Protein AF-0000000077149307 (afdb_homodimer)

Nearest PDB structures (foldseek):
  4i02-assembly3_F-3  TM=7.853E-01  e=3.785E-14  Escherichia coli K-12
  4i0b-assembly1_A  TM=7.941E-01  e=1.086E-13  Escherichia coli K-12
  6dt4-assembly1_B  TM=7.773E-01  e=2.663E-14  Yersinia pestis CO92
  3rpq-assembly1_B  TM=8.135E-01  e=1.456E-13  Escherichia coli K-12
  4i0a-assembly1_B  TM=7.761E-01  e=2.616E-13  Escherichia coli K-12

Structure (mmCIF, N/CA/C/O backbone):
data_AF-0000000077149307-model_v1
#
loop_
_entity.id
_entity.type
_entity.pdbx_description
1 polymer 'Cyclic nucleotide-binding protein'
#
loop_
_atom_site.group_PDB
_atom_site.id
_atom_site.type_symbol
_atom_site.label_atom_id
_atom_site.label_alt_id
_atom_site.label_comp_id
_atom_site.label_asym_id
_atom_site.label_entity_id
_atom_site.label_seq_id
_atom_site.pdbx_PDB_ins_code
_atom_site.Cartn_x
_atom_site.Cartn_y
_atom_site.Cartn_z
_atom_site.occupancy
_atom_site.B_iso_or_equiv
_atom_site.auth_seq_id
_atom_site.auth_comp_id
_atom_site.auth_asym_id
_atom_site.auth_atom_id
_atom_site.pdbx_PDB_model_num
ATOM 1 N N . MET A 1 1 ? 27.969 -8.625 -19.484 1 50.44 1 MET A N 1
ATOM 2 C CA . MET A 1 1 ? 26.938 -9.656 -19.375 1 50.44 1 MET A CA 1
ATOM 3 C C . MET A 1 1 ? 26.922 -10.25 -17.969 1 50.44 1 MET A C 1
ATOM 5 O O . MET A 1 1 ? 25.844 -10.414 -17.375 1 50.44 1 MET A O 1
ATOM 9 N N . ASN A 1 2 ? 28.078 -10.547 -17.375 1 60.25 2 ASN A N 1
ATOM 10 C CA . ASN A 1 2 ? 28.266 -11.211 -16.078 1 60.25 2 ASN A CA 1
ATOM 11 C C . ASN A 1 2 ? 27.781 -10.336 -14.93 1 60.25 2 ASN A C 1
ATOM 13 O O . ASN A 1 2 ? 27.109 -10.82 -14.023 1 60.25 2 ASN A O 1
ATOM 17 N N . ASN A 1 3 ? 27.938 -9.039 -15.055 1 80.62 3 ASN A N 1
ATOM 18 C CA . ASN A 1 3 ? 27.578 -8.125 -13.977 1 80.62 3 ASN A CA 1
ATOM 19 C C . ASN A 1 3 ? 26.078 -7.934 -13.875 1 80.62 3 ASN A C 1
ATOM 21 O O . ASN A 1 3 ? 25.516 -7.918 -12.773 1 80.62 3 ASN A O 1
ATOM 25 N N . LYS A 1 4 ? 25.469 -8.117 -15.016 1 84.44 4 LYS A N 1
ATOM 26 C CA . LYS A 1 4 ? 24.016 -7.941 -15.07 1 84.44 4 LYS A CA 1
ATOM 27 C C . LYS A 1 4 ? 23.297 -9.102 -14.391 1 84.44 4 LYS A C 1
ATOM 29 O O . LYS A 1 4 ? 22.328 -8.883 -13.648 1 84.44 4 LYS A O 1
ATOM 34 N N . ILE A 1 5 ? 23.844 -10.242 -14.562 1 85.44 5 ILE A N 1
ATOM 35 C CA . ILE A 1 5 ? 23.234 -11.43 -13.984 1 85.44 5 ILE A CA 1
ATOM 36 C C . ILE A 1 5 ? 23.344 -11.383 -12.461 1 85.44 5 ILE A C 1
ATOM 38 O O . ILE A 1 5 ? 22.406 -11.773 -11.75 1 85.44 5 ILE A O 1
ATOM 42 N N . GLU A 1 6 ? 24.469 -10.867 -12.078 1 89 6 GLU A N 1
ATOM 43 C CA . GLU A 1 6 ? 24.672 -10.75 -10.633 1 89 6 GLU A CA 1
ATOM 44 C C . GLU A 1 6 ? 23.656 -9.797 -10.016 1 89 6 GLU A C 1
ATOM 46 O O . GLU A 1 6 ? 23.172 -10.031 -8.906 1 89 6 GLU A O 1
ATOM 51 N N . ILE A 1 7 ? 23.375 -8.766 -10.742 1 90.5 7 ILE A N 1
ATOM 52 C CA . ILE A 1 7 ? 22.406 -7.781 -10.289 1 90.5 7 ILE A CA 1
ATOM 53 C C . ILE A 1 7 ? 21 -8.391 -10.312 1 90.5 7 ILE A C 1
ATOM 55 O O . ILE A 1 7 ? 20.234 -8.242 -9.352 1 90.5 7 ILE A O 1
ATOM 59 N N . LEU A 1 8 ? 20.703 -9.117 -11.359 1 91.25 8 LEU A N 1
ATOM 60 C CA . LEU A 1 8 ? 19.375 -9.695 -11.547 1 91.25 8 LEU A CA 1
ATOM 61 C C . LEU A 1 8 ? 19.109 -10.781 -10.508 1 91.25 8 LEU A C 1
ATOM 63 O O . LEU A 1 8 ? 17.969 -10.969 -10.07 1 91.25 8 LEU A O 1
ATOM 67 N N . LYS A 1 9 ? 20.156 -11.391 -10.07 1 90.25 9 LYS A N 1
ATOM 68 C CA . LYS A 1 9 ? 20.031 -12.414 -9.039 1 90.25 9 LYS A CA 1
ATOM 69 C C . LYS A 1 9 ? 19.531 -11.812 -7.727 1 90.25 9 LYS A C 1
ATOM 71 O O . LYS A 1 9 ? 18.938 -12.516 -6.902 1 90.25 9 LYS A O 1
ATOM 76 N N . GLN A 1 10 ? 19.766 -10.523 -7.637 1 91.38 10 GLN A N 1
ATOM 77 C CA . GLN A 1 10 ? 19.359 -9.836 -6.414 1 91.38 10 GLN A CA 1
ATOM 78 C C . GLN A 1 10 ? 17.938 -9.281 -6.527 1 91.38 10 GLN A C 1
ATOM 80 O O . GLN A 1 10 ? 17.359 -8.859 -5.531 1 91.38 10 GLN A O 1
ATOM 85 N N . ALA A 1 11 ? 17.453 -9.289 -7.715 1 92.44 11 ALA A N 1
ATOM 86 C CA . ALA A 1 11 ? 16.078 -8.828 -7.906 1 92.44 11 ALA A CA 1
ATOM 87 C C . ALA A 1 11 ? 15.078 -9.836 -7.352 1 92.44 11 ALA A C 1
ATOM 89 O O . ALA A 1 11 ? 15.195 -11.031 -7.605 1 92.44 11 ALA A O 1
ATOM 90 N N . ALA A 1 12 ? 14.102 -9.367 -6.672 1 90.62 12 ALA A N 1
ATOM 91 C CA . ALA A 1 12 ? 13.133 -10.203 -5.969 1 90.62 12 ALA A CA 1
ATOM 92 C C . ALA A 1 12 ? 12.406 -11.141 -6.938 1 90.62 12 ALA A C 1
ATOM 94 O O . ALA A 1 12 ? 12.086 -12.273 -6.59 1 90.62 12 ALA A O 1
ATOM 95 N N . ILE A 1 13 ? 12.203 -10.734 -8.148 1 90.94 13 ILE A N 1
ATOM 96 C CA . ILE A 1 13 ? 11.43 -11.492 -9.125 1 90.94 13 ILE A CA 1
ATOM 97 C C . ILE A 1 13 ? 12.195 -12.75 -9.531 1 90.94 13 ILE A C 1
ATOM 99 O O . ILE A 1 13 ? 11.609 -13.719 -10.023 1 90.94 13 ILE A O 1
ATOM 103 N N . PHE A 1 14 ? 13.531 -12.75 -9.266 1 91.94 14 PHE A N 1
ATOM 104 C CA . PHE A 1 14 ? 14.344 -13.891 -9.672 1 91.94 14 PHE A CA 1
ATOM 105 C C . PHE A 1 14 ? 14.883 -14.633 -8.461 1 91.94 14 PHE A C 1
ATOM 107 O O . PHE A 1 14 ? 15.891 -15.344 -8.555 1 91.94 14 PHE A O 1
ATOM 114 N N . GLN A 1 15 ? 14.242 -14.391 -7.398 1 90.62 15 GLN A N 1
ATOM 115 C CA . GLN A 1 15 ? 14.672 -15.078 -6.184 1 90.62 15 GLN A CA 1
ATOM 116 C C . GLN A 1 15 ? 14.641 -16.594 -6.371 1 90.62 15 GLN A C 1
ATOM 118 O O . GLN A 1 15 ? 13.664 -17.141 -6.895 1 90.62 15 GLN A O 1
ATOM 123 N N . ASN A 1 16 ? 15.703 -17.328 -6 1 88.31 16 ASN A N 1
ATOM 124 C CA . ASN A 1 16 ? 15.867 -18.781 -6.035 1 88.31 16 ASN A CA 1
ATOM 125 C C . ASN A 1 16 ? 15.82 -19.312 -7.465 1 88.31 16 ASN A C 1
ATOM 127 O O . ASN A 1 16 ? 15.312 -20.406 -7.711 1 88.31 16 ASN A O 1
ATOM 131 N N . VAL A 1 17 ? 16.141 -18.547 -8.406 1 87.69 17 VAL A N 1
ATOM 132 C CA . VAL A 1 17 ? 16.312 -18.984 -9.797 1 87.69 17 VAL A CA 1
ATOM 133 C C . VAL A 1 17 ? 17.797 -19.156 -10.102 1 87.69 17 VAL A C 1
ATOM 135 O O . VAL A 1 17 ? 18.609 -18.266 -9.82 1 87.69 17 VAL A O 1
ATOM 138 N N . SER A 1 18 ? 18.125 -20.266 -10.602 1 87 18 SER A N 1
ATOM 139 C CA . SER A 1 18 ? 19.516 -20.516 -10.945 1 87 18 SER A CA 1
ATOM 140 C C . SER A 1 18 ? 19.984 -19.609 -12.078 1 87 18 SER A C 1
ATOM 142 O O . SER A 1 18 ? 19.156 -19.141 -12.875 1 87 18 SER A O 1
ATOM 144 N N . GLU A 1 19 ? 21.281 -19.391 -12.117 1 85.44 19 GLU A N 1
ATOM 145 C CA . GLU A 1 19 ? 21.844 -18.547 -13.172 1 85.44 19 GLU A CA 1
ATOM 146 C C . GLU A 1 19 ? 21.516 -19.094 -14.555 1 85.44 19 GLU A C 1
ATOM 148 O O . GLU A 1 19 ? 21.172 -18.328 -15.461 1 85.44 19 GLU A O 1
ATOM 153 N N . LYS A 1 20 ? 21.656 -20.359 -14.719 1 83.06 20 LYS A N 1
ATOM 154 C CA . LYS A 1 20 ? 21.344 -21 -16 1 83.06 20 LYS A CA 1
ATOM 155 C C . LYS A 1 20 ? 19.906 -20.75 -16.406 1 83.06 20 LYS A C 1
ATOM 157 O O . LYS A 1 20 ? 19.625 -20.359 -17.547 1 83.06 20 LYS A O 1
ATOM 162 N N . ASN A 1 21 ? 19.016 -20.922 -15.484 1 84.5 21 ASN A N 1
ATOM 163 C CA . ASN A 1 21 ? 17.594 -20.734 -15.758 1 84.5 21 ASN A CA 1
ATOM 164 C C . ASN A 1 21 ? 17.266 -19.266 -16.031 1 84.5 21 ASN A C 1
ATOM 166 O O . ASN A 1 21 ? 16.406 -18.953 -16.859 1 84.5 21 ASN A O 1
ATOM 170 N N . MET A 1 22 ? 18.031 -18.375 -15.391 1 85.44 22 MET A N 1
ATOM 171 C CA . MET A 1 22 ? 17.766 -16.953 -15.547 1 85.44 22 MET A CA 1
ATOM 172 C C . MET A 1 22 ? 18 -16.516 -16.984 1 85.44 22 MET A C 1
ATOM 174 O O . MET A 1 22 ? 17.234 -15.719 -17.531 1 85.44 22 MET A O 1
ATOM 178 N N . LEU A 1 23 ? 19.016 -17.031 -17.547 1 81.38 23 LEU A N 1
ATOM 179 C CA . LEU A 1 23 ? 19.328 -16.672 -18.938 1 81.38 23 LEU A CA 1
ATOM 180 C C . LEU A 1 23 ? 18.219 -17.109 -19.875 1 81.38 23 LEU A C 1
ATOM 182 O O . LEU A 1 23 ? 17.812 -16.359 -20.766 1 81.38 23 LEU A O 1
ATOM 186 N N . TYR A 1 24 ? 17.75 -18.266 -19.625 1 80.31 24 TYR A N 1
ATOM 187 C CA . TYR A 1 24 ? 16.641 -18.781 -20.438 1 80.31 24 TYR A CA 1
ATOM 188 C C . TYR A 1 24 ? 15.383 -17.938 -20.219 1 80.31 24 TYR A C 1
ATOM 190 O O . TYR A 1 24 ? 14.656 -17.656 -21.172 1 80.31 24 TYR A O 1
ATOM 198 N N . MET A 1 25 ? 15.219 -17.562 -19.016 1 82 25 MET A N 1
ATOM 199 C CA . MET A 1 25 ? 14.039 -16.766 -18.672 1 82 25 MET A CA 1
ATOM 200 C C . MET A 1 25 ? 14.078 -15.414 -19.359 1 82 25 MET A C 1
ATOM 202 O O . MET A 1 25 ? 13.062 -14.961 -19.906 1 82 25 MET A O 1
ATOM 206 N N . LEU A 1 26 ? 15.266 -14.805 -19.344 1 83.5 26 LEU A N 1
ATOM 207 C CA . LEU A 1 26 ? 15.391 -13.469 -19.922 1 83.5 26 LEU A CA 1
ATOM 208 C C . LEU A 1 26 ? 15.109 -13.492 -21.422 1 83.5 26 LEU A C 1
ATOM 210 O O . LEU A 1 26 ? 14.516 -12.555 -21.953 1 83.5 26 LEU A O 1
ATOM 214 N N . ASP A 1 27 ? 15.516 -14.547 -22 1 81.12 27 ASP A N 1
ATOM 215 C CA . ASP A 1 27 ? 15.25 -14.711 -23.438 1 81.12 27 ASP A CA 1
ATOM 216 C C . ASP A 1 27 ? 13.766 -14.914 -23.703 1 81.12 27 ASP A C 1
ATOM 218 O O . ASP A 1 27 ? 13.203 -14.32 -24.625 1 81.12 27 ASP A O 1
ATOM 222 N N . CYS A 1 28 ? 13.219 -15.641 -22.906 1 79.69 28 CYS A N 1
ATOM 223 C CA . CYS A 1 28 ? 11.797 -15.93 -23.031 1 79.69 28 CYS A CA 1
ATOM 224 C C . CYS A 1 28 ? 10.969 -14.672 -22.781 1 79.69 28 CYS A C 1
ATOM 226 O O . CYS A 1 28 ? 9.945 -14.461 -23.438 1 79.69 28 CYS A O 1
ATOM 228 N N . LEU A 1 29 ? 11.438 -13.844 -21.906 1 82.12 29 LEU A N 1
ATOM 229 C CA . LEU A 1 29 ? 10.68 -12.672 -21.469 1 82.12 29 LEU A CA 1
ATOM 230 C C . LEU A 1 29 ? 10.891 -11.5 -22.422 1 82.12 29 LEU A C 1
ATOM 232 O O . LEU A 1 29 ? 10.234 -10.461 -22.281 1 82.12 29 LEU A O 1
ATOM 236 N N . LYS A 1 30 ? 11.766 -11.695 -23.406 1 85.25 30 LYS A N 1
ATOM 237 C CA . LYS A 1 30 ? 12.094 -10.648 -24.359 1 85.25 30 LYS A CA 1
ATOM 238 C C . LYS A 1 30 ? 12.469 -9.352 -23.656 1 85.25 30 LYS A C 1
ATOM 240 O O . LYS A 1 30 ? 11.961 -8.281 -24 1 85.25 30 LYS A O 1
ATOM 245 N N . ALA A 1 31 ? 13.273 -9.492 -22.703 1 89.88 31 ALA A N 1
ATOM 246 C CA . ALA A 1 31 ? 13.734 -8.352 -21.922 1 89.88 31 ALA A CA 1
ATOM 247 C C . ALA A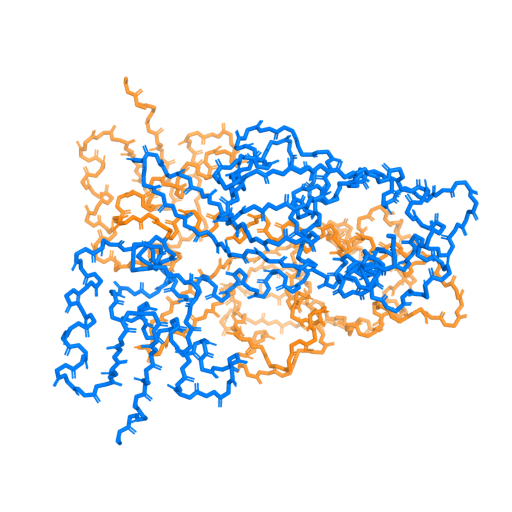 1 31 ? 14.648 -7.449 -22.75 1 89.88 31 ALA A C 1
ATOM 249 O O . ALA A 1 31 ? 15.406 -7.926 -23.594 1 89.88 31 ALA A O 1
ATOM 250 N N . TYR A 1 32 ? 14.555 -6.129 -22.594 1 93.25 32 TYR A N 1
ATOM 251 C CA . TYR A 1 32 ? 15.469 -5.191 -23.234 1 93.25 32 TYR A CA 1
ATOM 252 C C . TYR A 1 32 ? 15.953 -4.137 -22.25 1 93.25 32 TYR A C 1
ATOM 254 O O . TYR A 1 32 ? 15.344 -3.938 -21.188 1 93.25 32 TYR A O 1
ATOM 262 N N . GLU A 1 33 ? 17.062 -3.547 -22.578 1 95.38 33 GLU A N 1
ATOM 263 C CA . GLU A 1 33 ? 17.703 -2.594 -21.688 1 95.38 33 GLU A CA 1
ATOM 264 C C . GLU A 1 33 ? 17.734 -1.192 -22.281 1 95.38 33 GLU A C 1
ATOM 266 O O . GLU A 1 33 ? 17.828 -1.038 -23.5 1 95.38 33 GLU A O 1
ATOM 271 N N . GLN A 1 34 ? 17.578 -0.207 -21.5 1 97.38 34 GLN A N 1
ATOM 272 C CA . GLN A 1 34 ? 17.703 1.191 -21.891 1 97.38 34 GLN A CA 1
ATOM 273 C C . GLN A 1 34 ? 18.547 1.97 -20.891 1 97.38 34 GLN A C 1
ATOM 275 O O . GLN A 1 34 ? 18.516 1.691 -19.688 1 97.38 34 GLN A O 1
ATOM 280 N N . ILE A 1 35 ? 19.281 2.936 -21.406 1 98.12 35 ILE A N 1
ATOM 281 C CA . ILE A 1 35 ? 20.125 3.791 -20.578 1 98.12 35 ILE A CA 1
ATOM 282 C C . ILE A 1 35 ? 19.5 5.18 -20.469 1 98.12 35 ILE A C 1
ATOM 284 O O . ILE A 1 35 ? 19 5.723 -21.453 1 98.12 35 ILE A O 1
ATOM 288 N N . TYR A 1 36 ? 19.594 5.699 -19.281 1 98.44 36 TYR A N 1
ATOM 289 C CA . TYR A 1 36 ? 19 7.004 -18.984 1 98.44 36 TYR A CA 1
ATOM 290 C C . TYR A 1 36 ? 20 7.895 -18.25 1 98.44 36 TYR A C 1
ATOM 292 O O . TYR A 1 36 ? 20.984 7.406 -17.688 1 98.44 36 TYR A O 1
ATOM 300 N N . THR A 1 37 ? 19.719 9.148 -18.328 1 98.38 37 THR A N 1
ATOM 301 C CA . THR A 1 37 ? 20.484 10.117 -17.562 1 98.38 37 THR A CA 1
ATOM 302 C C . THR A 1 37 ? 19.688 10.617 -16.375 1 98.38 37 THR A C 1
ATOM 304 O O . THR A 1 37 ? 18.516 10.266 -16.203 1 98.38 37 THR A O 1
ATOM 307 N N . LYS A 1 38 ? 20.328 11.328 -15.547 1 97.62 38 LYS A N 1
ATOM 308 C CA . LYS A 1 38 ? 19.672 11.922 -14.398 1 97.62 38 LYS A CA 1
ATOM 309 C C . LYS A 1 38 ? 18.469 12.773 -14.836 1 97.62 38 LYS A C 1
ATOM 311 O O . LYS A 1 38 ? 1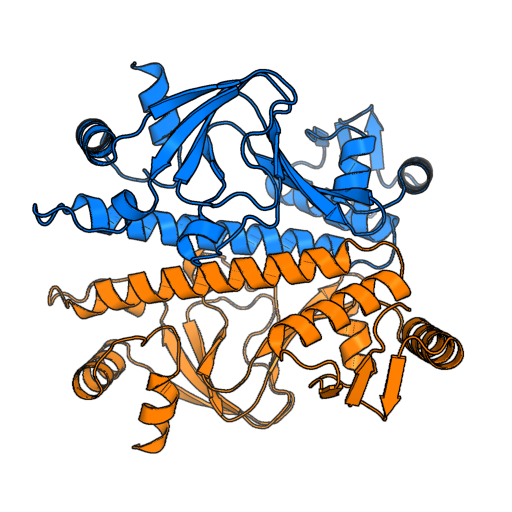8.562 13.523 -15.805 1 97.62 38 LYS A O 1
ATOM 316 N N . ASN A 1 39 ? 17.375 12.602 -14.18 1 97.38 39 ASN A N 1
ATOM 317 C CA . ASN A 1 39 ? 16.141 13.367 -14.352 1 97.38 39 ASN A CA 1
ATOM 318 C C . ASN A 1 39 ? 15.375 12.93 -15.594 1 97.38 39 ASN A C 1
ATOM 320 O O . ASN A 1 39 ? 14.508 13.656 -16.078 1 97.38 39 ASN A O 1
ATOM 324 N N . ASP A 1 40 ? 15.766 11.812 -16.141 1 98.38 40 ASP A N 1
ATOM 325 C CA . ASP A 1 40 ? 14.945 11.227 -17.188 1 98.38 40 ASP A CA 1
ATOM 326 C C . ASP A 1 40 ? 13.688 10.578 -16.609 1 98.38 40 ASP A C 1
ATOM 328 O O . ASP A 1 40 ? 13.695 10.109 -15.469 1 98.38 40 ASP A O 1
ATOM 332 N N . ILE A 1 41 ? 12.625 10.555 -17.359 1 98 41 ILE A N 1
ATOM 333 C CA . ILE A 1 41 ? 11.367 9.938 -16.953 1 98 41 ILE A CA 1
ATOM 334 C C . ILE A 1 41 ? 11.336 8.484 -17.422 1 98 41 ILE A C 1
ATOM 336 O O . ILE A 1 41 ? 11.469 8.203 -18.609 1 98 41 ILE A O 1
ATOM 340 N N . LEU A 1 42 ? 11.219 7.582 -16.5 1 97.94 42 LEU A N 1
ATOM 341 C CA . LEU A 1 42 ? 11.133 6.16 -16.797 1 97.94 42 LEU A CA 1
ATOM 342 C C . LEU A 1 42 ? 9.688 5.754 -17.094 1 97.94 42 LEU A C 1
ATOM 344 O O . LEU A 1 42 ? 9.445 4.867 -17.922 1 97.94 42 LEU A O 1
ATOM 348 N N . LEU A 1 43 ? 8.828 6.273 -16.422 1 96.5 43 LEU A N 1
ATOM 349 C CA . LEU A 1 43 ? 7.383 6.09 -16.516 1 96.5 43 LEU A CA 1
ATOM 350 C C . LEU A 1 43 ? 6.645 7.383 -16.188 1 96.5 43 LEU A C 1
ATOM 352 O O . LEU A 1 43 ? 6.875 7.984 -15.133 1 96.5 43 LEU A O 1
ATOM 356 N N . LEU A 1 44 ? 5.789 7.824 -17.078 1 96 44 LEU A N 1
ATOM 357 C CA . LEU A 1 44 ? 5.082 9.086 -16.891 1 96 44 LEU A CA 1
ATOM 358 C C . LEU A 1 44 ? 3.645 8.844 -16.453 1 96 44 LEU A C 1
ATOM 360 O O . LEU A 1 44 ? 2.98 7.934 -16.953 1 96 44 LEU A O 1
ATOM 364 N N . THR A 1 45 ? 3.225 9.633 -15.508 1 93.69 45 THR A N 1
ATOM 365 C CA . THR A 1 45 ? 1.811 9.602 -15.156 1 93.69 45 THR A CA 1
ATOM 366 C C . THR A 1 45 ? 0.939 9.664 -16.406 1 93.69 45 THR A C 1
ATOM 368 O O . THR A 1 45 ? 1.169 10.484 -17.297 1 93.69 45 THR A O 1
ATOM 371 N N . GLY A 1 46 ? -0.015 8.719 -16.453 1 93.88 46 GLY A N 1
ATOM 372 C CA . GLY A 1 46 ? -0.907 8.695 -17.594 1 93.88 46 GLY A CA 1
ATOM 373 C C . GLY A 1 46 ? -0.478 7.703 -18.656 1 93.88 46 GLY A C 1
ATOM 374 O O . GLY A 1 46 ? -1.261 7.363 -19.547 1 93.88 46 GLY A O 1
ATOM 375 N N . ASP A 1 47 ? 0.778 7.281 -18.625 1 94.06 47 ASP A N 1
ATOM 376 C CA . ASP A 1 47 ? 1.273 6.297 -19.578 1 94.06 47 ASP A CA 1
ATOM 377 C C . ASP A 1 47 ? 0.587 4.945 -19.391 1 94.06 47 ASP A C 1
ATOM 379 O O . ASP A 1 47 ? 0.225 4.586 -18.266 1 94.06 47 ASP A O 1
ATOM 383 N N . LYS A 1 48 ? 0.417 4.219 -20.438 1 93.44 48 LYS A N 1
ATOM 384 C CA . LYS A 1 48 ? 0.049 2.811 -20.328 1 93.44 48 LYS A CA 1
ATOM 385 C C . LYS A 1 48 ? 1.176 1.999 -19.688 1 93.44 48 LYS A C 1
ATOM 387 O O . LYS A 1 48 ? 2.348 2.188 -20.031 1 93.44 48 LYS A O 1
ATOM 392 N N . VAL A 1 49 ? 0.792 1.213 -18.734 1 91.19 49 VAL A N 1
ATOM 393 C CA . VAL A 1 49 ? 1.778 0.366 -18.078 1 91.19 49 VAL A CA 1
ATOM 394 C C . VAL A 1 49 ? 1.739 -1.038 -18.672 1 91.19 49 VAL A C 1
ATOM 396 O O . VAL A 1 49 ? 0.856 -1.835 -18.344 1 91.19 49 VAL A O 1
ATOM 399 N N . SER A 1 50 ? 2.631 -1.366 -19.531 1 88.12 50 SER A N 1
ATOM 400 C CA . SER A 1 50 ? 2.639 -2.666 -20.188 1 88.12 50 SER A CA 1
ATOM 401 C C . SER A 1 50 ? 3.871 -3.477 -19.812 1 88.12 50 SER A C 1
ATOM 403 O O . SER A 1 50 ? 3.91 -4.691 -20.016 1 88.12 50 SER A O 1
ATOM 405 N N . SER A 1 51 ? 4.816 -2.742 -19.281 1 91.12 51 SER A N 1
ATOM 406 C CA . SER A 1 51 ? 6.07 -3.383 -18.891 1 91.12 51 SER A CA 1
ATOM 407 C C . SER A 1 51 ? 6.469 -3.008 -17.469 1 91.12 51 SER A C 1
ATOM 409 O O . SER A 1 51 ? 6.043 -1.972 -16.953 1 91.12 51 SER A O 1
ATOM 411 N N . VAL A 1 52 ? 7.207 -3.889 -16.891 1 94.38 52 VAL A N 1
ATOM 412 C CA . VAL A 1 52 ? 7.82 -3.59 -15.602 1 94.38 52 VAL A CA 1
ATOM 413 C C . VAL A 1 52 ? 9.305 -3.297 -15.797 1 94.38 52 VAL A C 1
ATOM 415 O O . VAL A 1 52 ? 9.93 -3.795 -16.734 1 94.38 52 VAL A O 1
ATOM 418 N N . GLY A 1 53 ? 9.836 -2.467 -14.977 1 96.44 53 GLY A N 1
ATOM 419 C CA . GLY A 1 53 ? 11.25 -2.115 -15.039 1 96.44 53 GLY A CA 1
ATOM 420 C C . GLY A 1 53 ? 12.047 -2.619 -13.852 1 96.44 53 GLY A C 1
ATOM 421 O O . GLY A 1 53 ? 11.547 -2.641 -12.727 1 96.44 53 GLY A O 1
ATOM 422 N N . ILE A 1 54 ? 13.305 -3.004 -14.094 1 96.88 54 ILE A N 1
ATOM 423 C CA . ILE A 1 54 ? 14.273 -3.35 -13.062 1 96.88 54 ILE A CA 1
ATOM 424 C C . ILE A 1 54 ? 15.492 -2.428 -13.172 1 96.88 54 ILE A C 1
ATOM 426 O O . ILE A 1 54 ? 16.109 -2.336 -14.234 1 96.88 54 ILE A O 1
ATOM 430 N N . ILE A 1 55 ? 15.797 -1.803 -12.094 1 98 55 ILE A N 1
ATOM 431 C CA . ILE A 1 55 ? 16.969 -0.929 -12.086 1 98 55 ILE A CA 1
ATOM 432 C C . ILE A 1 55 ? 18.234 -1.771 -12.031 1 98 55 ILE A C 1
ATOM 434 O O . ILE A 1 55 ? 18.484 -2.479 -11.047 1 98 55 ILE A O 1
ATOM 438 N N . LEU A 1 56 ? 19.016 -1.672 -13.062 1 97.06 56 LEU A N 1
ATOM 439 C CA . LEU A 1 56 ? 20.266 -2.412 -13.102 1 97.06 56 LEU A CA 1
ATOM 440 C C . LEU A 1 56 ? 21.391 -1.62 -12.43 1 97.06 56 LEU A C 1
ATOM 442 O O . LEU A 1 56 ? 22.281 -2.201 -11.828 1 97.06 56 LEU A O 1
ATOM 446 N N . SER A 1 57 ? 21.344 -0.375 -12.617 1 97.19 57 SER A N 1
ATOM 447 C CA . SER A 1 57 ? 22.266 0.553 -11.969 1 97.19 57 SER A CA 1
ATOM 448 C C . SER A 1 57 ? 21.641 1.938 -11.828 1 97.19 57 SER A C 1
ATOM 450 O O . SER A 1 57 ? 20.844 2.355 -12.664 1 97.19 57 SER A O 1
ATOM 452 N N . GLY A 1 58 ? 22.031 2.576 -10.688 1 96.69 58 GLY A N 1
ATOM 453 C CA . GLY A 1 58 ? 21.531 3.922 -10.453 1 96.69 58 GLY A CA 1
ATOM 454 C C . GLY A 1 58 ? 20.359 3.959 -9.477 1 96.69 58 GLY A C 1
ATOM 455 O O . GLY A 1 58 ? 20.156 3.021 -8.703 1 96.69 58 GLY A O 1
ATOM 456 N N . SER A 1 59 ? 19.672 5.109 -9.469 1 97.25 59 SER A N 1
ATOM 457 C CA . SER A 1 59 ? 18.578 5.32 -8.539 1 97.25 59 SER A CA 1
ATOM 458 C C . SER A 1 59 ? 17.469 6.168 -9.164 1 97.25 59 SER A C 1
ATOM 460 O O . SER A 1 59 ? 17.719 6.906 -10.125 1 97.25 59 SER A O 1
ATOM 462 N N . ALA A 1 60 ? 16.312 5.938 -8.734 1 97.75 60 ALA A N 1
ATOM 463 C CA . ALA A 1 60 ? 15.148 6.688 -9.195 1 97.75 60 ALA A CA 1
ATOM 464 C C . ALA A 1 60 ? 14.156 6.914 -8.062 1 97.75 60 ALA A C 1
ATOM 466 O O . ALA A 1 60 ? 14.367 6.441 -6.941 1 97.75 60 ALA A O 1
ATOM 467 N N . GLN A 1 61 ? 13.172 7.723 -8.336 1 97.56 61 GLN A N 1
ATOM 468 C CA . GLN A 1 61 ? 12.102 8 -7.387 1 97.56 61 GLN A CA 1
ATOM 469 C C . GLN A 1 61 ? 10.734 7.824 -8.031 1 97.56 61 GLN A C 1
ATOM 471 O O . GLN A 1 61 ? 10.555 8.133 -9.211 1 97.56 61 GLN A O 1
ATOM 476 N N . ILE A 1 62 ? 9.883 7.285 -7.301 1 96.88 62 ILE A N 1
ATOM 477 C CA . ILE A 1 62 ? 8.469 7.25 -7.668 1 96.88 62 ILE A CA 1
ATOM 478 C C . ILE A 1 62 ? 7.75 8.461 -7.082 1 96.88 62 ILE A C 1
ATOM 480 O O . ILE A 1 62 ? 7.719 8.641 -5.863 1 96.88 62 ILE A O 1
ATOM 484 N N . VAL A 1 63 ? 7.176 9.289 -7.953 1 96.25 63 VAL A N 1
ATOM 485 C CA . VAL A 1 63 ? 6.645 10.57 -7.496 1 96.25 63 VAL A CA 1
ATOM 486 C C . VAL A 1 63 ? 5.215 10.75 -8.008 1 96.25 63 VAL A C 1
ATOM 488 O O . VAL A 1 63 ? 4.84 10.18 -9.031 1 96.25 63 VAL A O 1
ATOM 491 N N . LYS A 1 64 ? 4.469 11.391 -7.219 1 93.25 64 LYS A N 1
ATOM 492 C CA . LYS A 1 64 ? 3.121 11.797 -7.609 1 93.25 64 LYS A CA 1
ATOM 493 C C . LYS A 1 64 ? 2.91 13.289 -7.367 1 93.25 64 LYS A C 1
ATOM 495 O O . LYS A 1 64 ? 3.338 13.828 -6.34 1 93.25 64 LYS A O 1
ATOM 500 N N . GLU A 1 65 ? 2.367 13.922 -8.336 1 88.06 65 GLU A N 1
ATOM 501 C CA . GLU A 1 65 ? 2.027 15.336 -8.188 1 88.06 65 GLU A CA 1
ATOM 502 C C . GLU A 1 65 ? 0.56 15.516 -7.809 1 88.06 65 GLU A C 1
ATOM 504 O O . GLU A 1 65 ? -0.32 14.875 -8.391 1 88.06 65 GLU A O 1
ATOM 509 N N . ASP A 1 66 ? 0.333 16.344 -6.816 1 82.19 66 ASP A N 1
ATOM 510 C CA . ASP A 1 66 ? -1.056 16.578 -6.43 1 82.19 66 ASP A CA 1
ATOM 511 C C . ASP A 1 66 ? -1.689 17.688 -7.266 1 82.19 66 ASP A C 1
ATOM 513 O O . ASP A 1 66 ? -1.069 18.188 -8.203 1 82.19 66 ASP A O 1
ATOM 517 N N . ILE A 1 67 ? -2.879 18 -7.008 1 75.75 67 ILE A N 1
ATOM 518 C CA . ILE A 1 67 ? -3.656 18.938 -7.816 1 75.75 67 ILE A CA 1
ATOM 519 C C . ILE A 1 67 ? -3.092 20.344 -7.656 1 75.75 67 ILE A C 1
ATOM 521 O O . ILE A 1 67 ? -3.301 21.203 -8.516 1 75.75 67 ILE A O 1
ATOM 525 N N . MET A 1 68 ? -2.459 20.562 -6.547 1 79.5 68 MET A N 1
ATOM 526 C CA . MET A 1 68 ? -1.898 21.891 -6.281 1 79.5 68 MET A CA 1
ATOM 527 C C . MET A 1 68 ? -0.5 22.016 -6.875 1 79.5 68 MET A C 1
ATOM 529 O O . MET A 1 68 ? 0.116 23.078 -6.801 1 79.5 68 MET A O 1
ATOM 533 N N . GLY A 1 69 ? 0.008 20.922 -7.402 1 82.12 69 GLY A N 1
ATOM 534 C CA . GLY A 1 69 ? 1.317 20.938 -8.039 1 82.12 69 GLY A CA 1
ATOM 535 C C . GLY A 1 69 ? 2.439 20.531 -7.102 1 82.12 69 GLY A C 1
ATOM 536 O O . GLY A 1 69 ? 3.613 20.594 -7.469 1 82.12 69 GLY A O 1
ATOM 537 N N . ASN A 1 70 ? 2.08 20.172 -5.918 1 85.94 70 ASN A N 1
ATOM 538 C CA . ASN A 1 70 ? 3.1 19.719 -4.984 1 85.94 70 ASN A CA 1
ATOM 539 C C . ASN A 1 70 ? 3.602 18.312 -5.352 1 85.94 70 ASN A C 1
ATOM 541 O O . ASN A 1 70 ? 2.812 17.453 -5.723 1 85.94 70 ASN A O 1
ATOM 545 N N . ARG A 1 71 ? 4.902 18.234 -5.27 1 89.69 71 ARG A N 1
ATOM 546 C CA . ARG A 1 71 ? 5.512 16.922 -5.5 1 89.69 71 ARG A CA 1
ATOM 547 C C . ARG A 1 71 ? 5.508 16.078 -4.227 1 89.69 71 ARG A C 1
ATOM 549 O O . ARG A 1 71 ? 5.945 16.547 -3.172 1 89.69 71 ARG A O 1
ATOM 556 N N . ASN A 1 72 ? 5.023 14.898 -4.344 1 93.25 72 ASN A N 1
ATOM 557 C CA . ASN A 1 72 ? 5.059 13.914 -3.266 1 93.25 72 ASN A CA 1
ATOM 558 C C . ASN A 1 72 ? 5.859 12.68 -3.66 1 93.25 72 ASN A C 1
ATOM 560 O O . ASN A 1 72 ? 5.516 11.992 -4.625 1 93.25 72 ASN A O 1
ATOM 564 N N . ILE A 1 73 ? 6.914 12.445 -2.949 1 95.88 73 ILE A N 1
ATOM 565 C CA . ILE A 1 73 ? 7.707 11.25 -3.209 1 95.88 73 ILE A CA 1
ATOM 566 C C . ILE A 1 73 ? 7.082 10.047 -2.496 1 95.88 73 ILE A C 1
ATOM 568 O O . ILE A 1 73 ? 6.887 10.078 -1.278 1 95.88 73 ILE A O 1
ATOM 572 N N . VAL A 1 74 ? 6.758 9.062 -3.242 1 94.88 74 VAL A N 1
ATOM 573 C CA . VAL A 1 74 ? 6.172 7.848 -2.678 1 94.88 74 VAL A CA 1
ATOM 574 C C . VAL A 1 74 ? 7.281 6.922 -2.178 1 94.88 74 VAL A C 1
ATOM 576 O O . VAL A 1 74 ? 7.199 6.391 -1.069 1 94.88 74 VAL A O 1
ATOM 579 N N . SER A 1 75 ? 8.32 6.746 -2.984 1 94.06 75 SER A N 1
ATOM 580 C CA . SER A 1 75 ? 9.422 5.863 -2.619 1 94.06 75 SER A CA 1
ATOM 581 C C . SER A 1 75 ? 10.664 6.145 -3.465 1 94.06 75 SER A C 1
ATOM 583 O O . SER A 1 75 ? 10.586 6.855 -4.469 1 94.06 75 SER A O 1
ATOM 585 N N . GLU A 1 76 ? 11.742 5.633 -2.955 1 94.81 76 GLU A N 1
ATOM 586 C CA . GLU A 1 76 ? 12.984 5.566 -3.719 1 94.81 76 GLU A CA 1
ATOM 587 C C . GLU A 1 76 ? 13.289 4.137 -4.152 1 94.81 76 GLU A C 1
ATOM 589 O O . GLU A 1 76 ? 13.047 3.189 -3.404 1 94.81 76 GLU A O 1
ATOM 594 N N . ILE A 1 77 ? 13.828 4.09 -5.352 1 96.06 77 ILE A N 1
ATOM 595 C CA . ILE A 1 77 ? 14.203 2.766 -5.832 1 96.06 77 ILE A CA 1
ATOM 596 C C . ILE A 1 77 ? 15.648 2.791 -6.34 1 96.06 77 ILE A C 1
ATOM 598 O O . ILE A 1 77 ? 16.094 3.789 -6.906 1 96.06 77 ILE A O 1
ATOM 602 N N . GLY A 1 78 ? 16.344 1.707 -6.074 1 96.31 78 GLY A N 1
ATOM 603 C CA . GLY A 1 78 ? 17.719 1.551 -6.484 1 96.31 78 GLY A CA 1
ATOM 604 C C . GLY A 1 78 ? 18 0.239 -7.195 1 96.31 78 GLY A C 1
ATOM 605 O O . GLY A 1 78 ? 17.078 -0.376 -7.742 1 96.31 78 GLY A O 1
ATOM 606 N N . THR A 1 79 ? 19.234 -0.119 -7.219 1 96.06 79 THR A N 1
ATOM 607 C CA . THR A 1 79 ? 19.688 -1.307 -7.93 1 96.06 79 THR A CA 1
ATOM 608 C C . THR A 1 79 ? 18.891 -2.535 -7.5 1 96.06 79 THR A C 1
ATOM 610 O O . THR A 1 79 ? 18.688 -2.756 -6.305 1 96.06 79 THR A O 1
ATOM 613 N N . SER A 1 80 ? 18.391 -3.246 -8.469 1 96.06 80 SER A N 1
ATOM 614 C CA . SER A 1 80 ? 17.688 -4.516 -8.344 1 96.06 80 SER A CA 1
ATOM 615 C C . SER A 1 80 ? 16.219 -4.301 -7.965 1 96.06 80 SER A C 1
ATOM 617 O O . SER A 1 80 ? 15.453 -5.254 -7.887 1 96.06 80 SER A O 1
ATOM 619 N N . ASP A 1 81 ? 15.844 -3.037 -7.715 1 96.19 81 ASP A N 1
ATOM 620 C CA . ASP A 1 81 ? 14.438 -2.748 -7.43 1 96.19 81 ASP A CA 1
ATOM 621 C C . ASP A 1 81 ? 13.609 -2.73 -8.711 1 96.19 81 ASP A C 1
ATOM 623 O O . ASP A 1 81 ? 14.141 -2.496 -9.797 1 96.19 81 ASP A O 1
ATOM 627 N N . MET A 1 82 ? 12.359 -2.994 -8.523 1 96 82 MET A N 1
ATOM 628 C CA . MET A 1 82 ? 11.422 -3.021 -9.648 1 96 82 MET A CA 1
ATOM 629 C C . MET A 1 82 ? 10.383 -1.912 -9.523 1 96 82 MET A C 1
ATOM 631 O O . MET A 1 82 ? 10.133 -1.417 -8.422 1 96 82 MET A O 1
ATOM 635 N N . PHE A 1 83 ? 9.852 -1.499 -10.633 1 96 83 PHE A N 1
ATOM 636 C CA . PHE A 1 83 ? 8.734 -0.555 -10.648 1 96 83 PHE A CA 1
ATOM 637 C C . PHE A 1 83 ? 7.734 -0.917 -11.734 1 96 83 PHE A C 1
ATOM 639 O O . PHE A 1 83 ? 8.07 -1.631 -12.68 1 96 83 PHE A O 1
ATOM 646 N N . GLY A 1 84 ? 6.496 -0.514 -11.555 1 93.5 84 GLY A N 1
ATOM 647 C CA . GLY A 1 84 ? 5.434 -0.723 -12.523 1 93.5 84 GLY A CA 1
ATOM 648 C C . GLY A 1 84 ? 4.688 -2.027 -12.32 1 93.5 84 GLY A C 1
ATOM 649 O O . GLY A 1 84 ? 3.611 -2.23 -12.891 1 93.5 84 GLY A O 1
ATOM 650 N N . GLU A 1 85 ? 5.195 -2.869 -11.508 1 91.75 85 GLU A N 1
ATOM 651 C CA . GLU A 1 85 ? 4.664 -4.223 -11.383 1 91.75 85 GLU A CA 1
ATOM 652 C C . GLU A 1 85 ? 3.293 -4.223 -10.719 1 91.75 85 GLU A C 1
ATOM 654 O O . GLU A 1 85 ? 2.41 -4.992 -11.102 1 91.75 85 GLU A O 1
ATOM 659 N N . ALA A 1 86 ? 3.158 -3.389 -9.703 1 90.5 86 ALA A N 1
ATOM 660 C CA . ALA A 1 86 ? 1.877 -3.361 -9 1 90.5 86 ALA A CA 1
ATOM 661 C C . ALA A 1 86 ? 0.751 -2.916 -9.93 1 90.5 86 ALA A C 1
ATOM 663 O O . ALA A 1 86 ? -0.35 -3.471 -9.891 1 90.5 86 ALA A O 1
ATOM 664 N N . PHE A 1 87 ? 1.027 -2.006 -10.766 1 91 87 PHE A N 1
ATOM 665 C CA . PHE A 1 87 ? 0.029 -1.476 -11.688 1 91 87 PHE A CA 1
ATOM 666 C C . PHE A 1 87 ? -0.253 -2.467 -12.805 1 91 87 PHE A C 1
ATOM 668 O O . PHE A 1 87 ? -1.407 -2.668 -13.195 1 91 87 PHE A O 1
ATOM 675 N N . ALA A 1 88 ? 0.801 -3.047 -13.273 1 88.69 88 ALA A N 1
ATOM 676 C CA . ALA A 1 88 ? 0.637 -4.066 -14.305 1 88.69 88 ALA A CA 1
ATOM 677 C C . ALA A 1 88 ? -0.191 -5.238 -13.789 1 88.69 88 ALA A C 1
ATOM 679 O O . ALA A 1 88 ? -1.111 -5.703 -14.469 1 88.69 88 ALA A O 1
ATOM 680 N N . CYS A 1 89 ? 0.112 -5.668 -12.578 1 87.31 89 CYS A N 1
ATOM 681 C CA . CYS A 1 89 ? -0.567 -6.812 -11.984 1 87.31 89 CYS A CA 1
ATOM 682 C C . CYS A 1 89 ? -2.033 -6.5 -11.719 1 87.31 89 CYS A C 1
ATOM 684 O O . CYS A 1 89 ? -2.893 -7.375 -11.836 1 87.31 89 CYS A O 1
ATOM 686 N N . ALA A 1 90 ? -2.291 -5.258 -11.383 1 87.62 90 ALA A N 1
ATOM 687 C CA . ALA A 1 90 ? -3.654 -4.852 -11.055 1 87.62 90 ALA A CA 1
ATOM 688 C C . ALA A 1 90 ? -4.414 -4.41 -12.305 1 87.62 90 ALA A C 1
ATOM 690 O O . ALA A 1 90 ? -5.562 -3.969 -12.211 1 87.62 90 ALA A O 1
ATOM 691 N N . ASN A 1 91 ? -3.791 -4.465 -13.445 1 85.94 91 ASN A N 1
ATOM 692 C CA . ASN A 1 91 ? -4.375 -4.098 -14.727 1 85.94 91 ASN A CA 1
ATOM 693 C C . ASN A 1 91 ? -4.887 -2.66 -14.719 1 85.94 91 ASN A C 1
ATOM 695 O O . ASN A 1 91 ? -6.012 -2.396 -15.148 1 85.94 91 ASN A O 1
ATOM 699 N N . VAL A 1 92 ? -4.09 -1.852 -14.125 1 86.88 92 VAL A N 1
ATOM 700 C CA . VAL A 1 92 ? -4.395 -0.425 -14.164 1 86.88 92 VAL A CA 1
ATOM 701 C C . VAL A 1 92 ? -4.137 0.118 -15.57 1 86.88 92 VAL A C 1
ATOM 703 O O . VAL A 1 92 ? -3.09 -0.151 -16.156 1 86.88 92 VAL A O 1
ATOM 706 N N . ALA A 1 93 ? -5 0.863 -16.094 1 85.88 93 ALA A N 1
ATOM 707 C CA . ALA A 1 93 ? -4.934 1.304 -17.484 1 85.88 93 ALA A CA 1
ATOM 708 C C . ALA A 1 93 ? -3.807 2.312 -17.688 1 85.88 93 ALA A C 1
ATOM 710 O O . ALA A 1 93 ? -3.061 2.236 -18.672 1 85.88 93 ALA A O 1
ATOM 711 N N . LYS A 1 94 ? -3.734 3.277 -16.719 1 93.56 94 LYS A N 1
ATOM 712 C CA . LYS A 1 94 ? -2.75 4.352 -16.812 1 93.56 94 LYS A CA 1
ATOM 713 C C . LYS A 1 94 ? -2.002 4.523 -15.5 1 93.56 94 LYS A C 1
ATOM 715 O O . LYS A 1 94 ? -2.598 4.434 -14.422 1 93.56 94 LYS A O 1
ATOM 720 N N . SER A 1 95 ? -0.764 4.805 -15.648 1 94 95 SER A N 1
ATOM 721 C CA . SER A 1 95 ? 0.056 4.98 -14.453 1 94 95 SER A CA 1
ATOM 722 C C . SER A 1 95 ? -0.405 6.184 -13.641 1 94 95 SER A C 1
ATOM 724 O O . SER A 1 95 ? -0.581 7.277 -14.188 1 94 95 SER A O 1
ATOM 726 N N . PRO A 1 96 ? -0.562 6.023 -12.352 1 91.62 96 PRO A N 1
ATOM 727 C CA . PRO A 1 96 ? -0.892 7.164 -11.5 1 91.62 96 PRO A CA 1
ATOM 728 C C . PRO A 1 96 ? 0.348 7.895 -10.984 1 91.62 96 PRO A C 1
ATOM 730 O O . PRO A 1 96 ? 0.23 8.891 -10.266 1 91.62 96 PRO A O 1
ATOM 733 N N . VAL A 1 97 ? 1.547 7.355 -11.352 1 94.19 97 VAL A N 1
ATOM 734 C CA . VAL A 1 97 ? 2.773 7.918 -10.797 1 94.19 97 VAL A CA 1
ATOM 735 C C . VAL A 1 97 ? 3.779 8.18 -11.922 1 94.19 97 VAL A C 1
ATOM 737 O O . VAL A 1 97 ? 3.645 7.637 -13.016 1 94.19 97 VAL A O 1
ATOM 740 N N . THR A 1 98 ? 4.688 8.984 -11.602 1 96.5 98 THR A N 1
ATOM 741 C CA . THR A 1 98 ? 5.859 9.195 -12.445 1 96.5 98 THR A CA 1
ATOM 742 C C . THR A 1 98 ? 7.113 8.625 -11.789 1 96.5 98 THR A C 1
ATOM 744 O O . THR A 1 98 ? 7.305 8.758 -10.578 1 96.5 98 THR A O 1
ATOM 747 N N . VAL A 1 99 ? 7.859 7.898 -12.547 1 97.62 99 VAL A N 1
ATOM 748 C CA . VAL A 1 99 ? 9.156 7.41 -12.086 1 97.62 99 VAL A CA 1
ATOM 749 C C . VAL A 1 99 ? 10.273 8.211 -12.75 1 97.62 99 VAL A C 1
ATOM 751 O O . VAL A 1 99 ? 10.367 8.258 -13.977 1 97.62 99 VAL A O 1
ATOM 754 N N . ILE A 1 100 ? 11.094 8.844 -11.914 1 97.69 100 ILE A N 1
ATOM 755 C CA . ILE A 1 100 ? 12.109 9.758 -12.422 1 97.69 100 ILE A CA 1
ATOM 756 C C . ILE A 1 100 ? 13.477 9.359 -11.883 1 97.69 100 ILE A C 1
ATOM 758 O O . ILE A 1 100 ? 13.617 9.055 -10.695 1 97.69 100 ILE A O 1
ATOM 762 N N . THR A 1 101 ? 14.477 9.352 -12.781 1 98.12 101 THR A N 1
ATOM 763 C CA . THR A 1 101 ? 15.82 8.984 -12.359 1 98.12 101 THR A CA 1
ATOM 764 C C . THR A 1 101 ? 16.453 10.086 -11.516 1 98.12 101 THR A C 1
ATOM 766 O O . THR A 1 101 ? 16.25 11.273 -11.789 1 98.12 101 THR A O 1
ATOM 769 N N . THR A 1 102 ? 17.141 9.664 -10.492 1 96.69 102 THR A N 1
ATOM 770 C CA . THR A 1 102 ? 17.875 10.625 -9.672 1 96.69 102 THR A CA 1
ATOM 771 C C . THR A 1 102 ? 19.359 10.578 -10 1 96.69 102 THR A C 1
ATOM 773 O O . THR A 1 102 ? 20.125 11.453 -9.578 1 96.69 102 THR A O 1
ATOM 776 N N . THR A 1 103 ? 19.797 9.617 -10.625 1 97.31 103 THR A N 1
ATOM 777 C CA . THR A 1 103 ? 21.125 9.461 -11.188 1 97.31 103 THR A CA 1
ATOM 778 C C . THR A 1 103 ? 21.047 8.867 -12.594 1 97.31 103 THR A C 1
ATOM 780 O O . THR A 1 103 ? 19.953 8.586 -13.094 1 97.31 103 THR A O 1
ATOM 783 N N . GLY A 1 104 ? 22.188 8.758 -13.242 1 97.5 104 GLY A N 1
ATOM 784 C CA . GLY A 1 104 ? 22.188 7.883 -14.398 1 97.5 104 GLY A CA 1
ATOM 785 C C . GLY A 1 104 ? 21.75 6.465 -14.078 1 97.5 104 GLY A C 1
ATOM 786 O O . GLY A 1 104 ? 22.125 5.922 -13.039 1 97.5 104 GLY A O 1
ATOM 787 N N . CYS A 1 105 ? 20.906 5.945 -15 1 97.75 105 CYS A N 1
ATOM 788 C CA . CYS A 1 105 ? 20.375 4.625 -14.703 1 97.75 105 CYS A CA 1
ATOM 789 C C . CYS A 1 105 ? 20.469 3.711 -15.922 1 97.75 105 CYS A C 1
ATOM 791 O O . CYS A 1 105 ? 20.391 4.176 -17.062 1 97.75 105 CYS A O 1
ATOM 793 N N . ALA A 1 106 ? 20.734 2.5 -15.711 1 98.12 106 ALA A N 1
ATOM 794 C CA . ALA A 1 106 ? 20.406 1.423 -16.641 1 98.12 106 ALA A CA 1
ATOM 795 C C . ALA A 1 106 ? 19.203 0.625 -16.172 1 98.12 106 ALA A C 1
ATOM 797 O O . ALA A 1 106 ? 19.141 0.213 -15.008 1 98.12 106 ALA A O 1
ATOM 798 N N . VAL A 1 107 ? 18.203 0.458 -17.094 1 98 107 VAL A N 1
ATOM 799 C CA . VAL A 1 107 ? 16.953 -0.186 -16.688 1 98 107 VAL A CA 1
ATOM 800 C C . VAL A 1 107 ? 16.625 -1.322 -17.656 1 98 107 VAL A C 1
ATOM 802 O O . VAL A 1 107 ? 16.734 -1.164 -18.875 1 98 107 VAL A O 1
ATOM 805 N N . MET A 1 108 ? 16.297 -2.445 -17.125 1 96.56 108 MET A N 1
ATOM 806 C CA . MET A 1 108 ? 15.781 -3.553 -17.922 1 96.56 108 MET A CA 1
ATOM 807 C C . MET A 1 108 ? 14.25 -3.574 -17.891 1 96.56 108 MET A C 1
ATOM 809 O O . MET A 1 108 ? 13.641 -3.471 -16.828 1 96.56 108 MET A O 1
ATOM 813 N N . TYR A 1 109 ? 13.656 -3.742 -19 1 95.62 109 TYR A N 1
ATOM 814 C CA . TYR A 1 109 ? 12.203 -3.799 -19.109 1 95.62 109 TYR A CA 1
ATOM 815 C C . TYR A 1 109 ? 11.742 -5.188 -19.516 1 95.62 109 TYR A C 1
ATOM 817 O O . TYR A 1 109 ? 12.367 -5.832 -20.375 1 95.62 109 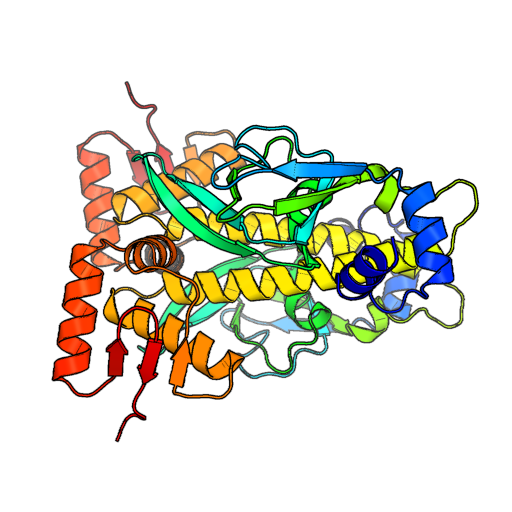TYR A O 1
ATOM 825 N N . ILE A 1 110 ? 10.664 -5.613 -18.891 1 92.56 110 ILE A N 1
ATOM 826 C CA . ILE A 1 110 ? 10.031 -6.887 -19.219 1 92.56 110 ILE A CA 1
ATOM 827 C C . ILE A 1 110 ? 8.531 -6.672 -19.406 1 92.56 110 ILE A C 1
ATOM 829 O O . ILE A 1 110 ? 7.871 -6.047 -18.578 1 92.56 110 ILE A O 1
ATOM 833 N N . GLN A 1 111 ? 8.023 -7.191 -20.484 1 89.94 111 GLN A N 1
ATOM 834 C CA . GLN A 1 111 ? 6.578 -7.125 -20.688 1 89.94 111 GLN A CA 1
ATOM 835 C C . GLN A 1 111 ? 5.832 -7.965 -19.656 1 89.94 111 GLN A C 1
ATOM 837 O O . GLN A 1 111 ? 6.16 -9.141 -19.453 1 89.94 111 GLN A O 1
ATOM 842 N N . PHE A 1 112 ? 4.832 -7.332 -19.062 1 85.5 112 PHE A N 1
ATOM 843 C CA . PHE A 1 112 ? 4.137 -7.98 -17.953 1 85.5 112 PHE A CA 1
ATOM 844 C C . PHE A 1 112 ? 3.453 -9.258 -18.422 1 85.5 112 PHE A C 1
ATOM 846 O O . PHE A 1 112 ? 3.479 -10.273 -17.719 1 85.5 112 PHE A O 1
ATOM 853 N N . ASN A 1 113 ? 2.814 -9.258 -19.578 1 83.5 113 ASN A N 1
ATOM 854 C CA . ASN A 1 113 ? 2.092 -10.406 -20.109 1 83.5 113 ASN A CA 1
ATOM 855 C C . ASN A 1 113 ? 3.012 -11.617 -20.297 1 83.5 113 ASN A C 1
ATOM 857 O O . ASN A 1 113 ? 2.566 -12.758 -20.203 1 83.5 113 ASN A O 1
ATOM 861 N N . LYS A 1 114 ? 4.223 -11.422 -20.484 1 83.56 114 LYS A N 1
ATOM 862 C CA . LYS A 1 114 ? 5.188 -12.508 -20.656 1 83.56 114 LYS A CA 1
ATOM 863 C C . LYS A 1 114 ? 5.547 -13.148 -19.328 1 83.56 114 LYS A C 1
ATOM 865 O O . LYS A 1 114 ? 6.023 -14.289 -19.281 1 83.56 114 LYS A O 1
ATOM 870 N N . ILE A 1 115 ? 5.445 -12.367 -18.312 1 82.12 115 ILE A N 1
ATOM 871 C CA . ILE A 1 115 ? 5.734 -12.883 -16.984 1 82.12 115 ILE A CA 1
ATOM 872 C C . ILE A 1 115 ? 4.617 -13.82 -16.531 1 82.12 115 ILE A C 1
ATOM 874 O O . ILE A 1 115 ? 4.883 -14.891 -15.977 1 82.12 115 ILE A O 1
ATOM 878 N N . VAL A 1 116 ? 3.412 -13.484 -16.844 1 75.81 116 VAL A N 1
ATOM 879 C CA . VAL A 1 116 ? 2.281 -14.195 -16.25 1 75.81 116 VAL A CA 1
ATOM 880 C C . VAL A 1 116 ? 1.741 -15.227 -17.234 1 75.81 116 VAL A C 1
ATOM 882 O O . VAL A 1 116 ? 0.964 -16.109 -16.875 1 75.81 116 VAL A O 1
ATOM 885 N N . THR A 1 117 ? 1.983 -15.07 -18.469 1 71.69 117 THR A N 1
ATOM 886 C CA . THR A 1 117 ? 1.455 -16.016 -19.453 1 71.69 117 THR A CA 1
ATOM 887 C C . THR A 1 117 ? 2.418 -17.188 -19.656 1 71.69 117 THR A C 1
ATOM 889 O O . THR A 1 117 ? 3.637 -16.984 -19.688 1 71.69 117 THR A O 1
ATOM 892 N N . THR A 1 118 ? 1.854 -18.344 -19.156 1 59.88 118 THR A N 1
ATOM 893 C CA . THR A 1 118 ? 2.611 -19.578 -19.281 1 59.88 118 THR A CA 1
ATOM 894 C C . THR A 1 118 ? 3.041 -19.828 -20.719 1 59.88 118 THR A C 1
ATOM 896 O O . THR A 1 118 ? 2.277 -19.562 -21.656 1 59.88 118 THR A O 1
ATOM 899 N N . CYS A 1 119 ? 4.305 -19.781 -20.938 1 58.09 119 CYS A N 1
ATOM 900 C CA . CYS A 1 119 ? 4.828 -20.188 -22.234 1 58.09 119 CYS A CA 1
ATOM 901 C C . CYS A 1 119 ? 4.355 -21.594 -22.594 1 58.09 119 CYS A C 1
ATOM 903 O O . CYS A 1 119 ? 3.939 -22.359 -21.719 1 58.09 119 CYS A O 1
ATOM 905 N N . SER A 1 120 ? 3.939 -21.812 -23.797 1 53.56 120 SER A N 1
ATOM 906 C CA . SER A 1 120 ? 3.557 -23.109 -24.328 1 53.56 120 SER A CA 1
ATOM 907 C C . SER A 1 120 ? 4.363 -24.234 -23.688 1 53.56 120 SER A C 1
ATOM 909 O O . SER A 1 120 ? 3.916 -25.375 -23.641 1 53.56 120 SER A O 1
ATOM 911 N N . SER A 1 121 ? 5.52 -24.031 -23.281 1 49.38 121 SER A N 1
ATOM 912 C CA . SER A 1 121 ? 6.344 -25.141 -22.828 1 49.38 121 SER A CA 1
ATOM 913 C C . SER A 1 121 ? 6.141 -25.422 -21.344 1 49.38 121 SER A C 1
ATOM 915 O O . SER A 1 121 ? 6.867 -26.203 -20.75 1 49.38 121 SER A O 1
ATOM 917 N N . SER A 1 122 ? 4.914 -25.25 -20.812 1 53.06 122 SER A N 1
ATOM 918 C CA . SER A 1 122 ? 4.664 -25.625 -19.422 1 53.06 122 SER A CA 1
ATOM 919 C C . SER A 1 122 ? 5.828 -25.203 -18.531 1 53.06 122 SER A C 1
ATOM 921 O O . SER A 1 122 ? 6.375 -26.031 -17.797 1 53.06 122 SER A O 1
ATOM 923 N N . CYS A 1 123 ? 6.445 -24.141 -18.781 1 63.56 123 CYS A N 1
ATOM 924 C CA . CYS A 1 123 ? 7.727 -23.75 -18.188 1 63.56 123 CYS A CA 1
ATOM 925 C C . CYS A 1 123 ? 7.594 -23.531 -16.688 1 63.56 123 CYS A C 1
ATOM 927 O O . CYS A 1 123 ? 6.762 -22.75 -16.25 1 63.56 123 CYS A O 1
ATOM 929 N N . SER A 1 124 ? 8.023 -24.531 -15.891 1 70.69 124 SER A N 1
ATOM 930 C CA . SER A 1 124 ? 8.203 -24.469 -14.445 1 70.69 124 SER A CA 1
ATOM 931 C C . SER A 1 124 ? 8.703 -23.094 -14.016 1 70.69 124 SER A C 1
ATOM 933 O O . SER A 1 124 ? 8.508 -22.688 -12.867 1 70.69 124 SER A O 1
ATOM 935 N N . PHE A 1 125 ? 9.109 -22.297 -15 1 76.94 125 PHE A N 1
ATOM 936 C CA . PHE A 1 125 ? 9.672 -20.984 -14.695 1 76.94 125 PHE A CA 1
ATOM 937 C C . PHE A 1 125 ? 8.578 -20 -14.352 1 76.94 125 PHE A C 1
ATOM 939 O O . PHE A 1 125 ? 8.742 -19.156 -13.461 1 76.94 125 PHE A O 1
ATOM 946 N N . HIS A 1 126 ? 7.441 -20.156 -14.883 1 76.56 126 HIS A N 1
ATOM 947 C CA . HIS A 1 126 ? 6.387 -19.172 -14.711 1 76.56 126 HIS A CA 1
ATOM 948 C C . HIS A 1 126 ? 5.762 -19.266 -13.32 1 76.56 126 HIS A C 1
ATOM 950 O O . HIS A 1 126 ? 5.41 -18.25 -12.727 1 76.56 126 HIS A O 1
ATOM 956 N N . THR A 1 127 ? 5.691 -20.469 -12.852 1 78.44 127 THR A N 1
ATOM 957 C CA . THR A 1 127 ? 5.168 -20.625 -11.492 1 78.44 127 THR A CA 1
ATOM 958 C C . THR A 1 127 ? 6.082 -19.938 -10.477 1 78.44 127 THR A C 1
ATOM 960 O O . THR A 1 127 ? 5.605 -19.25 -9.578 1 78.44 127 THR A O 1
ATOM 963 N N . LYS A 1 128 ? 7.332 -20.125 -10.68 1 84.19 128 LYS A N 1
ATOM 964 C CA . LYS A 1 128 ? 8.312 -19.5 -9.797 1 84.19 128 LYS A CA 1
ATOM 965 C C . LYS A 1 128 ? 8.234 -17.969 -9.898 1 84.19 128 LYS A C 1
ATOM 967 O O . LYS A 1 128 ? 8.32 -17.266 -8.891 1 84.19 128 LYS A O 1
ATOM 972 N N . LEU A 1 129 ? 8.023 -17.484 -11.047 1 85.69 129 LEU A N 1
ATOM 973 C CA . LEU A 1 129 ? 7.938 -16.047 -11.273 1 85.69 129 LEU A CA 1
ATOM 974 C C . LEU A 1 129 ? 6.715 -15.461 -10.578 1 85.69 129 LEU A C 1
ATOM 976 O O . LEU A 1 129 ? 6.789 -14.383 -9.977 1 85.69 129 LEU A O 1
ATOM 980 N N . ILE A 1 130 ? 5.664 -16.141 -10.625 1 83.62 130 ILE A N 1
ATOM 981 C CA . ILE A 1 130 ? 4.426 -15.672 -10.016 1 83.62 130 ILE A CA 1
ATOM 982 C C . ILE A 1 130 ? 4.574 -15.664 -8.492 1 83.62 130 ILE A C 1
ATOM 984 O O . ILE A 1 130 ? 4.141 -14.719 -7.828 1 83.62 130 ILE A O 1
ATOM 988 N N . GLU A 1 131 ? 5.172 -16.688 -8.031 1 85.81 131 GLU A N 1
ATOM 989 C CA . GLU A 1 131 ? 5.422 -16.766 -6.598 1 85.81 131 GLU A CA 1
ATOM 990 C C . GLU A 1 131 ? 6.301 -15.602 -6.133 1 85.81 131 GLU A C 1
ATOM 992 O O . GLU A 1 131 ? 6.031 -14.984 -5.102 1 85.81 131 GLU A O 1
ATOM 997 N N . ASN A 1 132 ? 7.332 -15.375 -6.852 1 90.44 132 ASN A N 1
ATOM 998 C CA . ASN A 1 132 ? 8.234 -14.273 -6.516 1 90.44 132 ASN A CA 1
ATOM 999 C C . ASN A 1 132 ? 7.535 -12.922 -6.617 1 90.44 132 ASN A C 1
ATOM 1001 O O . ASN A 1 132 ? 7.777 -12.031 -5.801 1 90.44 132 ASN A O 1
ATOM 1005 N N . MET A 1 133 ? 6.68 -12.812 -7.605 1 89.94 133 MET A N 1
ATOM 1006 C CA . MET A 1 133 ? 5.914 -11.578 -7.77 1 89.94 133 MET A CA 1
ATOM 1007 C C . MET A 1 133 ? 4.988 -11.352 -6.582 1 89.94 133 MET A C 1
ATOM 1009 O O . MET A 1 133 ? 4.855 -10.219 -6.102 1 89.94 133 MET A O 1
ATOM 1013 N N . LEU A 1 134 ? 4.375 -12.406 -6.203 1 88.81 134 LEU A N 1
ATOM 1014 C CA . LEU A 1 134 ? 3.498 -12.32 -5.035 1 88.81 134 LEU A CA 1
ATOM 1015 C C . LEU A 1 134 ? 4.258 -11.781 -3.828 1 88.81 134 LEU A C 1
ATOM 1017 O O . LEU A 1 134 ? 3.797 -10.852 -3.166 1 88.81 134 LEU A O 1
ATOM 1021 N N . SER A 1 135 ? 5.402 -12.344 -3.596 1 89.88 135 SER A N 1
ATOM 1022 C CA . SER A 1 135 ? 6.23 -11.898 -2.479 1 89.88 135 SER A CA 1
ATOM 1023 C C . SER A 1 135 ? 6.641 -10.438 -2.643 1 89.88 135 SER A C 1
ATOM 1025 O O . SER A 1 135 ? 6.617 -9.664 -1.681 1 89.88 135 SER A O 1
ATOM 1027 N N . LEU A 1 136 ? 6.969 -10.125 -3.775 1 92.75 136 LEU A N 1
ATOM 1028 C CA . LEU A 1 136 ? 7.414 -8.773 -4.082 1 92.75 136 LEU A CA 1
ATOM 1029 C C . LEU A 1 136 ? 6.297 -7.766 -3.836 1 92.75 136 LEU A C 1
ATOM 1031 O O . LEU A 1 136 ? 6.508 -6.742 -3.186 1 92.75 136 LEU A O 1
ATOM 1035 N N . ILE A 1 137 ? 5.133 -8.023 -4.312 1 93.25 137 ILE A N 1
ATOM 1036 C CA . ILE A 1 137 ? 4.004 -7.113 -4.184 1 93.25 137 ILE A CA 1
ATOM 1037 C C . ILE A 1 137 ? 3.568 -7.039 -2.721 1 93.25 137 ILE A C 1
ATOM 1039 O O . ILE A 1 137 ? 3.156 -5.977 -2.242 1 93.25 137 ILE A O 1
ATOM 1043 N N . ALA A 1 138 ? 3.621 -8.148 -2.047 1 92.38 138 ALA A N 1
ATOM 1044 C CA . ALA A 1 138 ? 3.309 -8.156 -0.62 1 92.38 138 ALA A CA 1
ATOM 1045 C C . ALA A 1 138 ? 4.262 -7.25 0.153 1 92.38 138 ALA A C 1
ATOM 1047 O O . ALA A 1 138 ? 3.838 -6.492 1.03 1 92.38 138 ALA A O 1
ATOM 1048 N N . GLN A 1 139 ? 5.527 -7.344 -0.17 1 91.62 139 GLN A N 1
ATOM 1049 C CA . GLN A 1 139 ? 6.516 -6.484 0.474 1 91.62 139 GLN A CA 1
ATOM 1050 C C . GLN A 1 139 ? 6.246 -5.016 0.172 1 91.62 139 GLN A C 1
ATOM 1052 O O . GLN A 1 139 ? 6.434 -4.152 1.033 1 91.62 139 GLN A O 1
ATOM 1057 N N . LYS A 1 140 ? 5.859 -4.762 -0.994 1 93.5 140 LYS A N 1
ATOM 1058 C CA . LYS A 1 140 ? 5.488 -3.396 -1.351 1 93.5 140 LYS A CA 1
ATOM 1059 C C . LYS A 1 140 ? 4.305 -2.914 -0.519 1 93.5 140 LYS A C 1
ATOM 1061 O O . LYS A 1 140 ? 4.246 -1.746 -0.127 1 93.5 140 LYS A O 1
ATOM 1066 N N . ASN A 1 141 ? 3.383 -3.775 -0.309 1 93.81 141 ASN A N 1
ATOM 1067 C CA . ASN A 1 141 ? 2.254 -3.438 0.552 1 93.81 141 ASN A CA 1
ATOM 1068 C C . ASN A 1 141 ? 2.717 -3.039 1.951 1 93.81 141 ASN A C 1
ATOM 1070 O O . ASN A 1 141 ? 2.209 -2.076 2.525 1 93.81 141 ASN A O 1
ATOM 1074 N N . ILE A 1 142 ? 3.658 -3.801 2.432 1 91.31 142 ILE A N 1
ATOM 1075 C CA . ILE A 1 142 ? 4.199 -3.51 3.754 1 91.31 142 ILE A CA 1
ATOM 1076 C C . ILE A 1 142 ? 4.855 -2.131 3.752 1 91.31 142 ILE A C 1
ATOM 1078 O O . ILE A 1 142 ? 4.66 -1.342 4.68 1 91.31 142 ILE A O 1
ATOM 1082 N N . PHE A 1 143 ? 5.57 -1.856 2.771 1 92.25 143 PHE A N 1
ATOM 1083 C CA . PHE A 1 143 ? 6.227 -0.56 2.652 1 92.25 143 PHE A CA 1
ATOM 1084 C C . PHE A 1 143 ? 5.199 0.562 2.586 1 92.25 143 PHE A C 1
ATOM 1086 O O . PHE A 1 143 ? 5.336 1.579 3.27 1 92.25 143 PHE A O 1
ATOM 1093 N N . LEU A 1 144 ? 4.184 0.391 1.765 1 94.5 144 LEU A N 1
ATOM 1094 C CA . LEU A 1 144 ? 3.15 1.41 1.612 1 94.5 144 LEU A CA 1
ATOM 1095 C C . LEU A 1 144 ? 2.418 1.641 2.93 1 94.5 144 LEU A C 1
ATOM 1097 O O . LEU A 1 144 ? 2.062 2.775 3.258 1 94.5 144 LEU A O 1
ATOM 1101 N N . ASN A 1 145 ? 2.201 0.548 3.645 1 93.25 145 ASN A N 1
ATOM 1102 C CA . ASN A 1 145 ? 1.611 0.681 4.973 1 93.25 145 ASN A CA 1
ATOM 1103 C C . ASN A 1 145 ? 2.492 1.516 5.898 1 93.25 145 ASN A C 1
ATOM 1105 O O . ASN A 1 145 ? 1.989 2.311 6.691 1 93.25 145 ASN A O 1
ATOM 1109 N N . SER A 1 146 ? 3.797 1.329 5.844 1 92.94 146 SER A N 1
ATOM 1110 C CA . SER A 1 146 ? 4.723 2.121 6.648 1 92.94 146 SER A CA 1
ATOM 1111 C C . SER A 1 146 ? 4.668 3.596 6.262 1 92.94 146 SER A C 1
ATOM 1113 O O . SER A 1 146 ? 4.758 4.473 7.125 1 92.94 146 SER A O 1
ATOM 1115 N N . LYS A 1 147 ? 4.59 3.82 4.957 1 95.5 147 LYS A N 1
ATOM 1116 C CA . LYS A 1 147 ? 4.441 5.195 4.496 1 95.5 147 LYS A CA 1
ATOM 1117 C C . LYS A 1 147 ? 3.148 5.816 5.027 1 95.5 147 LYS A C 1
ATOM 1119 O O . LYS A 1 147 ? 3.133 6.977 5.438 1 95.5 147 LYS A O 1
ATOM 1124 N N . ILE A 1 148 ? 2.129 5.07 5.023 1 95.44 148 ILE A N 1
ATOM 1125 C CA . ILE A 1 148 ? 0.85 5.52 5.559 1 95.44 148 ILE A CA 1
ATOM 1126 C C . ILE A 1 148 ? 0.997 5.832 7.047 1 95.44 148 ILE A C 1
ATOM 1128 O O . ILE A 1 148 ? 0.447 6.824 7.535 1 95.44 148 ILE A O 1
ATOM 1132 N N . ASP A 1 149 ? 1.774 5.062 7.77 1 93.62 149 ASP A N 1
ATOM 1133 C CA . ASP A 1 149 ? 2.035 5.312 9.18 1 93.62 149 ASP A CA 1
ATOM 1134 C C . ASP A 1 149 ? 2.662 6.691 9.391 1 93.62 149 ASP A C 1
ATOM 1136 O O . ASP A 1 149 ? 2.277 7.422 10.305 1 93.62 149 ASP A O 1
ATOM 1140 N N . ILE A 1 150 ? 3.537 6.938 8.578 1 95.44 150 ILE A N 1
ATOM 1141 C CA . ILE A 1 150 ? 4.234 8.219 8.664 1 95.44 150 ILE A CA 1
ATOM 1142 C C . ILE A 1 150 ? 3.262 9.359 8.367 1 95.44 150 ILE A C 1
ATOM 1144 O O . ILE A 1 150 ? 3.148 10.305 9.156 1 95.44 150 ILE A O 1
ATOM 1148 N N . LEU A 1 151 ? 2.488 9.211 7.301 1 95.62 151 LEU A N 1
ATOM 1149 C CA . LEU A 1 151 ? 1.644 10.297 6.809 1 95.62 151 LEU A CA 1
ATOM 1150 C C . LEU A 1 151 ? 0.399 10.445 7.68 1 95.62 151 LEU A C 1
ATOM 1152 O O . LEU A 1 151 ? -0.288 11.469 7.609 1 95.62 151 LEU A O 1
ATOM 1156 N N . SER A 1 152 ? 0.101 9.43 8.414 1 94.69 152 SER A N 1
ATOM 1157 C CA . SER A 1 152 ? -1.067 9.477 9.289 1 94.69 152 SER A CA 1
ATOM 1158 C C . SER A 1 152 ? -0.805 10.352 10.516 1 94.69 152 SER A C 1
ATOM 1160 O O . SER A 1 152 ? -1.738 10.727 11.227 1 94.69 152 SER A O 1
ATOM 1162 N N . GLN A 1 153 ? 0.483 10.641 10.758 1 92.94 153 GLN A N 1
ATOM 1163 C CA . GLN A 1 153 ? 0.807 11.523 11.875 1 92.94 153 GLN A CA 1
ATOM 1164 C C . GLN A 1 153 ? 0.288 12.938 11.625 1 92.94 153 GLN A C 1
ATOM 1166 O O . GLN A 1 153 ? 0.197 13.383 10.477 1 92.94 153 GLN A O 1
ATOM 1171 N N . ARG A 1 154 ? 0.032 13.617 12.703 1 88.25 154 ARG A N 1
ATOM 1172 C CA . ARG A 1 154 ? -0.717 14.859 12.555 1 88.25 154 ARG A CA 1
ATOM 1173 C C . ARG A 1 154 ? 0.219 16.062 12.523 1 88.25 154 ARG A C 1
ATOM 1175 O O . ARG A 1 154 ? -0.179 17.156 12.109 1 88.25 154 ARG A O 1
ATOM 1182 N N . SER A 1 155 ? 1.456 15.938 13 1 91.31 155 SER A N 1
ATOM 1183 C CA . SER A 1 155 ? 2.395 17.062 12.984 1 91.31 155 SER A CA 1
ATOM 1184 C C . SER A 1 155 ? 3.68 16.688 12.258 1 91.31 155 SER A C 1
ATOM 1186 O O . SER A 1 155 ? 3.988 15.508 12.086 1 91.31 155 SER A O 1
ATOM 1188 N N . THR A 1 156 ? 4.391 17.719 11.867 1 95.06 156 THR A N 1
ATOM 1189 C CA . THR A 1 156 ? 5.672 17.516 11.203 1 95.06 156 THR A CA 1
ATOM 1190 C C . THR A 1 156 ? 6.629 16.734 12.094 1 95.06 156 THR A C 1
ATOM 1192 O O . THR A 1 156 ? 7.316 15.828 11.633 1 95.06 156 THR A O 1
ATOM 1195 N N . ARG A 1 157 ? 6.617 17.078 13.375 1 95.38 157 ARG A N 1
ATOM 1196 C CA . ARG A 1 157 ? 7.492 16.406 14.328 1 95.38 157 ARG A CA 1
ATOM 1197 C C . ARG A 1 157 ? 7.168 14.914 14.398 1 95.38 157 ARG A C 1
ATOM 1199 O O . ARG A 1 157 ? 8.07 14.078 14.359 1 95.38 157 ARG A O 1
ATOM 1206 N N . GLU A 1 158 ? 5.883 14.664 14.523 1 93.69 158 GLU A N 1
ATOM 1207 C CA . GLU A 1 158 ? 5.457 13.273 14.633 1 93.69 158 GLU A CA 1
ATOM 1208 C C . GLU A 1 158 ? 5.789 12.492 13.367 1 93.69 158 GLU A C 1
ATOM 1210 O O . GLU A 1 158 ? 6.191 11.328 13.43 1 93.69 158 GLU A O 1
ATOM 1215 N N . LYS A 1 159 ? 5.566 13.062 12.18 1 95.31 159 LYS A N 1
ATOM 1216 C CA . LYS A 1 159 ? 5.938 12.43 10.914 1 95.31 159 LYS A CA 1
ATOM 1217 C C . LYS A 1 159 ? 7.434 12.148 10.867 1 95.31 159 LYS A C 1
ATOM 1219 O O . LYS A 1 159 ? 7.852 11.047 10.492 1 95.31 159 LYS A O 1
ATOM 1224 N N . LEU A 1 160 ? 8.203 13.148 11.266 1 96.38 160 LEU A N 1
ATOM 1225 C CA . LEU A 1 160 ? 9.656 13.016 11.273 1 96.38 160 LEU A CA 1
ATOM 1226 C C . LEU A 1 160 ? 10.102 11.898 12.211 1 96.38 160 LEU A C 1
ATOM 1228 O O . LEU A 1 160 ? 10.945 11.07 11.852 1 96.38 160 LEU A O 1
ATOM 1232 N N . MET A 1 161 ? 9.516 11.898 13.367 1 94.88 161 MET A N 1
ATOM 1233 C CA . MET A 1 161 ? 9.875 10.875 14.344 1 94.88 161 MET A CA 1
ATOM 1234 C C . MET A 1 161 ? 9.516 9.484 13.836 1 94.88 161 MET A C 1
ATOM 1236 O O . MET A 1 161 ? 10.281 8.531 14.016 1 94.88 161 MET A O 1
ATOM 1240 N N . ALA A 1 162 ? 8.359 9.359 13.258 1 94.12 162 ALA A N 1
ATOM 1241 C CA . ALA A 1 162 ? 7.945 8.078 12.68 1 94.12 162 ALA A CA 1
ATOM 1242 C C . ALA A 1 162 ? 8.922 7.621 11.609 1 94.12 162 ALA A C 1
ATOM 1244 O O . ALA A 1 162 ? 9.328 6.453 11.586 1 94.12 162 ALA A O 1
ATOM 1245 N N . TYR A 1 163 ? 9.336 8.516 10.758 1 96.38 163 TYR A N 1
ATOM 1246 C CA . TYR A 1 163 ? 10.266 8.203 9.688 1 96.38 163 TYR A CA 1
ATOM 1247 C C . TYR A 1 163 ? 11.617 7.766 10.242 1 96.38 163 TYR A C 1
ATOM 1249 O O . TYR A 1 163 ? 12.195 6.77 9.789 1 96.38 163 TYR A O 1
ATOM 1257 N N . LEU A 1 164 ? 12.078 8.531 11.203 1 96.44 164 LEU A N 1
ATOM 1258 C CA . LEU A 1 164 ? 13.375 8.227 11.789 1 96.44 164 LEU A CA 1
ATOM 1259 C C . LEU A 1 164 ? 13.344 6.883 12.523 1 96.44 164 LEU A C 1
ATOM 1261 O O . LEU A 1 164 ? 14.312 6.117 12.461 1 96.44 164 LEU A O 1
ATOM 1265 N N . SER A 1 165 ? 12.273 6.66 13.18 1 94.06 165 SER A N 1
ATOM 1266 C CA . SER A 1 165 ? 12.102 5.367 13.844 1 94.06 165 SER A CA 1
ATOM 1267 C C . SER A 1 165 ? 12.148 4.223 12.844 1 94.06 165 SER A C 1
ATOM 1269 O O . SER A 1 165 ? 12.758 3.184 13.109 1 94.06 165 SER A O 1
ATOM 1271 N N . MET A 1 166 ? 11.492 4.398 11.766 1 92.81 166 MET A N 1
ATOM 1272 C CA . MET A 1 166 ? 11.508 3.404 10.695 1 92.81 166 MET A CA 1
ATOM 1273 C C . MET A 1 166 ? 12.93 3.162 10.195 1 92.81 166 MET A C 1
ATOM 1275 O O . MET A 1 166 ? 13.32 2.018 9.953 1 92.81 166 MET A O 1
ATOM 1279 N N . GLN A 1 167 ? 13.711 4.215 10.047 1 94.88 167 GLN A N 1
ATOM 1280 C CA . GLN A 1 167 ? 15.102 4.094 9.602 1 94.88 167 GLN A CA 1
ATOM 1281 C C . GLN A 1 167 ? 15.938 3.324 10.625 1 94.88 167 GLN A C 1
ATOM 1283 O O . GLN A 1 167 ? 16.766 2.494 10.25 1 94.88 167 GLN A O 1
ATOM 1288 N N . ILE A 1 168 ? 15.703 3.609 11.875 1 94.69 168 ILE A N 1
ATOM 1289 C CA . ILE A 1 168 ? 16.422 2.922 12.945 1 94.69 168 ILE A CA 1
ATOM 1290 C C . ILE A 1 168 ? 16.109 1.428 12.898 1 94.69 168 ILE A C 1
ATOM 1292 O O . ILE A 1 168 ? 17.016 0.596 13.008 1 94.69 168 ILE A O 1
ATOM 1296 N N . GLN A 1 169 ? 14.852 1.151 12.781 1 90.38 169 GLN A N 1
ATOM 1297 C CA . GLN A 1 169 ? 14.438 -0.247 12.703 1 90.38 169 GLN A CA 1
ATOM 1298 C C . GLN A 1 169 ? 15.078 -0.938 11.5 1 90.38 169 GLN A C 1
ATOM 1300 O O . GLN A 1 169 ? 15.492 -2.094 11.586 1 90.38 169 GLN A O 1
ATOM 1305 N N . ARG A 1 170 ? 15.172 -0.279 10.453 1 89.62 170 ARG A N 1
ATOM 1306 C CA . ARG A 1 170 ? 15.703 -0.824 9.203 1 89.62 170 ARG A CA 1
ATOM 1307 C C . ARG A 1 170 ? 17.203 -1.053 9.305 1 89.62 170 ARG A C 1
ATOM 1309 O O . ARG A 1 170 ? 17.719 -2.096 8.883 1 89.62 170 ARG A O 1
ATOM 1316 N N . THR A 1 171 ? 17.891 -0.123 9.906 1 93.25 171 THR A N 1
ATOM 1317 C CA . THR A 1 171 ? 19.344 -0.171 9.93 1 93.25 171 THR A CA 1
ATOM 1318 C C . THR A 1 171 ? 19.844 -0.856 11.195 1 93.25 171 THR A C 1
ATOM 1320 O O . THR A 1 171 ? 20.984 -1.326 11.25 1 93.25 171 THR A O 1
ATOM 1323 N N . GLY A 1 172 ? 19.031 -0.765 12.172 1 93.81 172 GLY A N 1
ATOM 1324 C CA . GLY A 1 172 ? 19.438 -1.271 13.477 1 93.81 172 GLY A CA 1
ATOM 1325 C C . GLY A 1 172 ? 20.344 -0.315 14.234 1 93.81 172 GLY A C 1
ATOM 1326 O O . GLY A 1 172 ? 20.922 -0.682 15.25 1 93.81 172 GLY A O 1
ATOM 1327 N N . LYS A 1 173 ? 20.5 0.892 13.672 1 96.12 173 LYS A N 1
ATOM 1328 C CA . LYS A 1 173 ? 21.406 1.878 14.258 1 96.12 173 LYS A CA 1
ATOM 1329 C C . LYS A 1 173 ? 20.688 3.199 14.516 1 96.12 173 LYS A C 1
ATOM 1331 O O . LYS A 1 173 ? 19.734 3.537 13.805 1 96.12 173 LYS A O 1
ATOM 1336 N N . ASN A 1 174 ? 21.141 3.85 15.516 1 96.69 174 ASN A N 1
ATOM 1337 C CA . ASN A 1 174 ? 20.594 5.172 15.805 1 96.69 174 ASN A CA 1
ATOM 1338 C C . ASN A 1 174 ? 21.312 6.258 15 1 96.69 174 ASN A C 1
ATOM 1340 O O . ASN A 1 174 ? 20.891 7.418 15.016 1 96.69 174 ASN A O 1
ATOM 1344 N N . ARG A 1 175 ? 22.359 5.855 14.383 1 97.31 175 ARG A N 1
ATOM 1345 C CA . ARG A 1 175 ? 23.078 6.723 13.453 1 97.31 175 ARG A CA 1
ATOM 1346 C C . ARG A 1 175 ? 23 6.188 12.031 1 97.31 175 ARG A C 1
ATOM 1348 O O . ARG A 1 175 ? 23.344 5.031 11.773 1 97.31 175 ARG A O 1
ATOM 1355 N N . PHE A 1 176 ? 22.5 6.988 11.164 1 97.12 176 PHE A N 1
ATOM 1356 C CA . PHE A 1 176 ? 22.312 6.496 9.805 1 97.12 176 PHE A CA 1
ATOM 1357 C C . PHE A 1 176 ? 22.25 7.656 8.812 1 97.12 176 PHE A C 1
ATOM 1359 O O . PHE A 1 176 ? 22.016 8.797 9.203 1 97.12 176 PHE A O 1
ATOM 1366 N N . LYS A 1 177 ? 22.547 7.301 7.594 1 96.31 177 LYS A N 1
ATOM 1367 C CA . LYS A 1 177 ? 22.453 8.234 6.477 1 96.31 177 LYS A CA 1
ATOM 1368 C C . LYS A 1 177 ? 21.203 7.941 5.633 1 96.31 177 LYS A C 1
ATOM 1370 O O . LYS A 1 177 ? 20.906 6.781 5.344 1 96.31 177 LYS A O 1
ATOM 1375 N N . ILE A 1 178 ? 20.438 8.977 5.352 1 94.69 178 ILE A N 1
ATOM 1376 C CA . ILE A 1 178 ? 19.297 8.781 4.469 1 94.69 178 ILE A CA 1
ATOM 1377 C C . ILE A 1 178 ? 19.641 9.25 3.059 1 94.69 178 ILE A C 1
ATOM 1379 O O . ILE A 1 178 ? 20.594 10.008 2.869 1 94.69 178 ILE A O 1
ATOM 1383 N N . SER A 1 179 ? 18.938 8.812 2.08 1 89.88 179 SER A N 1
ATOM 1384 C CA . SER A 1 179 ? 19.25 9.102 0.683 1 89.88 179 SER A CA 1
ATOM 1385 C C . SER A 1 179 ? 18.562 10.383 0.222 1 89.88 179 SER A C 1
ATOM 1387 O O . SER A 1 179 ? 18.812 10.852 -0.893 1 89.88 179 SER A O 1
ATOM 1389 N N . PHE A 1 180 ? 17.781 10.945 1.047 1 93.5 180 PHE A N 1
ATOM 1390 C CA . PHE A 1 180 ? 17.016 12.125 0.678 1 93.5 180 PHE A CA 1
ATOM 1391 C C . PHE A 1 180 ? 17.781 13.398 1.016 1 93.5 180 PHE A C 1
ATOM 1393 O O . PHE A 1 180 ? 18.422 13.484 2.062 1 93.5 180 PHE A O 1
ATOM 1400 N N . SER A 1 181 ? 17.672 14.359 0.061 1 93.69 181 SER A N 1
ATOM 1401 C CA . SER A 1 181 ? 17.969 15.727 0.466 1 93.69 181 SER A CA 1
ATOM 1402 C C . SER A 1 181 ? 16.891 16.266 1.4 1 93.69 181 SER A C 1
ATOM 1404 O O . SER A 1 181 ? 15.875 15.617 1.633 1 93.69 181 SER A O 1
ATOM 1406 N N . ARG A 1 182 ? 17.172 17.438 1.923 1 94.81 182 ARG A N 1
ATOM 1407 C CA . ARG A 1 182 ? 16.172 18.047 2.805 1 94.81 182 ARG A CA 1
ATOM 1408 C C . ARG A 1 182 ? 14.867 18.281 2.072 1 94.81 182 ARG A C 1
ATOM 1410 O O . ARG A 1 182 ? 13.789 18.031 2.617 1 94.81 182 ARG A O 1
ATOM 1417 N N . ASP A 1 183 ? 15.023 18.75 0.86 1 94.44 183 ASP A N 1
ATOM 1418 C CA . ASP A 1 183 ? 13.836 18.984 0.049 1 94.44 183 ASP A CA 1
ATOM 1419 C C . ASP A 1 183 ? 13.094 17.672 -0.246 1 94.44 183 ASP A C 1
ATOM 1421 O O . ASP A 1 183 ? 11.867 17.625 -0.163 1 94.44 183 ASP A O 1
ATOM 1425 N N . GLU A 1 184 ? 13.82 16.703 -0.583 1 94.19 184 GLU A N 1
ATOM 1426 C CA . GLU A 1 184 ? 13.234 15.391 -0.89 1 94.19 184 GLU A CA 1
ATOM 1427 C C . GLU A 1 184 ? 12.594 14.773 0.347 1 94.19 184 GLU A C 1
ATOM 1429 O O . GLU A 1 184 ? 11.562 14.102 0.247 1 94.19 184 GLU A O 1
ATOM 1434 N N . LEU A 1 185 ? 13.25 14.977 1.469 1 96.5 185 LEU A N 1
ATOM 1435 C CA . LEU A 1 185 ? 12.664 14.492 2.711 1 96.5 185 LEU A CA 1
ATOM 1436 C C . LEU A 1 185 ? 11.328 15.172 2.984 1 96.5 185 LEU A C 1
ATOM 1438 O O . LEU A 1 185 ? 10.359 14.516 3.387 1 96.5 185 LEU A O 1
ATOM 1442 N N . ALA A 1 186 ? 11.281 16.484 2.775 1 96.25 186 ALA A N 1
ATOM 1443 C CA . ALA A 1 186 ? 10.023 17.203 2.922 1 96.25 186 ALA A CA 1
ATOM 1444 C C . ALA A 1 186 ? 8.953 16.641 1.991 1 96.25 186 ALA A C 1
ATOM 1446 O O . ALA A 1 186 ? 7.805 16.438 2.404 1 96.25 186 ALA A O 1
ATOM 1447 N N . ASP A 1 187 ? 9.344 16.344 0.75 1 94.69 187 ASP A N 1
ATOM 1448 C CA . ASP A 1 187 ? 8.43 15.758 -0.234 1 94.69 187 ASP A CA 1
ATOM 1449 C C . ASP A 1 187 ? 7.941 14.383 0.211 1 94.69 187 ASP A C 1
ATOM 1451 O O . ASP A 1 187 ? 6.77 14.047 0.02 1 94.69 187 ASP A O 1
ATOM 1455 N N . PHE A 1 188 ? 8.812 13.656 0.797 1 96.19 188 PHE A N 1
ATOM 1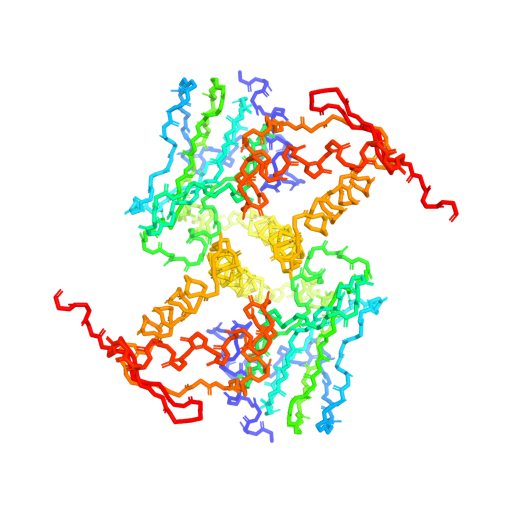456 C CA . PHE A 1 188 ? 8.484 12.312 1.246 1 96.19 188 PHE A CA 1
ATOM 1457 C C . PHE A 1 188 ? 7.523 12.359 2.43 1 96.19 188 PHE A C 1
ATOM 1459 O O . PHE A 1 188 ? 6.613 11.531 2.531 1 96.19 188 PHE A O 1
ATOM 1466 N N . LEU A 1 189 ? 7.719 13.328 3.287 1 96.31 189 LEU A N 1
ATOM 1467 C CA . LEU A 1 189 ? 6.887 13.484 4.477 1 96.31 189 LEU A CA 1
ATOM 1468 C C . LEU A 1 189 ? 5.645 14.32 4.164 1 96.31 189 LEU A C 1
ATOM 1470 O O . LEU A 1 189 ? 4.77 14.477 5.016 1 96.31 189 LEU A O 1
ATOM 1474 N N . CYS A 1 190 ? 5.625 14.828 3.006 1 94.38 190 CYS A N 1
ATOM 1475 C CA . CYS A 1 190 ? 4.527 15.664 2.527 1 94.38 190 CYS A CA 1
ATOM 1476 C C . CYS A 1 190 ? 4.293 16.844 3.467 1 94.38 190 CYS A C 1
ATOM 1478 O O . CYS A 1 190 ? 3.158 17.094 3.883 1 94.38 190 CYS A O 1
ATOM 1480 N N . VAL A 1 191 ? 5.391 17.5 3.797 1 94.5 191 VAL A N 1
ATOM 1481 C CA . VAL A 1 191 ? 5.352 18.719 4.617 1 94.5 191 VAL A CA 1
ATOM 1482 C C . VAL A 1 191 ? 6.082 19.844 3.904 1 94.5 191 VAL A C 1
ATOM 1484 O O . VAL A 1 191 ? 6.754 19.625 2.893 1 94.5 191 VAL A O 1
ATOM 1487 N N . ASN A 1 192 ? 5.84 21.016 4.449 1 92.62 192 ASN A N 1
ATOM 1488 C CA . ASN A 1 192 ? 6.586 22.156 3.936 1 92.62 192 ASN A CA 1
ATOM 1489 C C . ASN A 1 192 ? 8.055 22.109 4.348 1 92.62 192 ASN A C 1
ATOM 1491 O O . ASN A 1 192 ? 8.367 21.781 5.496 1 92.62 192 ASN A O 1
ATOM 1495 N N . ARG A 1 193 ? 8.867 22.438 3.398 1 93.06 193 ARG A N 1
ATOM 1496 C CA . ARG A 1 193 ? 10.312 22.359 3.609 1 93.06 193 ARG A CA 1
ATOM 1497 C C . ARG A 1 193 ? 10.742 23.234 4.777 1 93.06 193 ARG A C 1
ATOM 1499 O O . ARG A 1 193 ? 11.562 22.828 5.598 1 93.06 193 ARG A O 1
ATOM 1506 N N . SER A 1 194 ? 10.211 24.453 4.777 1 96 194 SER A N 1
ATOM 1507 C CA . SER A 1 194 ? 10.594 25.391 5.836 1 96 194 SER A CA 1
ATOM 1508 C C . SER A 1 194 ? 10.148 24.891 7.203 1 96 194 SER A C 1
ATOM 1510 O O . SER A 1 194 ? 10.867 25.031 8.188 1 96 194 SER A O 1
ATOM 1512 N N . ALA A 1 195 ? 8.984 24.297 7.223 1 94.69 195 ALA A N 1
ATOM 1513 C CA . ALA A 1 195 ? 8.461 23.734 8.469 1 94.69 195 ALA A CA 1
ATOM 1514 C C . ALA A 1 195 ? 9.312 22.562 8.938 1 94.69 195 ALA A C 1
ATOM 1516 O O . ALA A 1 195 ? 9.594 22.438 10.133 1 94.69 195 ALA A O 1
ATOM 1517 N N . LEU A 1 196 ? 9.75 21.766 8.008 1 96.69 196 LEU A N 1
ATOM 1518 C CA . LEU A 1 196 ? 10.602 20.625 8.32 1 96.69 196 LEU A CA 1
ATOM 1519 C C . LEU A 1 196 ? 11.93 21.078 8.906 1 96.69 196 LEU A C 1
ATOM 1521 O O . LEU A 1 196 ? 12.367 20.578 9.945 1 96.69 196 LEU A O 1
ATOM 1525 N N . SER A 1 197 ? 12.516 22.047 8.266 1 97.19 197 SER A N 1
ATOM 1526 C CA . SER A 1 197 ? 13.812 22.562 8.711 1 97.19 197 SER A CA 1
ATOM 1527 C C . SER A 1 197 ? 13.719 23.172 10.109 1 97.19 197 SER A C 1
ATOM 1529 O O . SER A 1 197 ? 14.57 22.906 10.961 1 97.19 197 SER A O 1
ATOM 1531 N N . ARG A 1 198 ? 12.656 23.906 10.297 1 97.81 198 ARG A N 1
ATOM 1532 C CA . ARG A 1 198 ? 12.438 24.5 11.609 1 97.81 198 ARG A CA 1
ATOM 1533 C C . ARG A 1 198 ? 12.266 23.438 12.68 1 97.81 198 ARG A C 1
ATOM 1535 O O . ARG A 1 198 ? 12.828 23.547 13.773 1 97.81 198 ARG A O 1
ATOM 1542 N N . GLU A 1 199 ? 11.523 22.469 12.352 1 97.88 199 GLU A N 1
ATOM 1543 C CA . GLU A 1 199 ? 11.266 21.406 13.328 1 97.88 199 GLU A CA 1
ATOM 1544 C C . GLU A 1 199 ? 12.539 20.625 13.633 1 97.88 199 GLU A C 1
ATOM 1546 O O . GLU A 1 199 ? 12.797 20.25 14.781 1 97.88 199 GLU A O 1
ATOM 1551 N N . LEU A 1 200 ? 13.289 20.312 12.633 1 97.69 200 LEU A N 1
ATOM 1552 C CA . LEU A 1 200 ? 14.562 19.625 12.812 1 97.69 200 LEU A CA 1
ATOM 1553 C C . LEU A 1 200 ? 15.477 20.406 13.75 1 97.69 200 LEU A C 1
ATOM 1555 O O . LEU A 1 200 ? 16.078 19.844 14.664 1 97.69 200 LEU A O 1
ATOM 1559 N N . SER A 1 201 ? 15.562 21.703 13.484 1 98.12 201 SER A N 1
ATOM 1560 C CA . SER A 1 201 ? 16.375 22.562 14.328 1 98.12 201 SER A CA 1
ATOM 1561 C C . SER A 1 201 ? 15.898 22.547 15.773 1 98.12 201 SER A C 1
ATOM 1563 O O . SER A 1 201 ? 16.703 22.469 16.703 1 98.12 201 SER A O 1
ATOM 1565 N N . LYS A 1 202 ? 14.625 22.656 15.922 1 98.12 202 LYS A N 1
ATOM 1566 C CA . LYS A 1 202 ? 14.023 22.625 17.25 1 98.12 202 LYS A CA 1
ATOM 1567 C C . LYS A 1 202 ? 14.336 21.312 17.969 1 98.12 202 LYS A C 1
ATOM 1569 O O . LYS A 1 202 ? 14.695 21.297 19.141 1 98.12 202 LYS A O 1
ATOM 1574 N N . MET A 1 203 ? 14.211 20.188 17.281 1 97.44 203 MET A N 1
ATOM 1575 C CA . MET A 1 203 ? 14.453 18.859 17.844 1 97.44 203 MET A CA 1
ATOM 1576 C C . MET A 1 203 ? 15.93 18.688 18.219 1 97.44 203 MET A C 1
ATOM 1578 O O . MET A 1 203 ? 16.25 18.016 19.188 1 97.44 203 MET A O 1
ATOM 1582 N N . LYS A 1 204 ? 16.75 19.297 17.422 1 97.44 204 LYS A N 1
ATOM 1583 C CA . LYS A 1 204 ? 18.188 19.297 17.75 1 97.44 204 LYS A CA 1
ATOM 1584 C C . LYS A 1 204 ? 18.453 20.078 19.031 1 97.44 204 LYS A C 1
ATOM 1586 O O . LYS A 1 204 ? 19.203 19.609 19.891 1 97.44 204 LYS A O 1
ATOM 1591 N N . GLN A 1 205 ? 17.859 21.219 19.156 1 97.75 205 GLN A N 1
ATOM 1592 C CA . GLN A 1 205 ? 18 22.047 20.344 1 97.75 205 GLN A CA 1
ATOM 1593 C C . GLN A 1 205 ? 17.484 21.312 21.594 1 97.75 205 GLN A C 1
ATOM 1595 O O . GLN A 1 205 ? 18.016 21.484 22.688 1 97.75 205 GLN A O 1
ATOM 1600 N N . GLU A 1 206 ? 16.484 20.484 21.375 1 97.19 206 GLU A N 1
ATOM 1601 C CA . GLU A 1 206 ? 15.883 19.719 22.469 1 97.19 206 GLU A CA 1
ATOM 1602 C C . GLU A 1 206 ? 16.656 18.438 22.75 1 97.19 206 GLU A C 1
ATOM 1604 O O . GLU A 1 206 ? 16.266 17.625 23.594 1 97.19 206 GLU A O 1
ATOM 1609 N N . ASN A 1 207 ? 17.672 18.219 22.047 1 96.44 207 ASN A N 1
ATOM 1610 C CA . ASN A 1 207 ? 18.562 17.062 22.188 1 96.44 207 ASN A CA 1
ATOM 1611 C C . ASN A 1 207 ? 17.844 15.758 21.906 1 96.44 207 ASN A C 1
ATOM 1613 O O . ASN A 1 207 ? 18.078 14.758 22.594 1 96.44 207 ASN A O 1
ATOM 1617 N N . ILE A 1 208 ? 16.953 15.805 21.031 1 96.56 208 ILE A N 1
ATOM 1618 C CA . ILE A 1 208 ? 16.234 14.617 20.594 1 96.56 208 ILE A CA 1
ATOM 1619 C C . ILE A 1 208 ? 17 13.922 19.469 1 96.56 208 ILE A C 1
ATOM 1621 O O . ILE A 1 208 ? 17.047 12.695 19.406 1 96.56 208 ILE A O 1
ATOM 1625 N N . LEU A 1 209 ? 17.547 14.742 18.625 1 97.88 209 LEU A N 1
ATOM 1626 C CA . LEU A 1 209 ? 18.328 14.242 17.5 1 97.88 209 LEU A CA 1
ATOM 1627 C C . LEU A 1 209 ? 19.422 15.234 17.109 1 97.88 209 LEU A C 1
ATOM 1629 O O . LEU A 1 209 ? 19.438 16.359 17.609 1 97.88 209 LEU A O 1
ATOM 1633 N N . ASP A 1 210 ? 20.359 14.812 16.391 1 97.88 210 ASP A N 1
ATOM 1634 C CA . ASP A 1 210 ? 21.359 15.633 15.688 1 97.88 210 ASP A CA 1
ATOM 1635 C C . ASP A 1 210 ? 21.453 15.234 14.219 1 97.88 210 ASP A C 1
ATOM 1637 O O . ASP A 1 210 ? 20.969 14.172 13.82 1 97.88 210 ASP A O 1
ATOM 1641 N N . TYR A 1 211 ? 21.844 16.141 13.484 1 97.44 211 TYR A N 1
ATOM 1642 C CA . TYR A 1 211 ? 21.969 15.828 12.07 1 97.44 211 TYR A CA 1
ATOM 1643 C C . TYR A 1 211 ? 23.016 16.703 11.406 1 97.44 211 TYR A C 1
ATOM 1645 O O . TYR A 1 211 ? 23.328 17.797 11.891 1 97.44 211 TYR A O 1
ATOM 1653 N N . ASP A 1 212 ? 23.641 16.234 10.398 1 95.62 212 ASP A N 1
ATOM 1654 C CA . ASP A 1 212 ? 24.484 16.922 9.422 1 95.62 212 ASP A CA 1
ATOM 1655 C C . ASP A 1 212 ? 24.062 16.578 7.996 1 95.62 212 ASP A C 1
ATOM 1657 O O . ASP A 1 212 ? 24.422 15.523 7.477 1 95.62 212 ASP A O 1
ATOM 1661 N N . ARG A 1 213 ? 23.438 17.422 7.441 1 92.5 213 ARG A N 1
ATOM 1662 C CA . ARG A 1 213 ? 22.844 17.172 6.129 1 92.5 213 ARG A CA 1
ATOM 1663 C C . ARG A 1 213 ? 21.938 15.953 6.164 1 92.5 213 ARG A C 1
ATOM 1665 O O . ARG A 1 213 ? 20.922 15.945 6.852 1 92.5 213 ARG A O 1
ATOM 1672 N N . ASN A 1 214 ? 22.328 14.852 5.523 1 94.38 214 ASN A N 1
ATOM 1673 C CA . ASN A 1 214 ? 21.469 13.672 5.438 1 94.38 214 ASN A CA 1
ATOM 1674 C C . ASN A 1 214 ? 21.938 12.562 6.371 1 94.38 214 ASN A C 1
ATOM 1676 O O . ASN A 1 214 ? 21.578 11.398 6.199 1 94.38 214 ASN A O 1
ATOM 1680 N N . GLU A 1 215 ? 22.781 12.922 7.277 1 97.19 215 GLU A N 1
ATOM 1681 C CA . GLU A 1 215 ? 23.203 12 8.328 1 97.19 215 GLU A CA 1
ATOM 1682 C C . GLU A 1 215 ? 22.531 12.32 9.656 1 97.19 215 GLU A C 1
ATOM 1684 O O . GLU A 1 215 ? 22.594 13.461 10.133 1 97.19 215 GLU A O 1
ATOM 1689 N N . PHE A 1 216 ? 21.922 11.336 10.234 1 97.94 216 PHE A N 1
ATOM 1690 C CA . PHE A 1 216 ? 21.141 11.57 11.438 1 97.94 216 PHE A CA 1
ATOM 1691 C C . PHE A 1 216 ? 21.672 10.734 12.602 1 97.94 216 PHE A C 1
ATOM 1693 O O . PHE A 1 216 ? 22.203 9.648 12.391 1 97.94 216 PHE A O 1
ATOM 1700 N N . VAL A 1 217 ? 21.578 11.281 13.75 1 98 217 VAL A N 1
ATOM 1701 C CA . VAL A 1 217 ? 21.734 10.57 15.016 1 98 217 VAL A CA 1
ATOM 1702 C C . VAL A 1 217 ? 20.516 10.812 15.898 1 98 217 VAL A C 1
ATOM 1704 O O . VAL A 1 217 ? 20.172 11.961 16.203 1 98 217 VAL A O 1
ATOM 1707 N N . VAL A 1 218 ? 19.812 9.82 16.266 1 97.12 218 VAL A N 1
ATOM 1708 C CA . VAL A 1 218 ? 18.641 9.945 17.125 1 97.12 218 VAL A CA 1
ATOM 1709 C C . VAL A 1 218 ? 18.969 9.477 18.531 1 97.12 218 VAL A C 1
ATOM 1711 O O . VAL A 1 218 ? 19.469 8.375 18.734 1 97.12 218 VAL A O 1
ATOM 1714 N N . TYR A 1 219 ? 18.656 10.273 19.5 1 94.69 219 TYR A N 1
ATOM 1715 C CA . TYR A 1 219 ? 19 9.953 20.875 1 94.69 219 TYR A CA 1
ATOM 1716 C C . TYR A 1 219 ? 17.875 9.219 21.562 1 94.69 219 TYR A C 1
ATOM 1718 O O . TYR A 1 219 ? 16.703 9.578 21.406 1 94.69 219 TYR A O 1
ATOM 1726 N N . PRO A 1 220 ? 18.156 8.086 22.266 1 82 220 PRO A N 1
ATOM 1727 C CA . PRO A 1 220 ? 17.109 7.363 22.984 1 82 220 PRO A CA 1
ATOM 1728 C C . PRO A 1 220 ? 16.391 8.227 24.031 1 82 220 PRO A C 1
ATOM 1730 O O . PRO A 1 220 ? 17 9.148 24.594 1 82 220 PRO A O 1
ATOM 1733 N N . ALA A 1 221 ? 15.031 8.234 24.016 1 67.12 221 ALA A N 1
ATOM 1734 C CA . ALA A 1 221 ? 14.312 8.961 25.062 1 67.12 221 ALA A CA 1
ATOM 1735 C C . ALA A 1 221 ? 14.859 8.609 26.438 1 67.12 221 ALA A C 1
ATOM 1737 O O . ALA A 1 221 ? 15.227 7.457 26.703 1 67.12 221 ALA A O 1
ATOM 1738 N N . GLU A 1 222 ? 15.508 9.617 27.266 1 52.78 222 GLU A N 1
ATOM 1739 C CA . GLU A 1 222 ? 15.891 9.352 28.641 1 52.78 222 GLU A CA 1
ATOM 1740 C C . GLU A 1 222 ? 14.75 8.695 29.422 1 52.78 222 GLU A C 1
ATOM 1742 O O . GLU A 1 222 ? 13.578 8.906 29.109 1 52.78 222 GLU A O 1
ATOM 1747 N N . MET B 1 1 ? -25.203 -23.5 4.277 1 50.25 1 MET B N 1
ATOM 1748 C CA . MET B 1 1 ? -24.062 -23.953 3.471 1 50.25 1 MET B CA 1
ATOM 1749 C C . MET B 1 1 ? -24.047 -23.25 2.115 1 50.25 1 MET B C 1
ATOM 1751 O O . MET B 1 1 ? -23 -22.781 1.667 1 50.25 1 MET B O 1
ATOM 1755 N N . ASN B 1 2 ? -25.203 -23.125 1.446 1 60.19 2 ASN B N 1
ATOM 1756 C CA . ASN B 1 2 ? -25.391 -22.578 0.105 1 60.19 2 ASN B CA 1
ATOM 1757 C C . ASN B 1 2 ? -25.062 -21.094 0.054 1 60.19 2 ASN B C 1
ATOM 1759 O O . ASN B 1 2 ? -24.375 -20.625 -0.862 1 60.19 2 ASN B O 1
ATOM 1763 N N . ASN B 1 3 ? -25.344 -20.375 1.137 1 80.62 3 ASN B N 1
ATOM 1764 C CA . ASN B 1 3 ? -25.141 -18.938 1.156 1 80.62 3 ASN B CA 1
ATOM 1765 C C . ASN B 1 3 ? -23.672 -18.562 1.321 1 80.62 3 ASN B C 1
ATOM 1767 O O . ASN B 1 3 ? -23.188 -17.656 0.649 1 80.62 3 ASN B O 1
ATOM 1771 N N . LYS B 1 4 ? -23 -19.484 1.958 1 84.69 4 LYS B N 1
ATOM 1772 C CA . LYS B 1 4 ? -21.578 -19.25 2.209 1 84.69 4 LYS B CA 1
ATOM 1773 C C . LYS B 1 4 ? -20.766 -19.375 0.923 1 84.69 4 LYS B C 1
ATOM 1775 O O . LYS B 1 4 ? -19.875 -18.562 0.665 1 84.69 4 LYS B O 1
ATOM 1780 N N . ILE B 1 5 ? -21.156 -20.312 0.136 1 85.56 5 ILE B N 1
ATOM 1781 C CA . ILE B 1 5 ? -20.438 -20.562 -1.114 1 85.56 5 ILE B CA 1
ATOM 1782 C C . ILE B 1 5 ? -20.641 -19.375 -2.057 1 85.56 5 ILE B C 1
ATOM 1784 O O . ILE B 1 5 ? -19.703 -18.969 -2.758 1 85.56 5 ILE B O 1
ATOM 1788 N N . GLU B 1 6 ? -21.844 -18.891 -1.973 1 89 6 GLU B N 1
ATOM 1789 C CA . GLU B 1 6 ? -22.125 -17.75 -2.824 1 89 6 GLU B CA 1
ATOM 1790 C C . GLU B 1 6 ? -21.281 -16.531 -2.439 1 89 6 GLU B C 1
ATOM 1792 O O . GLU B 1 6 ? -20.828 -15.789 -3.307 1 89 6 GLU B O 1
ATOM 1797 N N . ILE B 1 7 ? -21.062 -16.406 -1.176 1 90.56 7 ILE B N 1
ATOM 1798 C CA . ILE B 1 7 ? -20.25 -15.312 -0.661 1 90.56 7 ILE B CA 1
ATOM 1799 C C . ILE B 1 7 ? -18.781 -15.555 -1.039 1 90.56 7 ILE B C 1
ATOM 1801 O O . ILE B 1 7 ? -18.094 -14.641 -1.506 1 90.56 7 ILE B O 1
ATOM 1805 N N . LEU B 1 8 ? -18.359 -16.781 -0.896 1 91.31 8 LEU B N 1
ATOM 1806 C CA . LEU B 1 8 ? -16.969 -17.141 -1.151 1 91.31 8 LEU B CA 1
ATOM 1807 C C . LEU B 1 8 ? -16.641 -17 -2.635 1 91.31 8 LEU B C 1
ATOM 1809 O O . LEU B 1 8 ? -15.508 -16.641 -2.992 1 91.31 8 LEU B O 1
ATOM 1813 N N . LYS B 1 9 ? -17.609 -17.188 -3.436 1 90.38 9 LYS B N 1
ATOM 1814 C CA . LYS B 1 9 ? -17.422 -17.031 -4.875 1 90.38 9 LYS B CA 1
ATOM 1815 C C . LYS B 1 9 ? -17.078 -15.586 -5.23 1 90.38 9 LYS B C 1
ATOM 1817 O O . LYS B 1 9 ? -16.453 -15.328 -6.266 1 90.38 9 LYS B O 1
ATOM 1822 N N . GLN B 1 10 ? -17.453 -14.719 -4.316 1 91.38 10 GLN B N 1
ATOM 1823 C CA . GLN B 1 10 ? -17.203 -13.297 -4.559 1 91.38 10 GLN B CA 1
ATOM 1824 C C . GLN B 1 10 ? -15.859 -12.875 -3.984 1 91.38 10 GLN B C 1
ATOM 1826 O O . GLN B 1 10 ? -15.367 -11.781 -4.281 1 91.38 10 GLN B O 1
ATOM 1831 N N . ALA B 1 11 ? -15.32 -13.727 -3.199 1 92.44 11 ALA B N 1
ATOM 1832 C CA . ALA B 1 11 ? -14.008 -13.414 -2.645 1 92.44 11 ALA B CA 1
ATOM 1833 C C . ALA B 1 11 ? -12.922 -13.516 -3.715 1 92.44 11 ALA B C 1
ATOM 1835 O O . ALA B 1 11 ? -12.883 -14.484 -4.477 1 92.44 11 ALA B O 1
ATOM 1836 N N . ALA B 1 12 ? -12.039 -12.586 -3.756 1 90.56 12 ALA B N 1
ATOM 1837 C CA . ALA B 1 12 ? -11.023 -12.469 -4.801 1 90.56 12 ALA B CA 1
ATOM 1838 C C . ALA B 1 12 ? -10.141 -13.719 -4.848 1 90.56 12 ALA B C 1
ATOM 1840 O O . ALA B 1 12 ? -9.703 -14.133 -5.922 1 90.56 12 ALA B O 1
ATOM 1841 N N . ILE B 1 13 ? -9.922 -14.359 -3.738 1 91 13 ILE B N 1
ATOM 1842 C CA . ILE B 1 13 ? -9.008 -15.492 -3.65 1 91 13 ILE B CA 1
ATOM 1843 C C . ILE B 1 13 ? -9.602 -16.688 -4.383 1 91 13 ILE B C 1
ATOM 1845 O O . ILE B 1 13 ? -8.875 -17.609 -4.773 1 91 13 ILE B O 1
ATOM 1849 N N . PHE B 1 14 ? -10.938 -16.656 -4.629 1 92 14 PHE B N 1
ATOM 1850 C CA . PHE B 1 14 ? -11.586 -17.781 -5.281 1 92 14 PHE B CA 1
ATOM 1851 C C . PHE B 1 14 ? -12.102 -17.391 -6.66 1 92 14 PHE B C 1
ATOM 1853 O O . PHE B 1 14 ? -13.008 -18.031 -7.195 1 92 14 PHE B O 1
ATOM 1860 N N . GLN B 1 15 ? -11.555 -16.359 -7.117 1 90.62 15 GLN B N 1
ATOM 1861 C CA . GLN B 1 15 ? -11.969 -15.922 -8.445 1 90.62 15 GLN B CA 1
ATOM 1862 C C . GLN B 1 15 ? -11.75 -17.016 -9.484 1 90.62 15 GLN B C 1
ATOM 1864 O O . GLN B 1 15 ? -10.688 -17.656 -9.508 1 90.62 15 GLN B O 1
ATOM 1869 N N . ASN B 1 16 ? -12.734 -17.328 -10.352 1 88.25 16 ASN B N 1
ATOM 1870 C CA . ASN B 1 16 ? -12.719 -18.297 -11.445 1 88.25 16 ASN B CA 1
ATOM 1871 C C . ASN B 1 16 ? -12.547 -19.719 -10.93 1 88.25 16 ASN B C 1
ATOM 1873 O O . ASN B 1 16 ? -11.898 -20.547 -11.578 1 88.25 16 ASN B O 1
ATOM 1877 N N . VAL B 1 17 ? -12.906 -20 -9.758 1 87.81 17 VAL B N 1
ATOM 1878 C CA . VAL B 1 17 ? -12.953 -21.344 -9.203 1 87.81 17 VAL B CA 1
ATOM 1879 C C . VAL B 1 17 ? -14.391 -21.859 -9.211 1 87.81 17 VAL B C 1
ATOM 1881 O O . VAL B 1 17 ? -15.305 -21.172 -8.758 1 87.81 17 VAL B O 1
ATOM 1884 N N . SER B 1 18 ? -14.562 -23 -9.758 1 87.25 18 SER B N 1
ATOM 1885 C CA . SER B 1 18 ? -15.898 -23.578 -9.797 1 87.25 18 SER B CA 1
ATOM 1886 C C . SER B 1 18 ? -16.391 -23.922 -8.398 1 87.25 18 SER B C 1
ATOM 1888 O O . SER B 1 18 ? -15.594 -24.125 -7.484 1 87.25 18 SER B O 1
ATOM 1890 N N . GLU B 1 19 ? -17.719 -23.953 -8.258 1 85.56 19 GLU B N 1
ATOM 1891 C CA . GLU B 1 19 ? -18.312 -24.297 -6.969 1 85.56 19 GLU B CA 1
ATOM 1892 C C . GLU B 1 19 ? -17.828 -25.656 -6.477 1 85.56 19 GLU B C 1
ATOM 1894 O O . GLU B 1 19 ? -17.531 -25.828 -5.289 1 85.56 19 GLU B O 1
ATOM 1899 N N . LYS B 1 20 ? -17.812 -26.609 -7.363 1 83.38 20 LYS B N 1
ATOM 1900 C CA . LYS B 1 20 ? -17.359 -27.953 -7.004 1 83.38 20 LYS B CA 1
ATOM 1901 C C . LYS B 1 20 ? -15.93 -27.922 -6.484 1 83.38 20 LYS B C 1
ATOM 1903 O O . LYS B 1 20 ? -15.633 -28.516 -5.441 1 83.38 20 LYS B O 1
ATOM 1908 N N . ASN B 1 21 ? -15.094 -27.234 -7.16 1 84.88 21 ASN B N 1
ATOM 1909 C CA . ASN B 1 21 ? -13.688 -27.156 -6.773 1 84.88 21 ASN B CA 1
ATOM 1910 C C . ASN B 1 21 ? -13.508 -26.391 -5.461 1 84.88 21 ASN B C 1
ATOM 1912 O O . ASN B 1 21 ? -12.633 -26.719 -4.66 1 84.88 21 ASN B O 1
ATOM 1916 N N . MET B 1 22 ? -14.398 -25.438 -5.242 1 85.62 22 MET B N 1
ATOM 1917 C CA . MET B 1 22 ? -14.297 -24.609 -4.035 1 85.62 22 MET B CA 1
ATOM 1918 C C . MET B 1 22 ? -14.492 -25.469 -2.783 1 85.62 22 MET B C 1
ATOM 1920 O O . MET B 1 22 ? -13.781 -25.281 -1.79 1 85.62 22 MET B O 1
ATOM 1924 N N . LEU B 1 23 ? -15.398 -26.328 -2.871 1 81.56 23 LEU B N 1
ATOM 1925 C CA . LEU B 1 23 ? -15.664 -27.188 -1.723 1 81.56 23 LEU B CA 1
ATOM 1926 C C . LEU B 1 23 ? -14.453 -28.062 -1.403 1 81.56 23 LEU B C 1
ATOM 1928 O O . LEU B 1 23 ? -14.086 -28.219 -0.236 1 81.56 23 LEU B O 1
ATOM 1932 N N . TYR B 1 24 ? -13.875 -28.547 -2.416 1 80.69 24 TYR B N 1
ATOM 1933 C CA . TYR B 1 24 ? -12.672 -29.359 -2.238 1 80.69 24 TYR B CA 1
ATOM 1934 C C . TYR B 1 24 ? -11.531 -28.516 -1.678 1 80.69 24 TYR B C 1
ATOM 1936 O O . TYR B 1 24 ? -10.781 -28.969 -0.811 1 80.69 24 TYR B O 1
ATOM 1944 N N . MET B 1 25 ? -11.484 -27.328 -2.15 1 82.31 25 MET B N 1
ATOM 1945 C CA . MET B 1 25 ? -10.422 -26.422 -1.705 1 82.31 25 MET B CA 1
ATOM 1946 C C . MET B 1 25 ? -10.57 -26.094 -0.223 1 82.31 25 MET B C 1
ATOM 1948 O O . MET B 1 25 ? -9.594 -26.109 0.52 1 82.31 25 MET B O 1
ATOM 1952 N N . LEU B 1 26 ? -11.828 -25.844 0.161 1 83.62 26 LEU B N 1
ATOM 1953 C CA . LEU B 1 26 ? -12.07 -25.453 1.545 1 83.62 26 LEU B CA 1
ATOM 1954 C C . LEU B 1 26 ? -11.695 -26.578 2.504 1 83.62 26 LEU B C 1
ATOM 1956 O O . LEU B 1 26 ? -11.18 -26.328 3.596 1 83.62 26 LEU B O 1
ATOM 1960 N N . ASP B 1 27 ? -11.945 -27.75 2.051 1 81.56 27 ASP B N 1
ATOM 1961 C CA . ASP B 1 27 ? -11.578 -28.906 2.854 1 81.56 27 ASP B CA 1
ATOM 1962 C C . ASP B 1 27 ? -10.062 -29.062 2.943 1 81.56 27 ASP B C 1
ATOM 1964 O O . ASP B 1 27 ? -9.523 -29.328 4.02 1 81.56 27 ASP B O 1
ATOM 1968 N N . CYS B 1 28 ? -9.484 -28.828 1.901 1 80.44 28 CYS B N 1
ATOM 1969 C CA . CYS B 1 28 ? -8.031 -28.922 1.836 1 80.44 28 CYS B CA 1
ATOM 1970 C C . CYS B 1 28 ? -7.371 -27.844 2.682 1 80.44 28 CYS B C 1
ATOM 1972 O O . CYS B 1 28 ? -6.344 -28.094 3.314 1 80.44 28 CYS B O 1
ATOM 1974 N N . LEU B 1 29 ? -7.98 -26.719 2.736 1 82.62 29 LEU B N 1
ATOM 1975 C CA . LEU B 1 29 ? -7.402 -25.547 3.383 1 82.62 29 LEU B CA 1
ATOM 1976 C C . LEU B 1 29 ? -7.684 -25.562 4.883 1 82.62 29 LEU B C 1
ATOM 1978 O O . LEU B 1 29 ? -7.152 -24.719 5.621 1 82.62 29 LEU B O 1
ATOM 1982 N N . LYS B 1 30 ? -8.484 -26.531 5.316 1 85.69 30 LYS B N 1
ATOM 1983 C CA . LYS B 1 30 ? -8.867 -26.641 6.719 1 85.69 30 LYS B CA 1
ATOM 1984 C C . LYS B 1 30 ? -9.43 -25.328 7.246 1 85.69 30 LYS B C 1
ATOM 1986 O O . LYS B 1 30 ? -9.016 -24.859 8.312 1 85.69 30 LYS B O 1
ATOM 1991 N N . ALA B 1 31 ? -10.266 -24.781 6.492 1 90.06 31 ALA B N 1
ATOM 1992 C CA . ALA B 1 31 ? -10.891 -23.5 6.844 1 90.06 31 ALA B CA 1
ATOM 1993 C C . ALA B 1 31 ? -11.852 -23.672 8.023 1 90.06 31 ALA B C 1
ATOM 1995 O O . ALA B 1 31 ? -12.5 -24.703 8.156 1 90.06 31 ALA B O 1
ATOM 1996 N N . TYR B 1 32 ? -11.922 -22.703 8.938 1 93.38 32 TYR B N 1
ATOM 1997 C CA . TYR B 1 32 ? -12.906 -22.703 10.016 1 93.38 32 TYR B CA 1
ATOM 1998 C C . TYR B 1 32 ? -13.562 -21.344 10.156 1 93.38 32 TYR B C 1
ATOM 2000 O O . TYR B 1 32 ? -13.039 -20.344 9.664 1 93.38 32 TYR B O 1
ATOM 2008 N N . GLU B 1 33 ? -14.711 -21.359 10.781 1 95.44 33 GLU B N 1
ATOM 2009 C CA . GLU B 1 33 ? -15.508 -20.141 10.891 1 95.44 33 GLU B CA 1
ATOM 2010 C C . GLU B 1 33 ? -15.664 -19.703 12.352 1 95.44 33 GLU B C 1
ATOM 2012 O O . GLU B 1 33 ? -15.719 -20.547 13.242 1 95.44 33 GLU B O 1
ATOM 2017 N N . GLN B 1 34 ? -15.68 -18.469 12.586 1 97.44 34 GLN B N 1
ATOM 2018 C CA . GLN B 1 34 ? -15.953 -17.891 13.898 1 97.44 34 GLN B CA 1
ATOM 2019 C C . GLN B 1 34 ? -16.938 -16.734 13.805 1 97.44 34 GLN B C 1
ATOM 2021 O O . GLN B 1 34 ? -16.953 -16 12.82 1 97.44 34 GLN B O 1
ATOM 2026 N N . ILE B 1 35 ? -17.75 -16.594 14.844 1 98.19 35 ILE B N 1
ATOM 2027 C CA . ILE B 1 35 ? -18.75 -15.523 14.922 1 98.19 35 ILE B CA 1
ATOM 2028 C C . ILE B 1 35 ? -18.281 -14.477 15.938 1 98.19 35 ILE B C 1
ATOM 2030 O O . ILE B 1 35 ? -17.797 -14.82 17.016 1 98.19 35 ILE B O 1
ATOM 2034 N N . TYR B 1 36 ? -18.5 -13.258 15.562 1 98.44 36 TYR B N 1
ATOM 2035 C CA . TYR B 1 36 ? -18.094 -12.133 16.391 1 98.44 36 TYR B CA 1
ATOM 2036 C C . TYR B 1 36 ? -19.234 -11.133 16.547 1 98.44 36 TYR B C 1
ATOM 2038 O O . TYR B 1 36 ? -20.188 -11.133 15.773 1 98.44 36 TYR B O 1
ATOM 2046 N N . THR B 1 37 ? -19.094 -10.344 17.562 1 98.38 37 THR B N 1
ATOM 2047 C CA . THR B 1 37 ? -20.016 -9.234 17.766 1 98.38 37 THR B CA 1
ATOM 2048 C C . THR B 1 37 ? -19.344 -7.906 17.422 1 98.38 37 THR B C 1
ATOM 2050 O O . THR B 1 37 ? -18.156 -7.871 17.094 1 98.38 37 THR B O 1
ATOM 2053 N N . LYS B 1 38 ? -20.109 -6.918 17.391 1 97.69 38 LYS B N 1
ATOM 2054 C CA . LYS B 1 38 ? -19.578 -5.578 17.141 1 97.69 38 LYS B CA 1
ATOM 2055 C C . LYS B 1 38 ? -18.484 -5.227 18.125 1 97.69 38 LYS B C 1
ATOM 2057 O O . LYS B 1 38 ? -18.594 -5.504 19.328 1 97.69 38 LYS B O 1
ATOM 2062 N N . ASN B 1 39 ? -17.406 -4.707 17.641 1 97.44 39 ASN B N 1
ATOM 2063 C CA . ASN B 1 39 ? -16.266 -4.199 18.406 1 97.44 39 ASN B CA 1
ATOM 2064 C C . ASN B 1 39 ? -15.383 -5.336 18.906 1 97.44 39 ASN B C 1
ATOM 2066 O O . ASN B 1 39 ? -14.586 -5.141 19.828 1 97.44 39 ASN B O 1
ATOM 2070 N N . ASP B 1 40 ? -15.602 -6.504 18.391 1 98.38 40 ASP B N 1
ATOM 2071 C CA . ASP B 1 40 ? -14.656 -7.578 18.656 1 98.38 40 ASP B CA 1
ATOM 2072 C C . ASP B 1 40 ? -13.375 -7.398 17.859 1 98.38 40 ASP B C 1
ATOM 2074 O O . ASP B 1 40 ? -13.391 -6.832 16.766 1 98.38 40 ASP B O 1
ATOM 2078 N N . ILE B 1 41 ? -12.273 -7.867 18.391 1 98 41 ILE B N 1
ATOM 2079 C CA . ILE B 1 41 ? -10.977 -7.801 17.719 1 98 41 ILE B CA 1
ATOM 2080 C C . ILE B 1 41 ? -10.75 -9.078 16.922 1 98 41 ILE B C 1
ATOM 2082 O O . ILE B 1 41 ? -10.781 -10.18 17.469 1 98 41 ILE B O 1
ATOM 2086 N N . LEU B 1 42 ? -10.586 -8.922 15.633 1 97.94 42 LEU B N 1
ATOM 2087 C CA . LEU B 1 42 ? -10.312 -10.055 14.75 1 97.94 42 LEU B CA 1
ATOM 2088 C C . LEU B 1 42 ? -8.82 -10.359 14.703 1 97.94 42 LEU B C 1
ATOM 2090 O O . LEU B 1 42 ? -8.422 -11.516 14.562 1 97.94 42 LEU B O 1
ATOM 2094 N N . LEU B 1 43 ? -8.055 -9.414 14.703 1 96.69 43 LEU B N 1
ATOM 2095 C CA . LEU B 1 43 ? -6.598 -9.43 14.695 1 96.69 43 LEU B CA 1
ATOM 2096 C C . LEU B 1 43 ? -6.039 -8.266 15.516 1 96.69 43 LEU B C 1
ATOM 2098 O O . LEU B 1 43 ? -6.406 -7.109 15.297 1 96.69 43 LEU B O 1
ATOM 2102 N N . LEU B 1 44 ? -5.203 -8.562 16.469 1 96.12 44 LEU B N 1
ATOM 2103 C CA . LEU B 1 44 ? -4.66 -7.531 17.344 1 96.12 44 LEU B CA 1
ATOM 2104 C C . LEU B 1 44 ? -3.229 -7.176 16.938 1 96.12 44 LEU B C 1
ATOM 2106 O O . LEU B 1 44 ? -2.436 -8.062 16.609 1 96.12 44 LEU B O 1
ATOM 2110 N N . THR B 1 45 ? -2.947 -5.91 16.969 1 93.88 45 THR B N 1
ATOM 2111 C CA . THR B 1 45 ? -1.562 -5.488 16.797 1 93.88 45 THR B CA 1
ATOM 2112 C C . THR B 1 45 ? -0.632 -6.305 17.688 1 93.88 45 THR B C 1
ATOM 2114 O O . THR B 1 45 ? -0.906 -6.484 18.875 1 93.88 45 THR B O 1
ATOM 2117 N N . GLY B 1 46 ? 0.429 -6.816 17.047 1 94.06 46 GLY B N 1
ATOM 2118 C CA . GLY B 1 46 ? 1.383 -7.602 17.812 1 94.06 46 GLY B CA 1
ATOM 2119 C C . GLY B 1 46 ? 1.135 -9.094 17.719 1 94.06 46 GLY B C 1
ATOM 2120 O O . GLY B 1 46 ? 2.004 -9.898 18.078 1 94.06 46 GLY B O 1
ATOM 2121 N N . ASP B 1 47 ? -0.067 -9.484 17.312 1 94.31 47 ASP B N 1
ATOM 2122 C CA . ASP B 1 47 ? -0.387 -10.906 17.141 1 94.31 47 ASP B CA 1
ATOM 2123 C C . ASP B 1 47 ? 0.437 -11.531 16.031 1 94.31 47 ASP B C 1
ATOM 2125 O O . ASP B 1 47 ? 0.771 -10.859 15.047 1 94.31 47 ASP B O 1
ATOM 2129 N N . LYS B 1 48 ? 0.752 -12.773 16.156 1 93.75 48 LYS B N 1
ATOM 2130 C CA . LYS B 1 48 ? 1.274 -13.531 15.031 1 93.75 48 LYS B CA 1
ATOM 2131 C C . LYS B 1 48 ? 0.217 -13.688 13.938 1 93.75 48 LYS B C 1
ATOM 2133 O O . LYS B 1 48 ? -0.949 -13.961 14.234 1 93.75 48 LYS B O 1
ATOM 2138 N N . VAL B 1 49 ? 0.638 -13.422 12.742 1 91.69 49 VAL B N 1
ATOM 2139 C CA . VAL B 1 49 ? -0.278 -13.57 11.617 1 91.69 49 VAL B CA 1
ATOM 2140 C C . VAL B 1 49 ? -0.037 -14.906 10.93 1 91.69 49 VAL B C 1
ATOM 2142 O O . VAL B 1 49 ? 0.906 -15.055 10.148 1 91.69 49 VAL B O 1
ATOM 2145 N N . SER B 1 50 ? -0.825 -15.883 11.188 1 88.56 50 SER B N 1
ATOM 2146 C CA . SER B 1 50 ? -0.637 -17.219 10.625 1 88.56 50 SER B CA 1
ATOM 2147 C C . SER B 1 50 ? -1.788 -17.594 9.695 1 88.56 50 SER B C 1
ATOM 2149 O O . SER B 1 50 ? -1.677 -18.531 8.906 1 88.56 50 SER B O 1
ATOM 2151 N N . SER B 1 51 ? -2.844 -16.828 9.859 1 91.62 51 SER B N 1
ATOM 2152 C CA . SER B 1 51 ? -4.039 -17.094 9.062 1 91.62 51 SER B CA 1
ATOM 2153 C C . SER B 1 51 ? -4.559 -15.828 8.406 1 91.62 51 SER B C 1
ATOM 2155 O O . SER B 1 51 ? -4.281 -14.719 8.875 1 91.62 51 SER B O 1
ATOM 2157 N N . VAL B 1 52 ? -5.238 -16.047 7.34 1 94.56 52 VAL B N 1
ATOM 2158 C CA . VAL B 1 52 ? -5.961 -14.945 6.703 1 94.56 52 VAL B CA 1
ATOM 2159 C C . VAL B 1 52 ? -7.457 -15.086 6.98 1 94.56 52 VAL B C 1
ATOM 2161 O O . VAL B 1 52 ? -7.957 -16.188 7.184 1 94.56 52 VAL B O 1
ATOM 2164 N N . GLY B 1 53 ? -8.125 -13.992 7.051 1 96.56 53 GLY B N 1
ATOM 2165 C CA . GLY B 1 53 ? -9.555 -13.992 7.293 1 96.56 53 GLY B CA 1
ATOM 2166 C C . GLY B 1 53 ? -10.359 -13.508 6.102 1 96.56 53 GLY B C 1
ATOM 2167 O O . GLY B 1 53 ? -9.93 -12.602 5.383 1 96.56 53 GLY B O 1
ATOM 2168 N N . ILE B 1 54 ? -11.555 -14.094 5.914 1 96.94 54 ILE B N 1
ATOM 2169 C CA . ILE B 1 54 ? -12.539 -13.648 4.934 1 96.94 54 ILE B CA 1
ATOM 2170 C C . ILE B 1 54 ? -13.844 -13.289 5.645 1 96.94 54 ILE B C 1
ATOM 2172 O O . ILE B 1 54 ? -14.414 -14.109 6.367 1 96.94 54 ILE B O 1
ATOM 2176 N N . ILE B 1 55 ? -14.289 -12.102 5.41 1 98 55 ILE B N 1
ATOM 2177 C CA . ILE B 1 55 ? -15.555 -11.68 6.008 1 98 55 ILE B CA 1
ATOM 2178 C C . ILE B 1 55 ? -16.719 -12.328 5.266 1 98 55 ILE B C 1
ATOM 2180 O O . ILE B 1 55 ? -16.922 -12.07 4.082 1 98 55 ILE B O 1
ATOM 2184 N N . LEU B 1 56 ? -17.438 -13.141 5.961 1 97.06 56 LEU B N 1
ATOM 2185 C CA . LEU B 1 56 ? -18.594 -13.789 5.355 1 97.06 56 LEU B CA 1
ATOM 2186 C C . LEU B 1 56 ? -19.828 -12.914 5.477 1 97.06 56 LEU B C 1
ATOM 2188 O O . LEU B 1 56 ? -20.703 -12.938 4.602 1 97.06 56 LEU B O 1
ATOM 2192 N N . SER B 1 57 ? -19.922 -12.258 6.547 1 97.25 57 SER B N 1
ATOM 2193 C CA . SER B 1 57 ? -20.984 -11.281 6.789 1 97.25 57 SER B CA 1
ATOM 2194 C C . SER B 1 57 ? -20.531 -10.219 7.781 1 97.25 57 SER B C 1
ATOM 2196 O O . SER B 1 57 ? -19.75 -10.492 8.68 1 97.25 57 SER B O 1
ATOM 2198 N N . GLY B 1 58 ? -21.062 -8.984 7.516 1 96.69 58 GLY B N 1
ATOM 2199 C CA . GLY B 1 58 ? -20.734 -7.887 8.406 1 96.69 58 GLY B CA 1
ATOM 2200 C C . GLY B 1 58 ? -19.641 -6.984 7.871 1 96.69 58 GLY B C 1
ATOM 2201 O O . GLY B 1 58 ? -19.375 -6.965 6.668 1 96.69 58 GLY B O 1
ATOM 2202 N N . SER B 1 59 ? -19.094 -6.16 8.781 1 97.19 59 SER B N 1
ATOM 2203 C CA . SER B 1 59 ? -18.078 -5.191 8.391 1 97.19 59 SER B CA 1
ATOM 2204 C C . SER B 1 59 ? -17.047 -4.996 9.508 1 97.19 59 SER B C 1
ATOM 2206 O O . SER B 1 59 ? -17.328 -5.285 10.672 1 97.19 59 SER B O 1
ATOM 2208 N N . ALA B 1 60 ? -15.898 -4.676 9.117 1 97.75 60 ALA B N 1
ATOM 2209 C CA . ALA B 1 60 ? -14.805 -4.41 10.047 1 97.75 60 ALA B CA 1
ATOM 2210 C C . ALA B 1 60 ? -13.914 -3.285 9.539 1 97.75 60 ALA B C 1
ATOM 2212 O O . ALA B 1 60 ? -14.125 -2.76 8.438 1 97.75 60 ALA B O 1
ATOM 2213 N N . GLN B 1 61 ? -13.023 -2.857 10.375 1 97.56 61 GLN B N 1
ATOM 2214 C CA . GLN B 1 61 ? -12.047 -1.828 10.031 1 97.56 61 GLN B CA 1
ATOM 2215 C C . GLN B 1 61 ? -10.633 -2.27 10.383 1 97.56 61 GLN B C 1
ATOM 2217 O O . GLN B 1 61 ? -10.414 -2.943 11.391 1 97.56 61 GLN B O 1
ATOM 2222 N N . ILE B 1 62 ? -9.766 -1.961 9.539 1 96.94 62 ILE B N 1
ATOM 2223 C CA . ILE B 1 62 ? -8.336 -2.094 9.82 1 96.94 62 ILE B CA 1
ATOM 2224 C C . ILE B 1 62 ? -7.805 -0.786 10.398 1 96.94 62 ILE B C 1
ATOM 2226 O O . ILE B 1 62 ? -7.867 0.261 9.75 1 96.94 62 ILE B O 1
ATOM 2230 N N . VAL B 1 63 ? -7.277 -0.845 11.617 1 96.25 63 VAL B N 1
ATOM 2231 C CA . VAL B 1 63 ? -6.926 0.381 12.328 1 96.25 63 VAL B CA 1
ATOM 2232 C C . VAL B 1 63 ? -5.5 0.277 12.859 1 96.25 63 VAL B C 1
ATOM 2234 O O . VAL B 1 63 ? -4.996 -0.824 13.102 1 96.25 63 VAL B O 1
ATOM 2237 N N . LYS B 1 64 ? -4.875 1.368 12.891 1 93.31 64 LYS B N 1
ATOM 2238 C CA . LYS B 1 64 ? -3.564 1.495 13.531 1 93.31 64 LYS B CA 1
ATOM 2239 C C . LYS B 1 64 ? -3.547 2.648 14.523 1 93.31 64 LYS B C 1
ATOM 2241 O O . LYS B 1 64 ? -4.102 3.717 14.258 1 93.31 64 LYS B O 1
ATOM 2246 N N . GLU B 1 65 ? -3.031 2.383 15.656 1 88.06 65 GLU B N 1
ATOM 2247 C CA . GLU B 1 65 ? -2.869 3.428 16.656 1 88.06 65 GLU B CA 1
ATOM 2248 C C . GLU B 1 65 ? -1.458 4.008 16.625 1 88.06 65 GLU B C 1
ATOM 2250 O O . GLU B 1 65 ? -0.478 3.262 16.562 1 88.06 65 GLU B O 1
ATOM 2255 N N . ASP B 1 66 ? -1.382 5.301 16.641 1 81.81 66 ASP B N 1
ATOM 2256 C CA . ASP B 1 66 ? -0.053 5.906 16.625 1 81.81 66 ASP B CA 1
ATOM 2257 C C . ASP B 1 66 ? 0.494 6.047 18.047 1 81.81 66 ASP B C 1
ATOM 2259 O O . ASP B 1 66 ? -0.129 5.59 19.016 1 81.81 66 ASP B O 1
ATOM 2263 N N . ILE B 1 67 ? 1.631 6.594 18.188 1 75.06 67 ILE B N 1
ATOM 2264 C CA . ILE B 1 67 ? 2.338 6.668 19.453 1 75.06 67 ILE B CA 1
ATOM 2265 C C . ILE B 1 67 ? 1.604 7.621 20.391 1 75.06 67 ILE B C 1
ATOM 2267 O O . ILE B 1 67 ? 1.749 7.531 21.625 1 75.06 67 ILE B O 1
ATOM 2271 N N . MET B 1 68 ? 0.876 8.531 19.812 1 78.81 68 MET B N 1
ATOM 2272 C CA . MET B 1 68 ? 0.152 9.508 20.625 1 78.81 68 MET B CA 1
ATOM 2273 C C . MET B 1 68 ? -1.216 8.969 21.031 1 78.81 68 MET B C 1
ATOM 2275 O O . MET B 1 68 ? -1.956 9.633 21.75 1 78.81 68 MET B O 1
ATOM 2279 N N . GLY B 1 69 ? -1.548 7.812 20.5 1 81.69 69 GLY B N 1
ATOM 2280 C CA . GLY B 1 69 ? -2.812 7.191 20.859 1 81.69 69 GLY B CA 1
ATOM 2281 C C . GLY B 1 69 ? -3.932 7.512 19.875 1 81.69 69 GLY B C 1
ATOM 2282 O O . GLY B 1 69 ? -5.082 7.129 20.109 1 81.69 69 GLY B O 1
ATOM 2283 N N . ASN B 1 70 ? -3.592 8.227 18.875 1 85.81 70 ASN B N 1
ATOM 2284 C CA . ASN B 1 70 ? -4.602 8.523 17.859 1 85.81 70 ASN B CA 1
ATOM 2285 C C . ASN B 1 70 ? -4.922 7.297 17.016 1 85.81 70 ASN B C 1
ATOM 2287 O O . ASN B 1 70 ? -4.02 6.551 16.625 1 85.81 70 ASN B O 1
ATOM 2291 N N . ARG B 1 71 ? -6.211 7.156 16.828 1 89.5 71 ARG B N 1
ATOM 2292 C CA . ARG B 1 71 ? -6.652 6.074 15.953 1 89.5 71 ARG B CA 1
ATOM 2293 C C . ARG B 1 71 ? -6.625 6.504 14.484 1 89.5 71 ARG B C 1
ATOM 2295 O O . ARG B 1 71 ? -7.168 7.551 14.133 1 89.5 71 ARG B O 1
ATOM 2302 N N . ASN B 1 72 ? -6 5.719 13.68 1 93.12 72 ASN B N 1
ATOM 2303 C CA . ASN B 1 72 ? -5.977 5.91 12.234 1 93.12 72 ASN B CA 1
ATOM 2304 C C . ASN B 1 72 ? -6.609 4.727 11.5 1 93.12 72 ASN B C 1
ATOM 2306 O O . ASN B 1 72 ? -6.133 3.598 11.617 1 93.12 72 ASN B O 1
ATOM 2310 N N . ILE B 1 73 ? -7.68 5 10.812 1 95.94 73 ILE B N 1
ATOM 2311 C CA . ILE B 1 73 ? -8.312 3.945 10.031 1 95.94 73 ILE B CA 1
ATOM 2312 C C . ILE B 1 73 ? -7.594 3.801 8.688 1 95.94 73 ILE B C 1
ATOM 2314 O O . ILE B 1 73 ? -7.473 4.77 7.934 1 95.94 73 ILE B O 1
ATOM 2318 N N . VAL B 1 74 ? -7.113 2.645 8.43 1 94.88 74 VAL B N 1
ATOM 2319 C CA . VAL B 1 74 ? -6.422 2.371 7.176 1 94.88 74 VAL B CA 1
ATOM 2320 C C . VAL B 1 74 ? -7.441 2.031 6.09 1 94.88 74 VAL B C 1
ATOM 2322 O O . VAL B 1 74 ? -7.367 2.549 4.973 1 94.88 74 VAL B O 1
ATOM 2325 N N . SER B 1 75 ? -8.398 1.181 6.414 1 94.06 75 SER B N 1
ATOM 2326 C CA . SER B 1 75 ? -9.414 0.767 5.449 1 94.06 75 SER B CA 1
ATOM 2327 C C . SER B 1 75 ? -10.625 0.153 6.148 1 94.06 75 SER B C 1
ATOM 2329 O O . SER B 1 75 ? -10.57 -0.14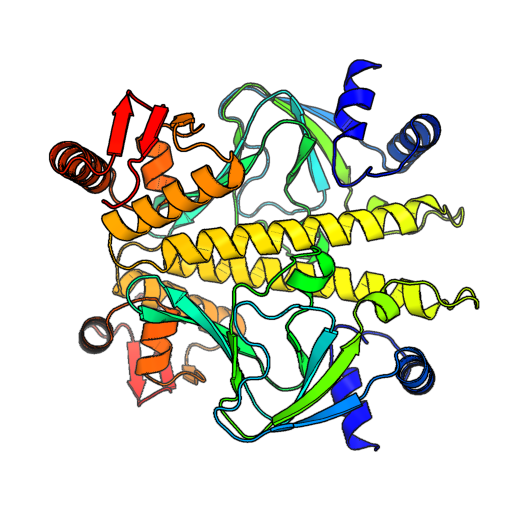6 7.344 1 94.06 75 SER B O 1
ATOM 2331 N N . GLU B 1 76 ? -11.672 0.077 5.379 1 94.75 76 GLU B N 1
ATOM 2332 C CA . GLU B 1 76 ? -12.852 -0.696 5.762 1 94.75 76 GLU B CA 1
ATOM 2333 C C . GLU B 1 76 ? -12.969 -1.974 4.938 1 94.75 76 GLU B C 1
ATOM 2335 O O . GLU B 1 76 ? -12.664 -1.975 3.742 1 94.75 76 GLU B O 1
ATOM 2340 N N . ILE B 1 77 ? -13.422 -2.98 5.648 1 96.06 77 ILE B N 1
ATOM 2341 C CA . ILE B 1 77 ? -13.617 -4.234 4.93 1 96.06 77 ILE B CA 1
ATOM 2342 C C . ILE B 1 77 ? -15.016 -4.773 5.203 1 96.06 77 ILE B C 1
ATOM 2344 O O . ILE B 1 77 ? -15.547 -4.621 6.309 1 96.06 77 ILE B O 1
ATOM 2348 N N . GLY B 1 78 ? -15.586 -5.355 4.172 1 96.31 78 GLY B N 1
ATOM 2349 C CA . GLY B 1 78 ? -16.922 -5.934 4.25 1 96.31 78 GLY B CA 1
ATOM 2350 C C . GLY B 1 78 ? -16.984 -7.34 3.695 1 96.31 78 GLY B C 1
ATOM 2351 O O . GLY B 1 78 ? -15.977 -8.039 3.613 1 96.31 78 GLY B O 1
ATOM 2352 N N . THR B 1 79 ? -18.172 -7.742 3.383 1 96.12 79 THR B N 1
ATOM 2353 C CA . THR B 1 79 ? -18.453 -9.094 2.914 1 96.12 79 THR B CA 1
ATOM 2354 C C . THR B 1 79 ? -17.547 -9.453 1.737 1 96.12 79 THR B C 1
ATOM 2356 O O . THR B 1 79 ? -17.375 -8.656 0.809 1 96.12 79 THR B O 1
ATOM 2359 N N . SER B 1 80 ? -16.906 -10.586 1.841 1 96.06 80 SER B N 1
ATOM 2360 C CA . SER B 1 80 ? -16.062 -11.203 0.821 1 96.06 80 SER B CA 1
ATOM 2361 C C . SER B 1 80 ? -14.664 -10.602 0.816 1 96.06 80 SER B C 1
ATOM 2363 O O . SER B 1 80 ? -13.789 -11.055 0.076 1 96.06 80 SER B O 1
ATOM 2365 N N . ASP B 1 81 ? -14.445 -9.555 1.636 1 96.25 81 ASP B N 1
ATOM 2366 C CA . ASP B 1 81 ? -13.109 -8.984 1.742 1 96.25 81 ASP B CA 1
ATOM 2367 C C . ASP B 1 81 ? -12.211 -9.852 2.627 1 96.25 81 ASP B C 1
ATOM 2369 O O . ASP B 1 81 ? -12.703 -10.602 3.475 1 96.25 81 ASP B O 1
ATOM 2373 N N . MET B 1 82 ? -10.953 -9.719 2.375 1 96.12 82 MET B N 1
ATOM 2374 C CA . MET B 1 82 ? -9.953 -10.484 3.125 1 96.12 82 MET B CA 1
ATOM 2375 C C . MET B 1 82 ? -9.062 -9.555 3.945 1 96.12 82 MET B C 1
ATOM 2377 O O . MET B 1 82 ? -8.938 -8.367 3.629 1 96.12 82 MET B O 1
ATOM 2381 N N . PHE B 1 83 ? -8.516 -10.078 5.004 1 96.12 83 PHE B N 1
ATOM 2382 C CA . PHE B 1 83 ? -7.523 -9.352 5.789 1 96.12 83 PHE B CA 1
ATOM 2383 C C . PHE B 1 83 ? -6.418 -10.289 6.266 1 96.12 83 PHE B C 1
ATOM 2385 O O . PHE B 1 83 ? -6.609 -11.508 6.309 1 96.12 83 PHE B O 1
ATOM 2392 N N . GLY B 1 84 ? -5.25 -9.742 6.508 1 93.88 84 GLY B N 1
ATOM 2393 C CA . GLY B 1 84 ? -4.113 -10.484 7.027 1 93.88 84 GLY B CA 1
ATOM 2394 C C . GLY B 1 84 ? -3.234 -11.07 5.941 1 93.88 84 GLY B C 1
ATOM 2395 O O . GLY B 1 84 ? -2.111 -11.5 6.207 1 93.88 84 GLY B O 1
ATOM 2396 N N . GLU B 1 85 ? -3.689 -11.055 4.754 1 92.25 85 GLU B N 1
ATOM 2397 C CA . GLU B 1 85 ? -3.014 -11.766 3.674 1 92.25 85 GLU B CA 1
ATOM 2398 C C . GLU B 1 85 ? -1.69 -11.094 3.314 1 92.25 85 GLU B C 1
ATOM 2400 O O . GLU B 1 85 ? -0.705 -11.773 3.018 1 92.25 85 GLU B O 1
ATOM 2405 N N . ALA B 1 86 ? -1.715 -9.766 3.297 1 91.12 86 ALA B N 1
ATOM 2406 C CA . ALA B 1 86 ? -0.489 -9.07 2.93 1 91.12 86 ALA B CA 1
ATOM 2407 C C . ALA B 1 86 ? 0.627 -9.352 3.93 1 91.12 86 ALA B C 1
ATOM 2409 O O . ALA B 1 86 ? 1.782 -9.547 3.543 1 91.12 86 ALA B O 1
ATOM 2410 N N . PHE B 1 87 ? 0.307 -9.438 5.152 1 91.44 87 PHE B N 1
ATOM 2411 C CA . PHE B 1 87 ? 1.288 -9.68 6.203 1 91.44 87 PHE B CA 1
ATOM 2412 C C . PHE B 1 87 ? 1.749 -11.133 6.191 1 91.44 87 PHE B C 1
ATOM 2414 O O . PHE B 1 87 ? 2.939 -11.414 6.344 1 91.44 87 PHE B O 1
ATOM 2421 N N . ALA B 1 88 ? 0.796 -11.984 5.996 1 89.38 88 ALA B N 1
ATOM 2422 C CA . ALA B 1 88 ? 1.14 -13.398 5.902 1 89.38 88 ALA B CA 1
ATOM 2423 C C . ALA B 1 88 ? 2.064 -13.664 4.719 1 89.38 88 ALA B C 1
ATOM 2425 O O . ALA B 1 88 ? 3.07 -14.359 4.852 1 89.38 88 ALA B O 1
ATOM 2426 N N . CYS B 1 89 ? 1.746 -13.055 3.598 1 87.88 89 CYS B N 1
ATOM 2427 C CA . CYS B 1 89 ? 2.518 -13.258 2.375 1 87.88 89 CYS B CA 1
ATOM 2428 C C . CYS B 1 89 ? 3.92 -12.672 2.514 1 87.88 89 CYS B C 1
ATOM 2430 O O . CYS B 1 89 ? 4.879 -13.219 1.967 1 87.88 89 CYS B O 1
ATOM 2432 N N . ALA B 1 90 ? 4.012 -11.594 3.252 1 88.19 90 ALA B N 1
ATOM 2433 C CA . ALA B 1 90 ? 5.297 -10.922 3.412 1 88.19 90 ALA B CA 1
ATOM 2434 C C . ALA B 1 90 ? 6.074 -11.492 4.594 1 88.19 90 ALA B C 1
ATOM 2436 O O . ALA B 1 90 ? 7.156 -11.008 4.93 1 88.19 90 ALA B O 1
ATOM 2437 N N . ASN B 1 91 ? 5.52 -12.469 5.262 1 86.44 91 ASN B N 1
ATOM 2438 C CA . ASN B 1 91 ? 6.133 -13.148 6.402 1 86.44 91 ASN B CA 1
ATOM 2439 C C . ASN B 1 91 ? 6.48 -12.164 7.516 1 86.44 91 ASN B C 1
ATOM 2441 O O . ASN B 1 91 ? 7.59 -12.188 8.047 1 86.44 91 ASN B O 1
ATOM 2445 N N . VAL B 1 92 ? 5.566 -11.289 7.703 1 87.5 92 VAL B N 1
ATOM 2446 C CA . VAL B 1 92 ? 5.707 -10.375 8.828 1 87.5 92 VAL B CA 1
ATOM 2447 C C . VAL B 1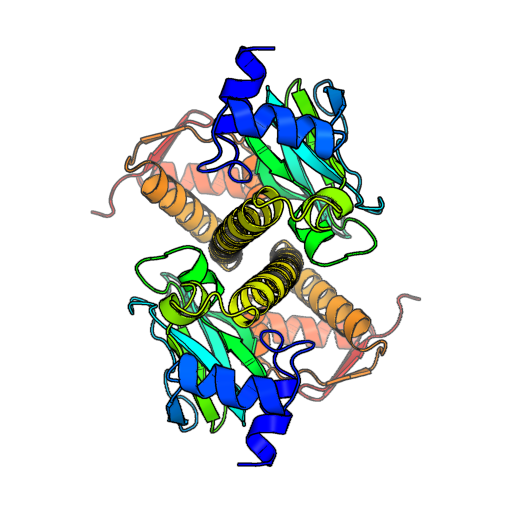 92 ? 5.473 -11.125 10.141 1 87.5 92 VAL B C 1
ATOM 2449 O O . VAL B 1 92 ? 4.508 -11.883 10.266 1 87.5 92 VAL B O 1
ATOM 2452 N N . ALA B 1 93 ? 6.273 -10.945 11.102 1 86 93 ALA B N 1
ATOM 2453 C CA . ALA B 1 93 ? 6.238 -11.727 12.328 1 86 93 ALA B CA 1
ATOM 2454 C C . ALA B 1 93 ? 5.016 -11.375 13.172 1 86 93 ALA B C 1
ATOM 2456 O O . ALA B 1 93 ? 4.348 -12.258 13.711 1 86 93 ALA B O 1
ATOM 2457 N N . LYS B 1 94 ? 4.762 -10.039 13.281 1 93.81 94 LYS B N 1
ATOM 2458 C CA . LYS B 1 94 ? 3.668 -9.539 14.102 1 93.81 94 LYS B CA 1
ATOM 2459 C C . LYS B 1 94 ? 2.828 -8.516 13.344 1 93.81 94 LYS B C 1
ATOM 2461 O O . LYS B 1 94 ? 3.367 -7.688 12.602 1 93.81 94 LYS B O 1
ATOM 2466 N N . SER B 1 95 ? 1.571 -8.602 13.586 1 94.19 95 SER B N 1
ATOM 2467 C CA . SER B 1 95 ? 0.669 -7.68 12.906 1 94.19 95 SER B CA 1
ATOM 2468 C C . SER B 1 95 ? 0.939 -6.238 13.32 1 94.19 95 SER B C 1
ATOM 2470 O O . SER B 1 95 ? 1.016 -5.934 14.516 1 94.19 95 SER B O 1
ATOM 2472 N N . PRO B 1 96 ? 1.039 -5.344 12.367 1 91.88 96 PRO B N 1
ATOM 2473 C CA . PRO B 1 96 ? 1.181 -3.926 12.695 1 91.88 96 PRO B CA 1
ATOM 2474 C C . PRO B 1 96 ? -0.164 -3.221 12.859 1 91.88 96 PRO B C 1
ATOM 2476 O O . PRO B 1 96 ? -0.206 -2.023 13.156 1 91.88 96 PRO B O 1
ATOM 2479 N N . VAL B 1 97 ? -1.269 -3.994 12.633 1 94.31 97 VAL B N 1
ATOM 2480 C CA . VAL B 1 97 ? -2.582 -3.359 12.641 1 94.31 97 VAL B CA 1
ATOM 2481 C C . VAL B 1 97 ? -3.543 -4.168 13.516 1 94.31 97 VAL B C 1
ATOM 2483 O O . VAL B 1 97 ? -3.279 -5.332 13.828 1 94.31 97 VAL B O 1
ATOM 2486 N N . THR B 1 98 ? -4.559 -3.521 13.875 1 96.56 98 THR B N 1
ATOM 2487 C CA . THR B 1 98 ? -5.695 -4.164 14.523 1 96.56 98 THR B CA 1
ATOM 2488 C C . THR B 1 98 ? -6.906 -4.184 13.602 1 96.56 98 THR B C 1
ATOM 2490 O O . THR B 1 98 ? -7.184 -3.199 12.914 1 96.56 98 THR B O 1
ATOM 2493 N N . VAL B 1 99 ? -7.523 -5.309 13.492 1 97.69 99 VAL B N 1
ATOM 2494 C CA . VAL B 1 99 ? -8.781 -5.426 12.758 1 97.69 99 VAL B CA 1
ATOM 2495 C C . VAL B 1 99 ? -9.945 -5.555 13.734 1 97.69 99 VAL B C 1
ATOM 2497 O O . VAL B 1 99 ? -9.969 -6.469 14.562 1 97.69 99 VAL B O 1
ATOM 2500 N N . ILE B 1 100 ? -10.867 -4.629 13.641 1 97.69 100 ILE B N 1
ATOM 2501 C CA . ILE B 1 100 ? -11.953 -4.555 14.617 1 97.69 100 ILE B CA 1
ATOM 2502 C C . ILE B 1 100 ? -13.297 -4.559 13.891 1 97.69 100 ILE B C 1
ATOM 2504 O O . ILE B 1 100 ? -13.469 -3.869 12.883 1 97.69 100 ILE B O 1
ATOM 2508 N N . THR B 1 101 ? -14.234 -5.359 14.414 1 98.12 101 THR B N 1
ATOM 2509 C CA . THR B 1 101 ? -15.555 -5.441 13.797 1 98.12 101 THR B CA 1
ATOM 2510 C C . THR B 1 101 ? -16.359 -4.168 14.055 1 98.12 101 THR B C 1
ATOM 2512 O O . THR B 1 101 ? -16.281 -3.598 15.148 1 98.12 101 THR B O 1
ATOM 2515 N N . THR B 1 102 ? -17.047 -3.738 13.039 1 96.69 102 THR B N 1
ATOM 2516 C CA . THR B 1 102 ? -17.938 -2.596 13.203 1 96.69 102 THR B CA 1
ATOM 2517 C C . THR B 1 102 ? -19.391 -3.053 13.305 1 96.69 102 THR B C 1
ATOM 2519 O O . THR B 1 102 ? -20.266 -2.264 13.648 1 96.69 102 THR B O 1
ATOM 2522 N N . THR B 1 103 ? -19.656 -4.191 12.945 1 97.31 103 THR B N 1
ATOM 2523 C CA . THR B 1 103 ? -20.938 -4.887 13.125 1 97.31 103 THR B CA 1
ATOM 2524 C C . THR B 1 103 ? -20.703 -6.324 13.586 1 97.31 103 THR B C 1
ATOM 2526 O O . THR B 1 103 ? -19.562 -6.754 13.75 1 97.31 103 THR B O 1
ATOM 2529 N N . GLY B 1 104 ? -21.781 -7.02 13.859 1 97.5 104 GLY B N 1
ATOM 2530 C CA . GLY B 1 104 ? -21.609 -8.461 13.945 1 97.5 104 GLY B CA 1
ATOM 2531 C C . GLY B 1 104 ? -21.031 -9.07 12.68 1 97.5 104 GLY B C 1
ATOM 2532 O O . GLY B 1 104 ? -21.391 -8.672 11.57 1 97.5 104 GLY B O 1
ATOM 2533 N N . CYS B 1 105 ? -20.094 -10.008 12.922 1 97.81 105 CYS B N 1
ATOM 2534 C CA . CYS B 1 105 ? -19.406 -10.555 11.75 1 97.81 105 CYS B CA 1
ATOM 2535 C C . CYS B 1 105 ? -19.328 -12.07 11.836 1 97.81 105 CYS B C 1
ATOM 2537 O O . CYS B 1 105 ? -19.234 -12.633 12.922 1 97.81 105 CYS B O 1
ATOM 2539 N N . ALA B 1 106 ? -19.469 -12.719 10.766 1 98.19 106 ALA B N 1
ATOM 2540 C CA . ALA B 1 106 ? -18.969 -14.078 10.562 1 98.19 106 ALA B CA 1
ATOM 2541 C C . ALA B 1 106 ? -17.703 -14.07 9.711 1 98.19 106 ALA B C 1
ATOM 2543 O O . ALA B 1 106 ? -17.656 -13.438 8.656 1 98.19 106 ALA B O 1
ATOM 2544 N N . VAL B 1 107 ? -16.641 -14.766 10.219 1 98 107 VAL B N 1
ATOM 2545 C CA . VAL B 1 107 ? -15.352 -14.719 9.539 1 98 107 VAL B CA 1
ATOM 2546 C C . VAL B 1 107 ? -14.836 -16.141 9.312 1 98 107 VAL B C 1
ATOM 2548 O O . VAL B 1 107 ? -14.898 -16.984 10.211 1 98 107 VAL B O 1
ATOM 2551 N N . MET B 1 108 ? -14.406 -16.406 8.141 1 96.62 108 MET B N 1
ATOM 2552 C CA . MET B 1 108 ? -13.711 -17.656 7.832 1 96.62 108 MET B CA 1
ATOM 2553 C C . MET B 1 108 ? -12.203 -17.469 7.875 1 96.62 108 MET B C 1
ATOM 2555 O O . MET B 1 108 ? -11.672 -16.516 7.301 1 96.62 108 MET B O 1
ATOM 2559 N N . TYR B 1 109 ? -11.531 -18.344 8.484 1 95.81 109 TYR B N 1
ATOM 2560 C CA . TYR B 1 109 ? -10.07 -18.281 8.586 1 95.81 109 TYR B CA 1
ATOM 2561 C C . TYR B 1 109 ? -9.422 -19.422 7.82 1 95.81 109 TYR B C 1
ATOM 2563 O O . TYR B 1 109 ? -9.922 -20.562 7.848 1 95.81 109 TYR B O 1
ATOM 2571 N N . ILE B 1 110 ? -8.344 -19.094 7.148 1 92.81 110 ILE B N 1
ATOM 2572 C CA . ILE B 1 110 ? -7.539 -20.078 6.426 1 92.81 110 ILE B CA 1
ATOM 2573 C C . ILE B 1 110 ? -6.066 -19.906 6.789 1 92.81 110 ILE B C 1
ATOM 2575 O O . ILE B 1 110 ? -5.539 -18.781 6.762 1 92.81 110 ILE B O 1
ATOM 2579 N N . GLN B 1 111 ? -5.434 -20.984 7.117 1 90.38 111 GLN B N 1
ATOM 2580 C CA . GLN B 1 111 ? -4 -20.922 7.379 1 90.38 111 GLN B CA 1
ATOM 2581 C C . GLN B 1 111 ? -3.225 -20.578 6.105 1 90.38 111 GLN B C 1
ATOM 2583 O O . GLN B 1 111 ? -3.426 -21.219 5.066 1 90.38 111 GLN B O 1
ATOM 2588 N N . PHE B 1 112 ? -2.338 -19.609 6.242 1 86.25 112 PHE B N 1
ATOM 2589 C CA . PHE B 1 112 ? -1.636 -19.094 5.07 1 86.25 112 PHE B CA 1
ATOM 2590 C C . PHE B 1 112 ? -0.792 -20.188 4.43 1 86.25 112 PHE B C 1
ATOM 2592 O O . PHE B 1 112 ? -0.744 -20.312 3.203 1 86.25 112 PHE B O 1
ATOM 2599 N N . ASN B 1 113 ? -0.093 -21 5.215 1 83.94 113 ASN B N 1
ATOM 2600 C CA . ASN B 1 113 ? 0.779 -22.062 4.719 1 83.94 113 ASN B CA 1
ATOM 2601 C C . ASN B 1 113 ? 0.008 -23.078 3.875 1 83.94 113 ASN B C 1
ATOM 2603 O O . ASN B 1 113 ? 0.572 -23.688 2.971 1 83.94 113 ASN B O 1
ATOM 2607 N N . LYS B 1 114 ? -1.214 -23.234 4.094 1 83.88 114 LYS B N 1
ATOM 2608 C CA . LYS B 1 114 ? -2.039 -24.172 3.342 1 83.88 114 LYS B CA 1
ATOM 2609 C C . LYS B 1 114 ? -2.395 -23.609 1.968 1 83.88 114 LYS B C 1
ATOM 2611 O O . LYS B 1 114 ? -2.742 -24.375 1.056 1 83.88 114 LYS B O 1
ATOM 2616 N N . ILE B 1 115 ? -2.428 -22.344 1.904 1 82.75 115 ILE B N 1
ATOM 2617 C CA . ILE B 1 115 ? -2.73 -21.688 0.634 1 82.75 115 ILE B CA 1
ATOM 2618 C C . ILE B 1 115 ? -1.538 -21.812 -0.311 1 82.75 115 ILE B C 1
ATOM 2620 O O . ILE B 1 115 ? -1.708 -22.109 -1.497 1 82.75 115 ILE B O 1
ATOM 2624 N N . VAL B 1 116 ? -0.358 -21.703 0.212 1 76.5 116 VAL B N 1
ATOM 2625 C CA . VAL B 1 116 ? 0.813 -21.578 -0.648 1 76.5 116 VAL B CA 1
ATOM 2626 C C . VAL B 1 116 ? 1.522 -22.922 -0.758 1 76.5 116 VAL B C 1
ATOM 2628 O O . VAL B 1 116 ? 2.383 -23.109 -1.621 1 76.5 116 VAL B O 1
ATOM 2631 N N . THR B 1 117 ? 1.321 -23.781 0.131 1 72.19 117 THR B N 1
ATOM 2632 C CA . THR B 1 117 ? 2.008 -25.078 0.074 1 72.19 117 THR B CA 1
ATOM 2633 C C . THR B 1 117 ? 1.2 -26.078 -0.737 1 72.19 117 THR B C 1
ATOM 2635 O O . THR B 1 117 ? -0.029 -26.109 -0.648 1 72.19 117 THR B O 1
ATOM 2638 N N . THR B 1 118 ? 1.874 -26.422 -1.885 1 60.38 118 THR B N 1
ATOM 2639 C CA . THR B 1 118 ? 1.277 -27.391 -2.791 1 60.38 118 THR B CA 1
ATOM 2640 C C . THR B 1 118 ? 0.96 -28.688 -2.057 1 60.38 118 THR B C 1
ATOM 2642 O O . THR B 1 118 ? 1.739 -29.141 -1.211 1 60.38 118 THR B O 1
ATOM 2645 N N . CYS B 1 119 ? -0.282 -28.969 -1.979 1 58.44 119 CYS B N 1
ATOM 2646 C CA . CYS B 1 119 ? -0.677 -30.281 -1.479 1 58.44 119 CYS B CA 1
ATOM 2647 C C . CYS B 1 119 ? -0.011 -31.391 -2.279 1 58.44 119 CYS B C 1
ATOM 2649 O O . CYS B 1 119 ? 0.446 -31.172 -3.402 1 58.44 119 CYS B O 1
ATOM 2651 N N . SER B 1 120 ? 0.49 -32.406 -1.64 1 53.97 120 SER B N 1
ATOM 2652 C CA . SER B 1 120 ? 1.067 -33.594 -2.262 1 53.97 120 SER B CA 1
ATOM 2653 C C . SER B 1 120 ? 0.389 -33.906 -3.59 1 53.97 120 SER B C 1
ATOM 2655 O O . SER B 1 120 ? 0.991 -34.531 -4.469 1 53.97 120 SER B O 1
ATOM 2657 N N . SER B 1 121 ? -0.802 -33.594 -3.787 1 50 121 SER B N 1
ATOM 2658 C CA . SER B 1 121 ? -1.488 -34.062 -4.992 1 50 121 SER B CA 1
ATOM 2659 C C . SER B 1 121 ? -1.343 -33.062 -6.125 1 50 121 SER B C 1
ATOM 2661 O O . SER B 1 121 ? -1.979 -33.188 -7.172 1 50 121 SER B O 1
ATOM 2663 N N . SER B 1 122 ? -0.182 -32.375 -6.242 1 53.66 122 SER B N 1
ATOM 2664 C CA . SER B 1 122 ? 0.025 -31.484 -7.371 1 53.66 122 SER B CA 1
ATOM 2665 C C . SER B 1 122 ? -1.249 -30.703 -7.707 1 53.66 122 SER B C 1
ATOM 2667 O O . SER B 1 122 ? -1.73 -30.766 -8.844 1 53.66 122 SER B O 1
ATOM 2669 N N . CYS B 1 123 ? -2.006 -30.312 -6.762 1 64.31 123 CYS B N 1
ATOM 2670 C CA . CYS B 1 123 ? -3.359 -29.797 -6.922 1 64.31 123 CYS B CA 1
ATOM 2671 C C . CYS B 1 123 ? -3.354 -28.5 -7.719 1 64.31 123 CYS B C 1
ATOM 2673 O O . CYS B 1 123 ? -2.648 -27.547 -7.367 1 64.31 123 CYS B O 1
ATOM 2675 N N . SER B 1 124 ? -3.74 -28.562 -8.992 1 71.31 124 SER B N 1
ATOM 2676 C CA . SER B 1 124 ? -4.02 -27.438 -9.883 1 71.31 124 SER B CA 1
ATOM 2677 C C . SER B 1 124 ? -4.691 -26.297 -9.141 1 71.31 124 SER B C 1
ATOM 2679 O O . SER B 1 124 ? -4.602 -25.141 -9.555 1 71.31 124 SER B O 1
ATOM 2681 N N . PHE B 1 125 ? -5.125 -26.594 -7.926 1 77.19 125 PHE B N 1
ATOM 2682 C CA . PHE B 1 125 ? -5.855 -25.594 -7.152 1 77.19 125 PHE B CA 1
ATOM 2683 C C . PHE B 1 125 ? -4.902 -24.578 -6.559 1 77.19 125 PHE B C 1
ATOM 2685 O O . PHE B 1 125 ? -5.215 -23.375 -6.508 1 77.19 125 PHE B O 1
ATOM 2692 N N . HIS B 1 126 ? -3.74 -24.953 -6.277 1 76.94 126 HIS B N 1
ATOM 2693 C CA . HIS B 1 126 ? -2.82 -24.062 -5.574 1 76.94 126 HIS B CA 1
ATOM 2694 C C . HIS B 1 126 ? -2.26 -23 -6.512 1 76.94 126 HIS B C 1
ATOM 2696 O O . HIS B 1 126 ? -2.061 -21.844 -6.109 1 76.94 126 HIS B O 1
ATOM 2702 N N . THR B 1 127 ? -2.066 -23.406 -7.723 1 78.56 127 THR B N 1
ATOM 2703 C CA . THR B 1 127 ? -1.599 -22.422 -8.695 1 78.56 127 THR B CA 1
ATOM 2704 C C . THR B 1 127 ? -2.637 -21.312 -8.891 1 78.56 127 THR B C 1
ATOM 2706 O O . THR B 1 127 ? -2.293 -20.141 -8.922 1 78.56 127 THR B O 1
ATOM 2709 N N . LYS B 1 128 ? -3.848 -21.734 -8.969 1 84.5 128 LYS B N 1
ATOM 2710 C CA . LYS B 1 128 ? -4.938 -20.766 -9.117 1 84.5 128 LYS B CA 1
ATOM 2711 C C . LYS B 1 128 ? -5.043 -19.859 -7.898 1 84.5 128 LYS B C 1
ATOM 2713 O O . LYS B 1 128 ? -5.258 -18.656 -8.031 1 84.5 128 LYS B O 1
ATOM 2718 N N . LEU B 1 129 ? -4.836 -20.391 -6.77 1 86.12 129 LEU B N 1
ATOM 2719 C CA . LEU B 1 129 ? -4.906 -19.625 -5.527 1 86.12 129 LEU B CA 1
ATOM 2720 C C . LEU B 1 129 ? -3.801 -18.594 -5.465 1 86.12 129 LEU B C 1
ATOM 2722 O O . LEU B 1 129 ? -4.039 -17.453 -5.047 1 86.12 129 LEU B O 1
ATOM 2726 N N . ILE B 1 130 ? -2.674 -18.938 -5.898 1 83.81 130 ILE B N 1
ATOM 2727 C CA . ILE B 1 130 ? -1.535 -18.031 -5.867 1 83.81 130 ILE B CA 1
ATOM 2728 C C . ILE B 1 130 ? -1.764 -16.875 -6.852 1 83.81 130 ILE B C 1
ATOM 2730 O O . ILE B 1 130 ? -1.481 -15.719 -6.543 1 83.81 130 ILE B O 1
ATOM 2734 N N . GLU B 1 131 ? -2.258 -17.25 -7.969 1 85.75 131 GLU B N 1
ATOM 2735 C CA . GLU B 1 131 ? -2.578 -16.234 -8.969 1 85.75 131 GLU B CA 1
ATOM 2736 C C . GLU B 1 131 ? -3.611 -15.25 -8.438 1 85.75 131 GLU B C 1
ATOM 2738 O O . GLU B 1 131 ? -3.473 -14.039 -8.617 1 85.75 131 GLU B O 1
ATOM 2743 N N . ASN B 1 132 ? -4.617 -15.766 -7.848 1 90.44 132 ASN B N 1
ATOM 2744 C CA . ASN B 1 132 ? -5.664 -14.922 -7.281 1 90.44 132 ASN B CA 1
ATOM 2745 C C . ASN B 1 132 ? -5.125 -14.047 -6.152 1 90.44 132 ASN B C 1
ATOM 2747 O O . ASN B 1 132 ? -5.516 -12.883 -6.02 1 90.44 132 ASN B O 1
ATOM 2751 N N . MET B 1 133 ? -4.242 -14.625 -5.387 1 90.19 133 MET B N 1
ATOM 2752 C CA . MET B 1 133 ? -3.623 -13.867 -4.301 1 90.19 133 MET B CA 1
ATOM 2753 C C . MET B 1 133 ? -2.799 -12.711 -4.848 1 90.19 133 MET B C 1
ATOM 2755 O O . MET B 1 133 ? -2.832 -11.609 -4.297 1 90.19 133 MET B O 1
ATOM 2759 N N . LEU B 1 134 ? -2.08 -13.031 -5.855 1 88.75 134 LEU B N 1
ATOM 2760 C CA . LEU B 1 134 ? -1.29 -11.984 -6.496 1 88.75 134 LEU B CA 1
ATOM 2761 C C . LEU B 1 134 ? -2.172 -10.812 -6.914 1 88.75 134 LEU B C 1
ATOM 2763 O O . LEU B 1 134 ? -1.865 -9.656 -6.609 1 88.75 134 LEU B O 1
ATOM 2767 N N . SER B 1 135 ? -3.254 -11.125 -7.555 1 89.69 135 SER B N 1
ATOM 2768 C CA . SER B 1 135 ? -4.191 -10.094 -7.988 1 89.69 135 SER B CA 1
ATOM 2769 C C . SER B 1 135 ? -4.762 -9.328 -6.793 1 89.69 135 SER B C 1
ATOM 2771 O O . SER B 1 135 ? -4.883 -8.102 -6.836 1 89.69 135 SER B O 1
ATOM 2773 N N . LEU B 1 136 ? -5.059 -10.031 -5.84 1 92.69 136 LEU B N 1
ATOM 2774 C CA . LEU B 1 136 ? -5.637 -9.445 -4.633 1 92.69 136 LEU B CA 1
ATOM 2775 C C . LEU B 1 136 ? -4.66 -8.484 -3.973 1 92.69 136 LEU B C 1
ATOM 2777 O O . LEU B 1 136 ? -5.027 -7.355 -3.627 1 92.69 136 LEU B O 1
ATOM 2781 N N . ILE B 1 137 ? -3.461 -8.867 -3.799 1 93.25 137 ILE B N 1
ATOM 2782 C CA . ILE B 1 137 ? -2.451 -8.055 -3.133 1 93.25 137 ILE B CA 1
ATOM 2783 C C . ILE B 1 137 ? -2.109 -6.844 -4 1 93.25 137 ILE B C 1
ATOM 2785 O O . ILE B 1 137 ? -1.852 -5.754 -3.482 1 93.25 137 ILE B O 1
ATOM 2789 N N . ALA B 1 138 ? -2.07 -7.055 -5.289 1 92 138 ALA B N 1
ATOM 2790 C CA . ALA B 1 138 ? -1.84 -5.938 -6.203 1 92 138 ALA B CA 1
ATOM 2791 C C . ALA B 1 138 ? -2.936 -4.887 -6.066 1 92 138 ALA B C 1
ATOM 2793 O O . ALA B 1 138 ? -2.65 -3.686 -6.039 1 92 138 ALA B O 1
ATOM 2794 N N . GLN B 1 139 ? -4.16 -5.336 -5.992 1 91.25 139 GLN B N 1
ATOM 2795 C CA . GLN B 1 139 ? -5.277 -4.414 -5.812 1 91.25 139 GLN B CA 1
ATOM 2796 C C . GLN B 1 139 ? -5.164 -3.672 -4.484 1 91.25 139 GLN B C 1
ATOM 2798 O O . GLN B 1 139 ? -5.504 -2.49 -4.395 1 91.25 139 GLN B O 1
ATOM 2803 N N . LYS B 1 140 ? -4.746 -4.352 -3.514 1 93.38 140 LYS B N 1
ATOM 2804 C CA . LYS B 1 140 ? -4.52 -3.705 -2.227 1 93.38 140 LYS B CA 1
ATOM 2805 C C . LYS B 1 140 ? -3.449 -2.625 -2.334 1 93.38 140 LYS B C 1
ATOM 2807 O O . LYS B 1 140 ? -3.553 -1.573 -1.699 1 93.38 140 LYS B O 1
ATOM 2812 N N . ASN B 1 141 ? -2.449 -2.912 -3.07 1 93.75 141 ASN B N 1
ATOM 2813 C CA . ASN B 1 141 ? -1.418 -1.91 -3.314 1 93.75 141 ASN B CA 1
ATOM 2814 C C . ASN B 1 141 ? -2 -0.646 -3.939 1 93.75 141 ASN B C 1
ATOM 2816 O O . ASN B 1 141 ? -1.633 0.467 -3.559 1 93.75 141 ASN B O 1
ATOM 2820 N N . ILE B 1 142 ? -2.867 -0.868 -4.883 1 91 142 ILE B N 1
ATOM 2821 C CA . ILE B 1 142 ? -3.514 0.26 -5.547 1 91 142 ILE B CA 1
ATOM 2822 C C . ILE B 1 142 ? -4.324 1.062 -4.531 1 91 142 ILE B C 1
ATOM 2824 O O . ILE B 1 142 ? -4.273 2.293 -4.523 1 91 142 ILE B O 1
ATOM 2828 N N . PHE B 1 143 ? -5.008 0.406 -3.729 1 91.88 143 PHE B N 1
ATOM 2829 C CA . PHE B 1 143 ? -5.801 1.065 -2.699 1 91.88 143 PHE B CA 1
ATOM 2830 C C . PHE B 1 143 ? -4.91 1.853 -1.746 1 91.88 143 PHE B C 1
ATOM 2832 O O . PHE B 1 143 ? -5.203 3.006 -1.422 1 91.88 143 PHE B O 1
ATOM 2839 N N . LEU B 1 144 ? -3.842 1.233 -1.283 1 94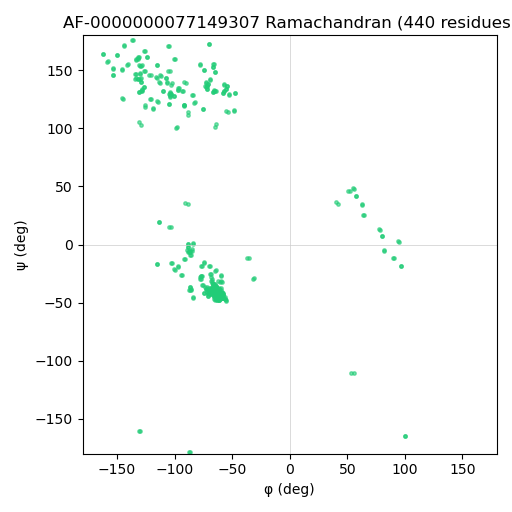.5 144 LEU B N 1
ATOM 2840 C CA . LEU B 1 144 ? -2.926 1.889 -0.356 1 94.5 144 LEU B CA 1
ATOM 2841 C C . LEU B 1 144 ? -2.299 3.125 -0.993 1 94.5 144 LEU B C 1
ATOM 2843 O O . LEU B 1 144 ? -2.098 4.141 -0.322 1 94.5 144 LEU B O 1
ATOM 2847 N N . ASN B 1 145 ? -2.002 2.998 -2.273 1 93.06 145 ASN B N 1
ATOM 2848 C CA . ASN B 1 145 ? -1.507 4.164 -2.998 1 93.06 145 ASN B CA 1
ATOM 2849 C C . ASN B 1 145 ? -2.529 5.293 -3.006 1 93.06 145 ASN B C 1
ATOM 2851 O O . ASN B 1 145 ? -2.166 6.465 -2.887 1 93.06 145 ASN B O 1
ATOM 2855 N N . SER B 1 146 ? -3.801 4.988 -3.18 1 92.75 146 SER B N 1
ATOM 2856 C CA . SER B 1 146 ? -4.859 5.992 -3.143 1 92.75 146 SER B CA 1
ATOM 2857 C C . SER B 1 146 ? -4.953 6.648 -1.768 1 92.75 146 SER B C 1
ATOM 2859 O O . SER B 1 146 ? -5.191 7.852 -1.662 1 92.75 146 SER B O 1
ATOM 2861 N N . LYS B 1 147 ? -4.832 5.816 -0.745 1 95.5 147 LYS B N 1
ATOM 2862 C CA . LYS B 1 147 ? -4.816 6.359 0.61 1 95.5 147 LYS B CA 1
ATOM 2863 C C . LYS B 1 147 ? -3.637 7.309 0.807 1 95.5 147 LYS B C 1
ATOM 2865 O O . LYS B 1 147 ? -3.779 8.367 1.427 1 95.5 147 LYS B O 1
ATOM 2870 N N . ILE B 1 148 ? -2.535 6.941 0.297 1 95.5 148 ILE B N 1
ATOM 2871 C CA . ILE B 1 148 ? -1.349 7.789 0.359 1 95.5 148 ILE B CA 1
ATOM 2872 C C . ILE B 1 148 ? -1.612 9.102 -0.369 1 95.5 148 ILE B C 1
ATOM 2874 O O . ILE B 1 148 ? -1.21 10.172 0.099 1 95.5 148 ILE B O 1
ATOM 2878 N N . ASP B 1 149 ? -2.326 9.062 -1.468 1 93.62 149 ASP B N 1
ATOM 2879 C CA . ASP B 1 149 ? -2.688 10.273 -2.207 1 93.62 149 ASP B CA 1
ATOM 2880 C C . ASP B 1 149 ? -3.486 11.234 -1.331 1 93.62 149 ASP B C 1
ATOM 2882 O O . ASP B 1 149 ? -3.242 12.438 -1.346 1 93.62 149 ASP B O 1
ATOM 2886 N N . ILE B 1 150 ? -4.34 10.672 -0.667 1 95.5 150 ILE B N 1
ATOM 2887 C CA . ILE B 1 150 ? -5.188 11.469 0.211 1 95.5 150 ILE B CA 1
ATOM 2888 C C . ILE B 1 150 ? -4.34 12.094 1.319 1 95.5 150 ILE B C 1
ATOM 2890 O O . ILE B 1 150 ? -4.383 13.305 1.536 1 95.5 150 ILE B O 1
ATOM 2894 N N . LEU B 1 151 ? -3.5 11.273 1.944 1 95.62 151 LEU B N 1
ATOM 2895 C CA . LEU B 1 151 ? -2.76 11.695 3.129 1 95.62 151 LEU B CA 1
ATOM 2896 C C . LEU B 1 151 ? -1.593 12.602 2.748 1 95.62 151 LEU B C 1
ATOM 2898 O O . LEU B 1 151 ? -1.024 13.281 3.605 1 95.62 151 LEU B O 1
ATOM 2902 N N . SER B 1 152 ? -1.219 12.555 1.508 1 94.81 152 SER B N 1
ATOM 2903 C CA . SER B 1 152 ? -0.117 13.383 1.039 1 94.81 152 SER B CA 1
ATOM 2904 C C . SER B 1 152 ? -0.547 14.844 0.897 1 94.81 152 SER B C 1
ATOM 2906 O O . SER B 1 152 ? 0.294 15.734 0.768 1 94.81 152 SER B O 1
ATOM 2908 N N . GLN B 1 153 ? -1.875 15.07 0.905 1 93 153 GLN B N 1
ATOM 2909 C CA . GLN B 1 153 ? -2.365 16.438 0.844 1 93 153 GLN B CA 1
ATOM 2910 C C . GLN B 1 153 ? -2.006 17.203 2.113 1 93 153 GLN B C 1
ATOM 2912 O O . GLN B 1 153 ? -1.906 16.625 3.193 1 93 153 GLN B O 1
ATOM 2917 N N . ARG B 1 154 ? -1.885 18.484 1.94 1 88.31 154 ARG B N 1
ATOM 2918 C CA . ARG B 1 154 ? -1.276 19.25 3.025 1 88.31 154 ARG B CA 1
ATOM 2919 C C . ARG B 1 154 ? -2.342 19.891 3.91 1 88.31 154 ARG B C 1
ATOM 2921 O O . ARG B 1 154 ? -2.051 20.328 5.027 1 88.31 154 ARG B O 1
ATOM 2928 N N . SER B 1 155 ? -3.588 20.031 3.439 1 91.38 155 SER B N 1
ATOM 2929 C CA . SER B 1 155 ? -4.648 20.625 4.246 1 91.38 155 SER B CA 1
ATOM 2930 C C . SER B 1 155 ? -5.84 19.672 4.371 1 91.38 155 SER B C 1
ATOM 2932 O O . SER B 1 155 ? -6 18.75 3.568 1 91.38 155 SER B O 1
ATOM 2934 N N . THR B 1 156 ? -6.652 19.953 5.379 1 95.12 156 THR B N 1
ATOM 2935 C CA . THR B 1 156 ? -7.863 19.172 5.59 1 95.12 156 THR B CA 1
ATOM 2936 C C . THR B 1 156 ? -8.773 19.234 4.363 1 95.12 156 THR B C 1
ATOM 2938 O O . THR B 1 156 ? -9.32 18.219 3.938 1 95.12 156 THR B O 1
ATOM 2941 N N . ARG B 1 157 ? -8.867 20.438 3.807 1 95.5 157 ARG B N 1
ATOM 2942 C CA . ARG B 1 157 ? -9.703 20.609 2.629 1 95.5 157 ARG B CA 1
ATOM 2943 C C . ARG B 1 157 ? -9.219 19.75 1.469 1 95.5 157 ARG B C 1
ATOM 2945 O O . ARG B 1 157 ? -10.008 19.078 0.807 1 95.5 157 ARG B O 1
ATOM 2952 N N . GLU B 1 158 ? -7.918 19.844 1.258 1 93.75 158 GLU B N 1
ATOM 2953 C CA . GLU B 1 158 ? -7.344 19.094 0.148 1 93.75 158 GLU B CA 1
ATOM 2954 C C . GLU B 1 158 ? -7.504 17.594 0.357 1 93.75 158 GLU B C 1
ATOM 2956 O O . GLU B 1 158 ? -7.77 16.844 -0.594 1 93.75 158 GLU B O 1
ATOM 2961 N N . LYS B 1 159 ? -7.281 17.078 1.568 1 95.44 159 LYS B N 1
ATOM 2962 C CA . LYS B 1 159 ? -7.504 15.664 1.886 1 95.44 159 LYS B CA 1
ATOM 2963 C C . LYS B 1 159 ? -8.953 15.266 1.623 1 95.44 159 LYS B C 1
ATOM 2965 O O . LYS B 1 159 ? -9.219 14.234 1.01 1 95.44 159 LYS B O 1
ATOM 2970 N N . LEU B 1 160 ? -9.859 16.125 2.078 1 96.44 160 LEU B N 1
ATOM 2971 C CA . LEU B 1 160 ? -11.281 15.867 1.896 1 96.44 160 LEU B CA 1
ATOM 2972 C C . LEU B 1 160 ? -11.641 15.82 0.416 1 96.44 160 LEU B C 1
ATOM 2974 O O . LEU B 1 160 ? -12.359 14.922 -0.023 1 96.44 160 LEU B O 1
ATOM 2978 N N . MET B 1 161 ? -11.125 16.766 -0.299 1 94.94 161 MET B N 1
ATOM 2979 C CA . MET B 1 161 ? -11.414 16.812 -1.729 1 94.94 161 MET B CA 1
ATOM 2980 C C . MET B 1 161 ? -10.875 15.578 -2.439 1 94.94 161 MET B C 1
ATOM 2982 O O . MET B 1 161 ? -11.531 15.023 -3.32 1 94.94 161 MET B O 1
ATOM 2986 N N . ALA B 1 162 ? -9.68 15.203 -2.094 1 94.19 162 ALA B N 1
ATOM 2987 C CA . ALA B 1 162 ? -9.086 14 -2.676 1 94.19 162 ALA B CA 1
ATOM 2988 C C . ALA B 1 162 ? -9.945 12.773 -2.381 1 94.19 162 ALA B C 1
ATOM 2990 O O . ALA B 1 162 ? -10.203 11.961 -3.273 1 94.19 162 ALA B O 1
ATOM 2991 N N . TYR B 1 163 ? -10.398 12.664 -1.183 1 96.31 163 TYR B N 1
ATOM 2992 C CA . TYR B 1 163 ? -11.227 11.531 -0.771 1 96.31 163 TYR B CA 1
ATOM 2993 C C . TYR B 1 163 ? -12.547 11.516 -1.533 1 96.31 163 TYR B C 1
ATOM 2995 O O . TYR B 1 163 ? -12.969 10.469 -2.029 1 96.31 163 TYR B O 1
ATOM 3003 N N . LEU B 1 164 ? -13.156 12.672 -1.592 1 96.5 164 LEU B N 1
ATOM 3004 C CA . LEU B 1 164 ? -14.445 12.766 -2.27 1 96.5 164 LEU B CA 1
ATOM 3005 C C . LEU B 1 164 ? -14.297 12.469 -3.758 1 96.5 164 LEU B C 1
ATOM 3007 O O . LEU B 1 164 ? -15.164 11.82 -4.352 1 96.5 164 LEU B O 1
ATOM 3011 N N . SER B 1 165 ? -13.242 12.961 -4.301 1 94.12 165 SER B N 1
ATOM 3012 C CA . SER B 1 165 ? -12.969 12.664 -5.703 1 94.12 165 SER B CA 1
ATOM 3013 C C . SER B 1 165 ? -12.82 11.164 -5.93 1 94.12 165 SER B C 1
ATOM 3015 O O . SER B 1 165 ? -13.32 10.633 -6.922 1 94.12 165 SER B O 1
ATOM 3017 N N . MET B 1 166 ? -12.125 10.539 -5.074 1 92.81 166 MET B N 1
ATOM 3018 C CA . MET B 1 166 ? -11.961 9.086 -5.141 1 92.81 166 MET B CA 1
ATOM 3019 C C . MET B 1 166 ? -13.312 8.383 -5.078 1 92.81 166 MET B C 1
ATOM 3021 O O . MET B 1 166 ? -13.555 7.422 -5.809 1 92.81 166 MET B O 1
ATOM 3025 N N . GLN B 1 167 ? -14.203 8.844 -4.215 1 94.81 167 GLN B N 1
ATOM 3026 C CA . GLN B 1 167 ? -15.539 8.266 -4.094 1 94.81 167 GLN B CA 1
ATOM 3027 C C . GLN B 1 167 ? -16.344 8.445 -5.379 1 94.81 167 GLN B C 1
ATOM 3029 O O . GLN B 1 167 ? -17.047 7.535 -5.809 1 94.81 167 GLN B O 1
ATOM 3034 N N . ILE B 1 168 ? -16.219 9.609 -5.961 1 94.69 168 ILE B N 1
ATOM 3035 C CA . ILE B 1 168 ? -16.906 9.898 -7.207 1 94.69 168 ILE B CA 1
ATOM 3036 C C . ILE B 1 168 ? -16.422 8.945 -8.305 1 94.69 168 ILE B C 1
ATOM 3038 O O . ILE B 1 168 ? -17.234 8.391 -9.055 1 94.69 168 ILE B O 1
ATOM 3042 N N . GLN B 1 169 ? -15.133 8.836 -8.375 1 90.5 169 GLN B N 1
ATOM 3043 C CA . GLN B 1 169 ? -14.562 7.934 -9.375 1 90.5 169 GLN B CA 1
ATOM 3044 C C . GLN B 1 169 ? -15.039 6.5 -9.156 1 90.5 169 GLN B C 1
ATOM 3046 O O . GLN B 1 169 ? -15.336 5.785 -10.117 1 90.5 169 GLN B O 1
ATOM 3051 N N . ARG B 1 170 ? -15.164 6.109 -7.977 1 89.69 170 ARG B N 1
ATOM 3052 C CA . ARG B 1 170 ? -15.555 4.75 -7.617 1 89.69 170 ARG B CA 1
ATOM 3053 C C . ARG B 1 170 ? -17.031 4.504 -7.93 1 89.69 170 ARG B C 1
ATOM 3055 O O . ARG B 1 170 ? -17.375 3.459 -8.477 1 89.69 170 ARG B O 1
ATOM 3062 N N . THR B 1 171 ? -17.828 5.477 -7.648 1 93.31 171 THR B N 1
ATOM 3063 C CA . THR B 1 171 ? -19.281 5.289 -7.77 1 93.31 171 THR B CA 1
ATOM 3064 C C . THR B 1 171 ? -19.766 5.762 -9.141 1 93.31 171 THR B C 1
ATOM 3066 O O . THR B 1 171 ? -20.844 5.363 -9.586 1 93.31 171 THR B O 1
ATOM 3069 N N . GLY B 1 172 ? -19.031 6.652 -9.656 1 93.81 172 GLY B N 1
ATOM 3070 C CA . GLY B 1 172 ? -19.453 7.273 -10.898 1 93.81 172 GLY B CA 1
ATOM 3071 C C . GLY B 1 172 ? -20.5 8.352 -10.703 1 93.81 172 GLY B C 1
ATOM 3072 O O . GLY B 1 172 ? -21.094 8.836 -11.672 1 93.81 172 GLY B O 1
ATOM 3073 N N . LYS B 1 173 ? -20.75 8.664 -9.445 1 96.12 173 LYS B N 1
ATOM 3074 C CA . LYS B 1 173 ? -21.797 9.633 -9.117 1 96.12 173 LYS B CA 1
ATOM 3075 C C . LYS B 1 173 ? -21.25 10.75 -8.234 1 96.12 173 LYS B C 1
ATOM 3077 O O . LYS B 1 173 ? -20.312 10.539 -7.469 1 96.12 173 LYS B O 1
ATOM 3082 N N . ASN B 1 174 ? -21.844 11.883 -8.414 1 96.69 174 ASN B N 1
ATOM 3083 C CA . ASN B 1 174 ? -21.469 13.008 -7.566 1 96.69 174 ASN B CA 1
ATOM 3084 C C . ASN B 1 174 ? -22.266 13.008 -6.262 1 96.69 174 ASN B C 1
ATOM 3086 O O . ASN B 1 174 ? -21.984 13.812 -5.367 1 96.69 174 ASN B O 1
ATOM 3090 N N . ARG B 1 175 ? -23.219 12.156 -6.219 1 97.25 175 ARG B N 1
ATOM 3091 C CA . ARG B 1 175 ? -23.969 11.922 -4.992 1 97.25 175 ARG B CA 1
ATOM 3092 C C . ARG B 1 175 ? -23.75 10.508 -4.477 1 97.25 175 ARG B C 1
ATOM 3094 O O . ARG B 1 175 ? -23.938 9.531 -5.211 1 97.25 175 ARG B O 1
ATOM 3101 N N . PHE B 1 176 ? -23.312 10.406 -3.281 1 97.12 176 PHE B N 1
ATOM 3102 C CA . PHE B 1 176 ? -22.984 9.078 -2.766 1 97.12 176 PHE B CA 1
ATOM 3103 C C . PHE B 1 176 ? -23 9.07 -1.242 1 97.12 176 PHE B C 1
ATOM 3105 O O . PHE B 1 176 ? -22.922 10.133 -0.61 1 97.12 176 PHE B O 1
ATOM 3112 N N . LYS B 1 177 ? -23.188 7.895 -0.74 1 96.38 177 LYS B N 1
ATOM 3113 C CA . LYS B 1 177 ? -23.125 7.656 0.699 1 96.38 177 LYS B CA 1
ATOM 3114 C C . LYS B 1 177 ? -21.828 6.969 1.088 1 96.38 177 LYS B C 1
ATOM 3116 O O . LYS B 1 177 ? -21.375 6.047 0.409 1 96.38 177 LYS B O 1
ATOM 3121 N N . ILE B 1 178 ? -21.172 7.508 2.104 1 94.56 178 ILE B N 1
ATOM 3122 C CA . ILE B 1 178 ? -19.969 6.848 2.584 1 94.56 178 ILE B CA 1
ATOM 3123 C C . ILE B 1 178 ? -20.281 6.035 3.836 1 94.56 178 ILE B C 1
ATOM 3125 O O . ILE B 1 178 ? -21.297 6.262 4.488 1 94.56 178 ILE B O 1
ATOM 3129 N N . SER B 1 179 ? -19.484 5.09 4.168 1 89.56 179 SER B N 1
ATOM 3130 C CA . SER B 1 179 ? -19.734 4.176 5.277 1 89.56 179 SER B CA 1
ATOM 3131 C C . SER B 1 179 ? -19.188 4.727 6.586 1 89.56 179 SER B C 1
ATOM 3133 O O . SER B 1 179 ? -19.391 4.148 7.652 1 89.56 179 SER B O 1
ATOM 3135 N N . PHE B 1 180 ? -18.516 5.789 6.512 1 93.38 180 PHE B N 1
ATOM 3136 C CA . PHE B 1 180 ? -17.859 6.359 7.688 1 93.38 180 PHE B CA 1
ATOM 3137 C C . PHE B 1 180 ? -18.797 7.336 8.398 1 93.38 180 PHE B C 1
ATOM 3139 O O . PHE B 1 180 ? -19.5 8.109 7.75 1 93.38 180 PHE B O 1
ATOM 3146 N N . SER B 1 181 ? -18.75 7.246 9.75 1 93.56 181 SER B N 1
ATOM 3147 C CA . SER B 1 181 ? -19.234 8.391 10.516 1 93.56 181 SER B CA 1
ATOM 3148 C C . SER B 1 181 ? -18.281 9.578 10.375 1 93.56 181 SER B C 1
ATOM 3150 O O . SER B 1 181 ? -17.219 9.461 9.781 1 93.56 181 SER B O 1
ATOM 3152 N N . ARG B 1 182 ? -18.719 10.68 10.906 1 94.75 182 ARG B N 1
ATOM 3153 C CA . ARG B 1 182 ? -17.859 11.859 10.852 1 94.75 182 ARG B CA 1
ATOM 3154 C C . ARG B 1 182 ? -16.547 11.617 11.586 1 94.75 182 ARG B C 1
ATOM 3156 O O . ARG B 1 182 ? -15.477 11.992 11.094 1 94.75 182 ARG B O 1
ATOM 3163 N N . ASP B 1 183 ? -16.688 10.969 12.711 1 94.38 183 ASP B N 1
ATOM 3164 C CA . ASP B 1 183 ? -15.484 10.641 13.484 1 94.38 183 ASP B CA 1
ATOM 3165 C C . ASP B 1 183 ? -14.586 9.672 12.719 1 94.38 183 ASP B C 1
ATOM 3167 O O . ASP B 1 183 ? -13.359 9.844 12.695 1 94.38 183 ASP B O 1
ATOM 3171 N N . GLU B 1 184 ? -15.172 8.703 12.148 1 94.12 184 GLU B N 1
ATOM 3172 C CA . GLU B 1 184 ? -14.43 7.707 11.391 1 94.12 184 GLU B CA 1
ATOM 3173 C C . GLU B 1 184 ? -13.781 8.328 10.148 1 94.12 184 GLU B C 1
ATOM 3175 O O . GLU B 1 184 ? -12.68 7.941 9.758 1 94.12 184 GLU B O 1
ATOM 3180 N N . LEU B 1 185 ? -14.516 9.242 9.547 1 96.44 185 LEU B N 1
ATOM 3181 C CA . LEU B 1 185 ? -13.945 9.945 8.406 1 96.44 185 LEU B CA 1
ATOM 3182 C C . LEU B 1 185 ? -12.719 10.742 8.82 1 96.44 185 LEU B C 1
ATOM 3184 O O . LEU B 1 185 ? -11.711 10.75 8.109 1 96.44 185 LEU B O 1
ATOM 3188 N N . ALA B 1 186 ? -12.812 11.422 9.953 1 96.19 186 ALA B N 1
ATOM 3189 C CA . ALA B 1 186 ? -11.664 12.148 10.477 1 96.19 186 ALA B CA 1
ATOM 3190 C C . ALA B 1 186 ? -10.484 11.211 10.711 1 96.19 186 ALA B C 1
ATOM 3192 O O . ALA B 1 186 ? -9.344 11.523 10.352 1 96.19 186 ALA B O 1
ATOM 3193 N N . ASP B 1 187 ? -10.781 10.008 11.266 1 94.75 187 ASP B N 1
ATOM 3194 C CA . ASP B 1 187 ? -9.758 9 11.508 1 94.75 187 ASP B CA 1
ATOM 3195 C C . ASP B 1 187 ? -9.133 8.516 10.203 1 94.75 187 ASP B C 1
ATOM 3197 O O . ASP B 1 187 ? -7.926 8.273 10.133 1 94.75 187 ASP B O 1
ATOM 3201 N N . PHE B 1 188 ? -9.945 8.422 9.211 1 96.25 188 PHE B N 1
ATOM 3202 C CA . PHE B 1 188 ? -9.477 7.941 7.918 1 96.25 188 PHE B CA 1
ATOM 3203 C C . PHE B 1 188 ? -8.602 8.984 7.238 1 96.25 188 PHE B C 1
ATOM 3205 O O . PHE B 1 188 ? -7.602 8.641 6.594 1 96.25 188 PHE B O 1
ATOM 3212 N N . LEU B 1 189 ? -8.945 10.227 7.402 1 96.44 189 LEU B N 1
ATOM 3213 C CA . LEU B 1 189 ? -8.203 11.3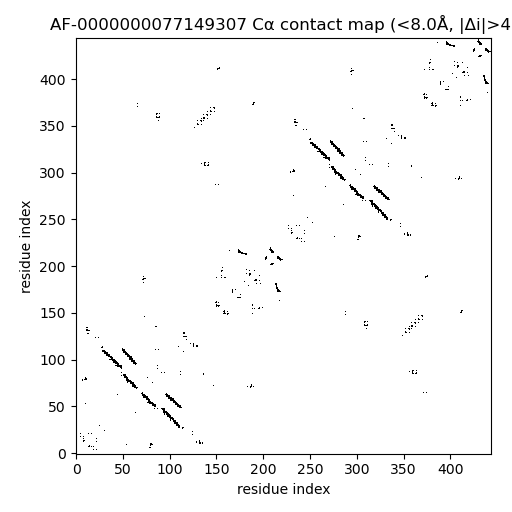36 6.797 1 96.44 189 LEU B CA 1
ATOM 3214 C C . LEU B 1 189 ? -7.051 11.773 7.695 1 96.44 189 LEU B C 1
ATOM 3216 O O . LEU B 1 189 ? -6.258 12.633 7.309 1 96.44 189 LEU B O 1
ATOM 3220 N N . CYS B 1 190 ? -7.027 11.203 8.844 1 94.38 190 CYS B N 1
ATOM 3221 C CA . CYS B 1 190 ? -6.012 11.508 9.844 1 94.38 190 CYS B CA 1
ATOM 3222 C C . CYS B 1 190 ? -5.973 13 10.141 1 94.38 190 CYS B C 1
ATOM 3224 O O . CYS B 1 190 ? -4.902 13.617 10.117 1 94.38 190 CYS B O 1
ATOM 3226 N N . VAL B 1 191 ? -7.164 13.539 10.375 1 94.44 191 VAL B N 1
ATOM 3227 C CA . VAL B 1 191 ? -7.316 14.938 10.766 1 94.44 191 VAL B CA 1
ATOM 3228 C C . VAL B 1 191 ? -8.133 15.031 12.055 1 94.44 191 VAL B C 1
ATOM 3230 O O . VAL B 1 191 ? -8.711 14.039 12.5 1 94.44 191 VAL B O 1
ATOM 3233 N N . ASN B 1 192 ? -8.055 16.234 12.609 1 92.62 192 ASN B N 1
ATOM 3234 C CA . ASN B 1 192 ? -8.898 16.484 13.773 1 92.62 192 ASN B CA 1
ATOM 3235 C C . ASN B 1 192 ? -10.375 16.594 13.391 1 92.62 192 ASN B C 1
ATOM 3237 O O . ASN B 1 192 ? -10.711 17.219 12.383 1 92.62 192 ASN B O 1
ATOM 3241 N N . ARG B 1 193 ? -11.156 15.992 14.219 1 93 193 ARG B N 1
ATOM 3242 C CA . ARG B 1 193 ? -12.594 15.93 13.953 1 93 193 ARG B CA 1
ATOM 3243 C C . ARG B 1 193 ? -13.188 17.328 13.844 1 93 193 ARG B C 1
ATOM 3245 O O . ARG B 1 193 ? -14.008 17.594 12.961 1 93 193 ARG B O 1
ATOM 3252 N N . SER B 1 194 ? -12.797 18.156 14.789 1 95.94 194 SER B N 1
ATOM 3253 C CA . SER B 1 194 ? -13.352 19.516 14.797 1 95.94 194 SER B CA 1
ATOM 3254 C C . SER B 1 194 ? -12.922 20.281 13.555 1 95.94 194 SER B C 1
ATOM 3256 O O . SER B 1 194 ? -13.711 21.047 12.984 1 95.94 194 SER B O 1
ATOM 3258 N N . ALA B 1 195 ? -11.703 20.062 13.156 1 94.62 195 ALA B N 1
ATOM 3259 C CA . ALA B 1 195 ? -11.188 20.719 11.961 1 94.62 195 ALA B CA 1
ATOM 3260 C C . ALA B 1 195 ? -11.922 20.234 10.711 1 94.62 195 ALA B C 1
ATOM 3262 O O . ALA B 1 195 ? -12.25 21.016 9.828 1 94.62 195 ALA B O 1
ATOM 3263 N N . LEU B 1 196 ? -12.211 18.953 10.68 1 96.69 196 LEU B N 1
ATOM 3264 C CA . LEU B 1 196 ? -12.938 18.375 9.562 1 96.69 196 LEU B CA 1
ATOM 3265 C C . LEU B 1 196 ? -14.344 18.953 9.461 1 96.69 196 LEU B C 1
ATOM 3267 O O . LEU B 1 196 ? -14.773 19.375 8.383 1 96.69 196 LEU B O 1
ATOM 3271 N N . SER B 1 197 ? -15.008 19.016 10.578 1 97.19 197 SER B N 1
ATOM 3272 C CA . SER B 1 197 ? -16.375 19.516 10.617 1 97.19 197 SER B CA 1
ATOM 3273 C C . SER B 1 197 ? -16.422 20.984 10.172 1 97.19 197 SER B C 1
ATOM 3275 O O . SER B 1 197 ? -17.297 21.359 9.391 1 97.19 197 SER B O 1
ATOM 3277 N N . ARG B 1 198 ? -15.469 21.703 10.664 1 97.81 198 ARG B N 1
ATOM 3278 C CA . ARG B 1 198 ? -15.398 23.109 10.289 1 97.81 198 ARG B CA 1
ATOM 3279 C C . ARG B 1 198 ? -15.164 23.266 8.789 1 97.81 198 ARG B C 1
ATOM 3281 O O . ARG B 1 198 ? -15.797 24.109 8.141 1 97.81 198 ARG B O 1
ATOM 3288 N N . GLU B 1 199 ? -14.289 22.5 8.297 1 97.88 199 GLU B N 1
ATOM 3289 C CA . GLU B 1 199 ? -13.969 22.594 6.879 1 97.88 199 GLU B CA 1
ATOM 3290 C C . GLU B 1 199 ? -15.156 22.188 6.016 1 97.88 199 GLU B C 1
ATOM 3292 O O . GLU B 1 199 ? -15.43 22.797 4.984 1 97.88 199 GLU B O 1
ATOM 3297 N N . LEU B 1 200 ? -15.805 21.141 6.383 1 97.75 200 LEU B N 1
ATOM 3298 C CA . LEU B 1 200 ? -17 20.688 5.672 1 97.75 200 LEU B CA 1
ATOM 3299 C C . LEU B 1 200 ? -18.047 21.781 5.621 1 97.75 200 LEU B C 1
ATOM 3301 O O . LEU B 1 200 ? -18.641 22.047 4.566 1 97.75 200 LEU B O 1
ATOM 3305 N N . SER B 1 201 ? -18.281 22.406 6.781 1 98.12 201 SER B N 1
ATOM 3306 C CA . SER B 1 201 ? -19.234 23.484 6.848 1 98.12 201 SER B CA 1
ATOM 3307 C C . SER B 1 201 ? -18.844 24.641 5.922 1 98.12 201 SER B C 1
ATOM 3309 O O . SER B 1 201 ? -19.688 25.203 5.227 1 98.12 201 SER B O 1
ATOM 3311 N N . LYS B 1 202 ? -17.594 24.969 5.98 1 98.12 202 LYS B N 1
ATOM 3312 C CA . LYS B 1 202 ? -17.078 26.031 5.121 1 98.12 202 LYS B CA 1
ATOM 3313 C C . LYS B 1 202 ? -17.281 25.703 3.648 1 98.12 202 LYS B C 1
ATOM 3315 O O . LYS B 1 202 ? -17.703 26.547 2.863 1 98.12 202 LYS B O 1
ATOM 3320 N N . MET B 1 203 ? -16.969 24.469 3.252 1 97.44 203 MET B N 1
ATOM 3321 C CA . MET B 1 203 ? -17.094 24.031 1.863 1 97.44 203 MET B CA 1
ATOM 3322 C C . MET B 1 203 ? -18.562 24.031 1.424 1 97.44 203 MET B C 1
ATOM 3324 O O . MET B 1 203 ? -18.859 24.312 0.262 1 97.44 203 MET B O 1
ATOM 3328 N N . LYS B 1 204 ? -19.406 23.719 2.346 1 97.44 204 LYS B N 1
ATOM 3329 C CA . LYS B 1 204 ? -20.844 23.781 2.066 1 97.44 204 LYS B CA 1
ATOM 3330 C C . LYS B 1 204 ? -21.281 25.219 1.821 1 97.44 204 LYS B C 1
ATOM 3332 O O . LYS B 1 204 ? -22.016 25.5 0.874 1 97.44 204 LYS B O 1
ATOM 3337 N N . GLN B 1 205 ? -20.828 26.109 2.629 1 97.75 205 GLN B N 1
ATOM 3338 C CA . GLN B 1 205 ? -21.141 27.531 2.482 1 97.75 205 GLN B CA 1
ATOM 3339 C C . GLN B 1 205 ? -20.609 28.078 1.154 1 97.75 205 GLN B C 1
ATOM 3341 O O . GLN B 1 205 ? -21.234 28.953 0.551 1 97.75 205 GLN B O 1
ATOM 3346 N N . GLU B 1 206 ? -19.5 27.516 0.7 1 97.19 206 GLU B N 1
ATOM 3347 C CA . GLU B 1 206 ? -18.891 27.938 -0.553 1 97.19 206 GLU B CA 1
ATOM 3348 C C . GLU B 1 206 ? -19.531 27.234 -1.747 1 97.19 206 GLU B C 1
ATOM 3350 O O . GLU B 1 206 ? -19.078 27.406 -2.885 1 97.19 206 GLU B O 1
ATOM 3355 N N . ASN B 1 207 ? -20.469 26.438 -1.508 1 96.44 207 ASN B N 1
ATOM 3356 C CA . ASN B 1 207 ? -21.219 25.703 -2.525 1 96.44 207 ASN B CA 1
ATOM 3357 C C . ASN B 1 207 ? -20.328 24.75 -3.301 1 96.44 207 ASN B C 1
ATOM 3359 O O . ASN B 1 207 ? -20.469 24.594 -4.516 1 96.44 207 ASN B O 1
ATOM 3363 N N . ILE B 1 208 ? -19.406 24.203 -2.652 1 96.56 208 ILE B N 1
ATOM 3364 C CA . ILE B 1 208 ? -18.531 23.203 -3.242 1 96.56 208 ILE B CA 1
ATOM 3365 C C . ILE B 1 208 ? -19.156 21.812 -3.082 1 96.56 208 ILE B C 1
ATOM 3367 O O . ILE B 1 208 ? -19.047 20.984 -3.979 1 96.56 208 ILE B O 1
ATOM 3371 N N . LEU B 1 209 ? -19.734 21.641 -1.933 1 97.88 209 LEU B N 1
ATOM 3372 C CA . LEU B 1 209 ? -20.391 20.375 -1.635 1 97.88 209 LEU B CA 1
ATOM 3373 C C . LEU B 1 209 ? -21.562 20.578 -0.678 1 97.88 209 LEU B C 1
ATOM 3375 O O . LEU B 1 209 ? -21.734 21.672 -0.141 1 97.88 209 LEU B O 1
ATOM 3379 N N . ASP B 1 210 ? -22.406 19.641 -0.596 1 97.88 210 ASP B N 1
ATOM 3380 C CA . ASP B 1 210 ? -23.453 19.516 0.427 1 97.88 210 ASP B CA 1
ATOM 3381 C C . ASP B 1 210 ? -23.406 18.125 1.073 1 97.88 210 ASP B C 1
ATOM 3383 O O . ASP B 1 210 ? -22.797 17.203 0.542 1 97.88 210 ASP B O 1
ATOM 3387 N N . TYR B 1 211 ? -23.875 18.109 2.225 1 97.38 211 TYR B N 1
ATOM 3388 C CA . TYR B 1 211 ? -23.875 16.812 2.896 1 97.38 211 TYR B CA 1
ATOM 3389 C C . TYR B 1 211 ? -24.984 16.734 3.941 1 97.38 211 TYR B C 1
ATOM 3391 O O . TYR B 1 211 ? -25.453 17.766 4.438 1 97.38 211 TYR B O 1
ATOM 3399 N N . ASP B 1 212 ? -25.469 15.586 4.203 1 95.62 212 ASP B N 1
ATOM 3400 C CA . ASP B 1 212 ? -26.328 15.188 5.32 1 95.62 212 ASP B CA 1
ATOM 3401 C C . ASP B 1 212 ? -25.781 13.93 6 1 95.62 212 ASP B C 1
ATOM 3403 O O . ASP B 1 212 ? -26 12.812 5.512 1 95.62 212 ASP B O 1
ATOM 3407 N N . ARG B 1 213 ? -25.281 14.133 7.02 1 92.69 213 ARG B N 1
ATOM 3408 C CA . ARG B 1 213 ? -24.578 13.055 7.711 1 92.69 213 ARG B CA 1
ATOM 3409 C C . ARG B 1 213 ? -23.547 12.406 6.805 1 92.69 213 ARG B C 1
ATOM 3411 O O . ARG B 1 213 ? -22.547 13.039 6.434 1 92.69 213 ARG B O 1
ATOM 3418 N N . ASN B 1 214 ? -23.719 11.164 6.363 1 94.44 214 ASN B N 1
ATOM 3419 C CA . ASN B 1 214 ? -22.734 10.445 5.566 1 94.44 214 ASN B CA 1
ATOM 3420 C C . ASN B 1 214 ? -23.125 10.398 4.094 1 94.44 214 ASN B C 1
ATOM 3422 O O . ASN B 1 214 ? -22.625 9.562 3.34 1 94.44 214 ASN B O 1
ATOM 3426 N N . GLU B 1 215 ? -24.047 11.211 3.734 1 97.19 215 GLU B N 1
ATOM 3427 C CA . GLU B 1 215 ? -24.422 11.367 2.334 1 97.19 215 GLU B CA 1
ATOM 3428 C C . GLU B 1 215 ? -23.859 12.664 1.757 1 97.19 215 GLU B C 1
ATOM 3430 O O . GLU B 1 215 ? -24.094 13.742 2.312 1 97.19 215 GLU B O 1
ATOM 3435 N N . PHE B 1 216 ? -23.188 12.547 0.655 1 97.94 216 PHE B N 1
ATOM 3436 C CA . PHE B 1 216 ? -22.5 13.711 0.096 1 97.94 216 PHE B CA 1
ATOM 3437 C C . PHE B 1 216 ? -23 13.992 -1.317 1 97.94 216 PHE B C 1
ATOM 3439 O O . PHE B 1 216 ? -23.391 13.078 -2.043 1 97.94 216 PHE B O 1
ATOM 3446 N N . VAL B 1 217 ? -23.047 15.227 -1.638 1 98 217 VAL B N 1
ATOM 3447 C CA . VAL B 1 217 ? -23.188 15.719 -3.004 1 98 217 VAL B CA 1
ATOM 3448 C C . VAL B 1 217 ? -22.062 16.703 -3.328 1 98 217 VAL B C 1
ATOM 3450 O O . VAL B 1 217 ? -21.875 17.703 -2.635 1 98 217 VAL B O 1
ATOM 3453 N N . VAL B 1 218 ? -21.25 16.422 -4.281 1 97.12 218 VAL B N 1
ATOM 3454 C CA . VAL B 1 218 ? -20.156 17.281 -4.676 1 97.12 218 VAL B CA 1
ATOM 3455 C C . VAL B 1 218 ? -20.516 18.031 -5.961 1 97.12 218 VAL B C 1
ATOM 3457 O O . VAL B 1 218 ? -20.891 17.422 -6.953 1 97.12 218 VAL B O 1
ATOM 3460 N N . TYR B 1 219 ? -20.344 19.312 -5.957 1 94.69 219 TYR B N 1
ATOM 3461 C CA . TYR B 1 219 ? -20.734 20.109 -7.109 1 94.69 219 TYR B CA 1
ATOM 3462 C C . TYR B 1 219 ? -19.562 20.312 -8.062 1 94.69 219 TYR B C 1
ATOM 3464 O O . TYR B 1 219 ? -18.438 20.547 -7.625 1 94.69 219 TYR B O 1
ATOM 3472 N N . PRO B 1 220 ? -19.75 20.094 -9.383 1 82.19 220 PRO B N 1
ATOM 3473 C CA . PRO B 1 220 ? -18.656 20.312 -10.344 1 82.19 220 PRO B CA 1
ATOM 3474 C C . PRO B 1 220 ? -18.109 21.734 -10.312 1 82.19 220 PRO B C 1
ATOM 3476 O O . PRO B 1 220 ? -18.844 22.672 -10.008 1 82.19 220 PRO B O 1
ATOM 3479 N N . ALA B 1 221 ? -16.766 21.891 -10.227 1 67.56 221 ALA B N 1
ATOM 3480 C CA . ALA B 1 221 ? -16.188 23.219 -10.305 1 67.56 221 ALA B CA 1
ATOM 3481 C C . ALA B 1 221 ? -16.766 24 -11.492 1 67.56 221 ALA B C 1
ATOM 3483 O O . ALA B 1 221 ? -17 23.422 -12.555 1 67.56 221 ALA B O 1
ATOM 3484 N N . GLU B 1 222 ? -17.578 25.203 -11.281 1 53.09 222 GLU B N 1
ATOM 3485 C CA . GLU B 1 222 ? -18 26.047 -12.391 1 53.09 222 GLU B CA 1
ATOM 3486 C C . GLU B 1 222 ? -16.828 26.359 -13.328 1 53.09 222 GLU B C 1
ATOM 3488 O O . GLU B 1 222 ? -15.68 26.391 -12.891 1 53.09 222 GLU B O 1
#

Solvent-accessible surface area (backbone atoms only — not comparable to full-atom values): 23034 Å² total; per-residue (Å²): 114,72,66,54,52,59,39,46,54,64,14,56,58,36,57,96,53,51,73,73,56,46,56,54,47,43,61,72,34,63,52,47,73,49,80,46,48,57,68,34,75,80,38,49,58,64,36,71,46,60,46,27,37,32,27,64,34,46,34,32,33,36,32,37,68,48,97,86,64,49,65,31,40,77,47,76,43,38,60,32,34,70,46,51,50,52,44,42,60,45,65,43,72,46,33,83,41,28,30,34,26,71,29,51,27,35,35,36,36,33,44,45,67,52,54,73,45,70,52,91,73,71,46,72,60,36,59,52,34,49,54,24,42,36,39,46,43,16,43,48,40,52,50,49,51,53,51,42,58,26,43,48,39,81,44,70,63,52,24,50,50,44,48,50,50,50,50,24,67,72,69,73,36,54,58,48,73,56,94,47,51,71,63,51,43,17,20,51,63,38,49,55,50,69,60,48,53,51,46,52,53,51,36,34,75,68,62,42,32,50,69,58,90,42,33,37,36,54,50,76,85,130,115,72,67,55,50,59,38,47,55,63,13,54,59,36,57,96,54,50,72,72,55,44,56,54,46,44,62,71,33,62,54,50,74,49,79,46,48,56,68,35,74,78,38,50,57,64,36,72,47,60,43,27,39,32,28,64,35,45,33,31,32,36,32,36,67,49,96,87,64,48,65,32,42,77,47,76,42,36,60,32,33,71,46,52,50,52,44,41,60,47,64,42,70,47,33,83,39,28,31,34,26,72,28,49,27,34,35,37,38,34,43,44,65,52,50,72,44,69,53,92,73,70,46,74,60,35,59,51,35,50,53,24,41,34,39,46,42,18,45,48,39,53,51,51,52,52,50,41,57,24,43,46,38,82,44,70,63,51,24,49,50,44,48,51,50,52,50,25,68,72,68,71,36,55,58,49,73,54,93,45,51,72,64,50,44,17,21,50,62,37,48,55,50,69,58,48,53,52,46,51,53,51,36,34,74,68,62,43,32,48,70,59,89,42,33,38,35,55,50,77,84,129

Radius of gyration: 22.79 Å; Cα contacts (8 Å, |Δi|>4): 809; chains: 2; bounding box: 55×62×53 Å

Foldseek 3Di:
DVLQLVLLCPALLCDPPDSVRVVVLCVLQVKDKDKDFAFDWPFDFFDAQFKKKAWQAAKKWKWAADPVRAIATQDIDGGNDMPSLVCVVVVPGTDRIIITTRGITMMMIGGNCSLQDCDPVNPPSNVSSVVSSVVNVVVVVVSNVLLCVLQVDDDLLSSVVSVLVVVCVVVVAQKDFDPDFLVNVCSHSVHDSVRNVVSQVVCVVVVQKDDDGRIIGGDPDD/DVLQLVLLCPALLCDPPDSVRVVVLCVLQVKDKDKDFAFDWPFDFFDAQFKKKAWQAAKKWKWAADPVRAIATQDIDGGSYMPSLVCNVVVPGTDRIIITGRGITMMMIGGNCSLQDQDPVNPPSNVSSVVSSVVNVVVVVVSNVLLCVLQVDDDLLSSVVSVLVVVCVVVVAQKDFDPDFLVNVCSHSVHDSVRNVVSQVVCVVVVQWDDDGRIIGGDPDD

Organism: Ruminiclostridium cellulolyticum (strain ATCC 35319 / DSM 5812 / JCM 6584 / H10) (NCBI:txid394503)

pLDDT: mean 90.68, std 9.26, range [49.38, 98.44]

Sequence (444 aa):
MNNKIEILKQAAIFQNVSEKNMLYMLDCLKAYEQIYTKNDILLLTGDKVSSVGIILSGSAQIVKEDIMGNRNIVSEIGTSDMFGEAFACANVAKSPVTVITTTGCAVMYIQFNKIVTTCSSSCSFHTKLIENMLSLIAQKNIFLNSKIDILSQRSTREKLMAYLSMQIQRTGKNRFKISFSRDELADFLCVNRSALSRELSKMKQENILDYDRNEFVVYPAEMNNKIEILKQAAIFQNVSEKNMLYMLDCLKAYEQIYTKNDILLLTGDKVSSVGIILSGSAQIVKEDIMGNRNIVSEIGTSDMFGEAFACANVAKSPVTVITTTGCAVMYIQFNKIVTTCSSSCSFHTKLIENMLSLIAQKNIFLNSKIDILSQRSTREKLMAYLSMQIQRTGKNRFKISFSRDELADFLCVNRSALSRELSKMKQENILDYDRNEFVVYPAE

InterPro domains:
  IPR000595 Cyclic nucleotide-binding domain [PF00027] (35-115)
  IPR000595 Cyclic nucleotide-binding domain [PS50042] (13-85)
  IPR000595 Cyclic nucleotide-binding domain [SM00100] (13-134)
  IPR000595 Cyclic nucleotide-binding domain [cd00038] (13-119)
  IPR012318 Crp-type HTH domain [PF13545] (158-213)
  IPR012318 Crp-type HTH domain [PS51063] (154-222)
  IPR014710 RmlC-like jelly roll fold [G3DSA:2.60.120.10] (1-222)
  IPR018490 Cyclic nucleotide-binding domain superfamily [SSF51206] (1-148)
  IPR036390 Winged helix DNA-binding domain superfamily [SSF46785] (156-219)

Secondary structure (DSSP, 8-state):
-HHHHHHHTTSGGGTT--HHHHHHHHHHTT-EEEEE-TT-EEE-TT-B--EEEEEEES-EEEEEE-TT--EEEEEEE-TT-EESHHHHHTT-SB-SSEEEESS-EEEEEEEHHHHHS--TTT-HHHHHHHHHHHHHHHHHHHHHHHHHHHHT-SSHHHHHHHHHHHHHHHHS-SEEE-S--HHHHHHHHTS-HHHHHHHHHHHHHTTSEEEETTEEEE----/-HHHHHHHTTSGGGTT--HHHHHHHHHHHT-EEEEE-TT-EEE-TT-B--EEEEEEES-EEEEEE-TT--EEEEEEE-TT-EESHHHHHTT-SB-SSEEEESS-EEEEEEEHHHHHS--TTT-HHHHHHHHHHHHHHHHHHHHHHHHHHHHT-SSHHHHHHHHHHHHHHHHS-SEEE-S--HHHHHHHHTS-HHHHHHHHHHHHHTTSEEEETTEEEEPP--